Protein AF-A0A0K8WD74-F1 (afdb_monomer)

Mean predicted aligned error: 24.76 Å

Sequence (696 aa):
MMSDAPIGNVNLNWEYGGILGETKRASVENMETAPEQRHNSDDVSATSVLSVSKNSGLAYDSGNYTISSNNSEISCPFELELNNHCQHIHILLKERDQALFTAMQDVRKLRSELERLNKSEEWYKKELRAQKNTRLEALERLYSQERKYMQENQRLQRECVRLYEKCGDLEKQMQAKRDKAMQKLVEDEQLTNVYDETDEVLNKFELEQQRALVNDQEKLISVLRKQKHVLLEDLSRLNAEKDAKVLELQETLAGVEVENTHMTAQCKRLIKERQMLEDTLKTKDQALNAEIAERLKMTTLIEQLKEQSKSQQELLAHKEHEIQVMQQNFNDNMQNEWNMDEVHRLSMSYHDDINAKTAEISSLKKSLYALQLELNTLTDLQTQHEAQTRQIDQLNFSLETQNCELKNLKQTDEEKAQQITELQQNLIKIRTQHDITLEQMCTEQSNLKSVKRELIALHEQYASMCALCEKTRFQLEILEIENGKLRFQSNGDKREIDALREKLKGYLKHTSDLGKRINELEAKLQSATERNTQLQAKLGQYEKGTGTGAEQEHFSNENKQIIQENRKKERLDEHNNSFEDCRVDQKDTGSEGDDSGFLEATNVGLSECEDRRKSPDLQHTSDADCATITAVNGTLLEQLNHQSEILKERQILIAALEELICNDSSITSRVEANQPVGGLTAQQQQLMAYLNSQSL

Organism: Bactrocera latifrons (NCBI:txid174628)

Secondary structure (DSSP, 8-state):
----------------------------------------------------------PPP---------------HHHHHHHHHHHHHHHHHHHHHHHHHHHHHHHHHHHHHHHHHHHHHHHHHHHHHHHHHHHHHHHHHHHHHHHHHHHHHHHHHHHHHHHHHHHHHHHHHHHHHHHHHHHHHHHHTTS--------TTTSHHHHHHHHHHHHHHHHHHHHHHHHHHHHHHHHHHHHHHHHHHHHHHHHHHHHHHHHHHHHHHHHHHHHHHHHHHHHHHHHHHHHHHHHHHHHHHHHHHHHHHHHHHHHHHHHHHHHHHHHHHHHHHHHHHHHH---HHHHHHHHHHHHHHHHHHHHHHHHHHHHHHHHHHHHHHHHHHHHHHHHHHHHHHHHHHHHHHHHHHHHHHHHHHHHHHHHHHHHHHHHHHHHHHHHHHHHHHHHHHHHHHHHHHHHHHHHHHHHHHHHHHHHHHHHHHHHHHHHHHHHHHHHHHHHHHHHHHHHHHHHHHHHHHHHHHHHHHHHHHHHHHHHHHHHHHHSSSS-------------------------------------------------------------------------------SHHHHHHHHHHHHHHHHHHHHHHHHHHHHHHHHHHHHHHHHHGGGTTS-TTS----HHHHHHHHHHHHHHHHT--

Radius of gyration: 75.69 Å; Cα contacts (8 Å, |Δi|>4): 35; chains: 1; bounding box: 196×86×235 Å

Structure (mmCIF, N/CA/C/O backbone):
data_AF-A0A0K8WD74-F1
#
_entry.id   AF-A0A0K8WD74-F1
#
loop_
_atom_site.group_PDB
_atom_site.id
_atom_site.type_symbol
_atom_site.label_atom_id
_atom_site.label_alt_id
_atom_site.label_comp_id
_atom_site.label_asym_id
_atom_site.label_entity_id
_atom_site.label_seq_id
_atom_site.pdbx_PDB_ins_code
_atom_site.Cartn_x
_atom_site.Cartn_y
_atom_site.Cartn_z
_atom_site.occupancy
_atom_site.B_iso_or_equiv
_atom_site.auth_seq_id
_atom_site.auth_comp_id
_atom_site.auth_asym_id
_atom_site.auth_atom_id
_atom_site.pdbx_PDB_model_num
ATOM 1 N N . MET A 1 1 ? -47.577 4.048 41.350 1.00 36.16 1 MET A N 1
ATOM 2 C CA . MET A 1 1 ? -48.454 4.695 40.353 1.00 36.16 1 MET A CA 1
ATOM 3 C C . MET A 1 1 ? -47.963 4.272 38.988 1.00 36.16 1 MET A C 1
ATOM 5 O O . MET A 1 1 ? -46.789 4.451 38.701 1.00 36.16 1 MET A O 1
ATOM 9 N N . MET A 1 2 ? -48.833 3.585 38.255 1.00 33.53 2 MET A N 1
ATOM 10 C CA . MET A 1 2 ? -48.555 2.937 36.979 1.00 33.53 2 MET A CA 1
ATOM 11 C C . MET A 1 2 ? -48.557 3.942 35.832 1.00 33.53 2 MET A C 1
ATOM 13 O O . MET A 1 2 ? -49.406 4.830 35.804 1.00 33.53 2 MET A O 1
ATOM 17 N N . SER A 1 3 ? -47.686 3.713 34.855 1.00 35.69 3 SER A N 1
ATOM 18 C CA . SER A 1 3 ? -47.940 4.088 33.464 1.00 35.69 3 SER A CA 1
ATOM 19 C C . SER A 1 3 ? -47.078 3.210 32.562 1.00 35.69 3 SER A C 1
ATOM 21 O O . SER A 1 3 ? -45.927 3.527 32.275 1.00 35.69 3 SER A O 1
ATOM 23 N N . ASP A 1 4 ? -47.673 2.081 32.179 1.00 31.94 4 ASP A N 1
ATOM 24 C CA . ASP A 1 4 ? -47.291 1.258 31.038 1.00 31.94 4 ASP A CA 1
ATOM 25 C C . ASP A 1 4 ? -47.562 2.031 29.739 1.00 31.94 4 ASP A C 1
ATOM 27 O O . ASP A 1 4 ? -48.635 2.613 29.564 1.00 31.94 4 ASP A O 1
ATOM 31 N N . ALA A 1 5 ? -46.611 2.001 28.806 1.00 33.75 5 ALA A N 1
ATOM 32 C CA . ALA A 1 5 ? -46.817 2.393 27.416 1.00 33.75 5 ALA A CA 1
ATOM 33 C C . ALA A 1 5 ? -46.463 1.193 26.517 1.00 33.75 5 ALA A C 1
ATOM 35 O O . ALA A 1 5 ? -45.375 0.631 26.672 1.00 33.75 5 ALA A O 1
ATOM 36 N N . PRO A 1 6 ? -47.350 0.761 25.602 1.00 44.84 6 PRO A N 1
ATOM 37 C CA . PRO A 1 6 ? -47.138 -0.456 24.837 1.00 44.84 6 PRO A CA 1
ATOM 38 C C . PRO A 1 6 ? -46.291 -0.209 23.585 1.00 44.84 6 PRO A C 1
ATOM 40 O O . PRO A 1 6 ? -46.483 0.754 22.842 1.00 44.84 6 PRO A O 1
ATOM 43 N N . ILE A 1 7 ? -45.379 -1.148 23.343 1.00 34.19 7 ILE A N 1
ATOM 44 C CA . ILE A 1 7 ? -44.557 -1.277 22.139 1.00 34.19 7 ILE A CA 1
ATOM 45 C C . ILE A 1 7 ? -45.451 -1.777 20.996 1.00 34.19 7 ILE A C 1
ATOM 47 O O . ILE A 1 7 ? -45.952 -2.902 21.022 1.00 34.19 7 ILE A O 1
ATOM 51 N N . GLY A 1 8 ? -45.656 -0.927 19.991 1.00 30.69 8 GLY A N 1
ATOM 52 C CA . GLY A 1 8 ? -46.329 -1.274 18.744 1.00 30.69 8 GLY A CA 1
ATOM 53 C C . GLY A 1 8 ? -45.395 -2.047 17.817 1.00 30.69 8 GLY A C 1
ATOM 54 O O . GLY A 1 8 ? -44.454 -1.490 17.261 1.00 30.69 8 GLY A O 1
ATOM 55 N N . ASN A 1 9 ? -45.685 -3.333 17.651 1.00 31.50 9 ASN A N 1
ATOM 56 C CA . ASN A 1 9 ? -45.075 -4.229 16.678 1.00 31.50 9 ASN A CA 1
ATOM 57 C C . ASN A 1 9 ? -45.746 -3.978 15.312 1.00 31.50 9 ASN A C 1
ATOM 59 O O . ASN A 1 9 ? -46.926 -4.292 15.151 1.00 31.50 9 ASN A O 1
ATOM 63 N N . VAL A 1 10 ? -45.037 -3.399 14.336 1.00 32.94 10 VAL A N 1
ATOM 64 C CA . VAL A 1 10 ? -45.525 -3.288 12.948 1.00 32.94 10 VAL A CA 1
ATOM 65 C C . VAL A 1 10 ? -44.613 -4.102 12.045 1.00 32.94 10 VAL A C 1
ATOM 67 O O . VAL A 1 10 ? -43.522 -3.687 11.666 1.00 32.94 10 VAL A O 1
ATOM 70 N N . ASN A 1 11 ? -45.109 -5.290 11.721 1.00 28.72 11 ASN A N 1
ATOM 71 C CA . ASN A 1 11 ? -44.628 -6.160 10.667 1.00 28.72 11 ASN A CA 1
ATOM 72 C C . ASN A 1 11 ? -45.309 -5.729 9.357 1.00 28.72 11 ASN A C 1
ATOM 74 O O . ASN A 1 11 ? -46.530 -5.841 9.246 1.00 28.72 11 ASN A O 1
ATOM 78 N N . LEU A 1 12 ? -44.551 -5.226 8.381 1.00 33.50 12 LEU A N 1
ATOM 79 C CA . LEU A 1 12 ? -45.028 -5.041 7.009 1.00 33.50 12 LEU A CA 1
ATOM 80 C C . LEU A 1 12 ? -43.989 -5.598 6.040 1.00 33.50 12 LEU A C 1
ATOM 82 O O . LEU A 1 12 ? -43.042 -4.936 5.628 1.00 33.50 12 LEU A O 1
ATOM 86 N N . ASN A 1 13 ? -44.225 -6.861 5.716 1.00 27.59 13 ASN A N 1
ATOM 87 C CA . ASN A 1 13 ? -43.631 -7.609 4.631 1.00 27.59 13 ASN A CA 1
ATOM 88 C C . ASN A 1 13 ? -44.335 -7.198 3.322 1.00 27.59 13 ASN A C 1
ATOM 90 O O . ASN A 1 13 ? -45.550 -7.360 3.229 1.00 27.59 13 ASN A O 1
ATOM 94 N N . TRP A 1 14 ? -43.602 -6.691 2.328 1.00 30.20 14 TRP A N 1
ATOM 95 C CA . TRP A 1 14 ? -44.063 -6.626 0.935 1.00 30.20 14 TRP A CA 1
ATOM 96 C C . TRP A 1 14 ? -42.889 -6.893 -0.010 1.00 30.20 14 TRP A C 1
ATOM 98 O O . TRP A 1 14 ? -42.043 -6.032 -0.243 1.00 30.20 14 TRP A O 1
ATOM 108 N N . GLU A 1 15 ? -42.866 -8.107 -0.556 1.00 31.52 15 GLU A N 1
ATOM 109 C CA . GLU A 1 15 ? -42.174 -8.462 -1.793 1.00 31.52 15 GLU A CA 1
ATOM 110 C C . GLU A 1 15 ? -43.113 -8.259 -2.993 1.00 31.52 15 GLU A C 1
ATOM 112 O O . GLU A 1 15 ? -44.277 -8.649 -2.924 1.00 31.52 15 GLU A O 1
ATOM 117 N N . TYR A 1 16 ? -42.580 -7.675 -4.072 1.00 29.98 16 TYR A N 1
ATOM 118 C CA . TYR A 1 16 ? -42.799 -7.907 -5.521 1.00 29.98 16 TYR A CA 1
ATOM 119 C C . TYR A 1 16 ? -42.224 -6.661 -6.227 1.00 29.98 16 TYR A C 1
ATOM 121 O O . TYR A 1 16 ? -42.529 -5.543 -5.834 1.00 29.98 16 TYR A O 1
ATOM 129 N N . GLY A 1 17 ? -41.303 -6.716 -7.188 1.00 29.67 17 GLY A N 1
ATOM 130 C CA . GLY A 1 17 ? -41.312 -7.477 -8.437 1.00 29.67 17 GLY A CA 1
ATOM 131 C C . GLY A 1 17 ? -41.203 -6.440 -9.572 1.00 29.67 17 GLY A C 1
ATOM 132 O O . GLY A 1 17 ? -41.981 -5.494 -9.605 1.00 29.67 17 GLY A O 1
ATOM 133 N N . GLY A 1 18 ? -40.170 -6.530 -10.416 1.00 28.30 18 GLY A N 1
ATOM 134 C CA . GLY A 1 18 ? -39.771 -5.454 -11.336 1.00 28.30 18 GLY A CA 1
ATOM 135 C C . GLY A 1 18 ? -40.547 -5.343 -12.657 1.00 28.30 18 GLY A C 1
ATOM 136 O O . GLY A 1 18 ? -41.418 -6.156 -12.942 1.00 28.30 18 GLY A O 1
ATOM 137 N N . ILE A 1 19 ? -40.117 -4.353 -13.463 1.00 32.66 19 ILE A N 1
ATOM 138 C CA . ILE A 1 19 ? -39.975 -4.296 -14.942 1.00 32.66 19 ILE A CA 1
ATOM 139 C C . ILE A 1 19 ? -40.394 -2.925 -15.532 1.00 32.66 19 ILE A C 1
ATOM 141 O O . ILE A 1 19 ? -41.489 -2.438 -15.292 1.00 32.66 19 ILE A O 1
ATOM 145 N N . LEU A 1 20 ? -39.452 -2.364 -16.312 1.00 32.53 20 LEU A N 1
ATOM 146 C CA . LEU A 1 20 ? -39.493 -1.374 -17.411 1.00 32.53 20 LEU A CA 1
ATOM 147 C C . LEU A 1 20 ? -40.630 -0.332 -17.527 1.00 32.53 20 LEU A C 1
ATOM 149 O O . LEU A 1 20 ? -41.798 -0.678 -17.652 1.00 32.53 20 LEU A O 1
ATOM 153 N N . GLY A 1 21 ? -40.236 0.926 -17.794 1.00 29.00 21 GLY A N 1
ATOM 154 C CA . GLY A 1 21 ? -41.046 1.833 -18.621 1.00 29.00 21 GLY A CA 1
ATOM 155 C C . GLY A 1 21 ? -40.752 3.335 -18.505 1.00 29.00 21 GLY A C 1
ATOM 156 O O . GLY A 1 21 ? -41.245 3.989 -17.602 1.00 29.00 21 GLY A O 1
ATOM 157 N N . GLU A 1 22 ? -40.022 3.865 -19.491 1.00 30.08 22 GLU A N 1
ATOM 158 C CA . GLU A 1 22 ? -40.195 5.202 -20.099 1.00 30.08 22 GLU A CA 1
ATOM 159 C C . GLU A 1 22 ? -40.063 6.483 -19.244 1.00 30.08 22 GLU A C 1
ATOM 161 O O . GLU A 1 22 ? -41.013 7.020 -18.677 1.00 30.08 22 GLU A O 1
ATOM 166 N N . THR A 1 23 ? -38.883 7.107 -19.325 1.00 31.92 23 THR A N 1
ATOM 167 C CA . THR A 1 23 ? -38.651 8.494 -18.900 1.00 31.92 23 THR A CA 1
ATOM 168 C C . THR A 1 23 ? -39.161 9.475 -19.966 1.00 31.92 23 THR A C 1
ATOM 170 O O . THR A 1 23 ? -38.520 9.687 -20.999 1.00 31.92 23 THR A O 1
ATOM 173 N N . LYS A 1 24 ? -40.310 10.116 -19.716 1.00 30.66 24 LYS A N 1
ATOM 174 C CA . LYS A 1 24 ? -40.792 11.275 -20.486 1.00 30.66 24 LYS A CA 1
ATOM 175 C C . LYS A 1 24 ? -40.273 12.584 -19.886 1.00 30.66 24 LYS A C 1
ATOM 177 O O . LYS A 1 24 ? -40.343 12.808 -18.683 1.00 30.66 24 LYS A O 1
ATOM 182 N N . ARG A 1 25 ? -39.778 13.453 -20.773 1.00 29.89 25 ARG A N 1
ATOM 183 C CA . ARG A 1 25 ? -39.409 14.855 -20.524 1.00 29.89 25 ARG A CA 1
ATOM 184 C C . ARG A 1 25 ? -40.566 15.648 -19.908 1.00 29.89 25 ARG A C 1
ATOM 186 O O . ARG A 1 25 ? -41.685 15.560 -20.409 1.00 29.89 25 ARG A O 1
ATOM 193 N N . ALA A 1 26 ? -40.239 16.544 -18.981 1.00 27.67 26 ALA A N 1
ATOM 194 C CA . ALA A 1 26 ? -40.982 17.780 -18.757 1.00 27.67 26 ALA A CA 1
ATOM 195 C C . ALA A 1 26 ? -39.998 18.938 -18.513 1.00 27.67 26 ALA A C 1
ATOM 197 O O . ALA A 1 26 ? -39.007 18.795 -17.798 1.00 27.67 26 ALA A O 1
ATOM 198 N N . SER A 1 27 ? -40.268 20.039 -19.209 1.00 29.16 27 SER A N 1
ATOM 199 C CA . SER A 1 27 ? -39.535 21.305 -19.271 1.00 29.16 27 SER A CA 1
ATOM 200 C C . SER A 1 27 ? -39.586 22.071 -17.941 1.00 29.16 27 SER A C 1
ATOM 202 O O . SER A 1 27 ? -40.589 22.016 -17.245 1.00 29.16 27 SER A O 1
ATOM 204 N N . VAL A 1 28 ? -38.462 22.650 -17.510 1.00 30.50 28 VAL A N 1
ATOM 205 C CA . VAL A 1 28 ? -38.173 24.104 -17.462 1.00 30.50 28 VAL A CA 1
ATOM 206 C C . VAL A 1 28 ? -39.274 24.954 -16.821 1.00 30.50 28 VAL A C 1
ATOM 208 O O . VAL A 1 28 ? -40.246 25.297 -17.484 1.00 30.50 28 VAL A O 1
ATOM 211 N N . GLU A 1 29 ? -39.013 25.411 -15.595 1.00 31.27 29 GLU A N 1
ATOM 212 C CA . GLU A 1 29 ? -39.468 26.709 -15.095 1.00 31.27 29 GLU A CA 1
ATOM 213 C C . GLU A 1 29 ? -38.353 27.369 -14.270 1.00 31.27 29 GLU A C 1
ATOM 215 O O . GLU A 1 29 ? -37.496 26.705 -13.685 1.00 31.27 29 GLU A O 1
ATOM 220 N N . ASN A 1 30 ? -38.328 28.694 -14.359 1.00 30.34 30 ASN A N 1
ATOM 221 C CA . ASN A 1 30 ? -37.213 29.588 -14.082 1.00 30.34 30 ASN A CA 1
ATOM 222 C C . ASN A 1 30 ? -36.980 29.826 -12.587 1.00 30.34 30 ASN A C 1
ATOM 224 O O . ASN A 1 30 ? -37.934 29.925 -11.822 1.00 30.34 30 ASN A O 1
ATOM 228 N N . MET A 1 31 ? -35.731 30.108 -12.210 1.00 30.91 31 MET A N 1
ATOM 229 C CA . MET A 1 31 ? -35.476 31.027 -11.103 1.00 30.91 31 MET A CA 1
ATOM 230 C C . MET A 1 31 ? -34.214 31.849 -11.386 1.00 30.91 31 MET A C 1
ATOM 232 O O . MET A 1 31 ? -33.153 31.315 -11.703 1.00 30.91 31 MET A O 1
ATOM 236 N N . GLU A 1 32 ? -34.409 33.164 -11.368 1.00 27.75 32 GLU A N 1
ATOM 237 C CA . GLU A 1 32 ? -33.468 34.224 -11.712 1.00 27.75 32 GLU A CA 1
ATOM 238 C C . GLU A 1 32 ? -32.218 34.235 -10.824 1.00 27.75 32 GLU A C 1
ATOM 240 O O . GLU A 1 32 ? -32.305 34.174 -9.599 1.00 27.75 32 GLU A O 1
ATOM 245 N N . THR A 1 33 ? -31.056 34.451 -11.441 1.00 29.88 33 THR A N 1
ATOM 246 C CA . THR A 1 33 ? -29.875 35.011 -10.770 1.00 29.88 33 THR A CA 1
ATOM 247 C C . THR A 1 33 ? -29.346 36.172 -11.602 1.00 29.88 33 THR A C 1
ATOM 249 O O . THR A 1 33 ? -28.906 35.977 -12.737 1.00 29.88 33 THR A O 1
ATOM 252 N N . ALA A 1 34 ? -29.414 37.376 -11.034 1.00 29.56 34 ALA A N 1
ATOM 253 C CA . ALA A 1 34 ? -28.791 38.584 -11.561 1.00 29.56 34 ALA A CA 1
ATOM 254 C C . ALA A 1 34 ? -27.278 38.627 -11.225 1.00 29.56 34 ALA A C 1
ATOM 256 O O . ALA A 1 34 ? -26.849 37.948 -10.290 1.00 29.56 34 ALA A O 1
ATOM 257 N N . PRO A 1 35 ? -26.463 39.392 -11.981 1.00 37.66 35 PRO A N 1
ATOM 258 C CA . PRO A 1 35 ? -25.006 39.278 -11.983 1.00 37.66 35 PRO A CA 1
ATOM 259 C C . PRO A 1 35 ? -24.314 40.415 -11.215 1.00 37.66 35 PRO A C 1
ATOM 261 O O . PRO A 1 35 ? -24.735 41.563 -11.318 1.00 37.66 35 PRO A O 1
ATOM 264 N N . GLU A 1 36 ? -23.175 40.143 -10.570 1.00 30.00 36 GLU A N 1
ATOM 265 C CA . GLU A 1 36 ? -22.243 41.200 -10.146 1.00 30.00 36 GLU A CA 1
ATOM 266 C C . GLU A 1 36 ? -20.799 40.931 -10.600 1.00 30.00 36 GLU A C 1
ATOM 268 O O . GLU A 1 36 ? -20.099 40.025 -10.155 1.00 30.00 36 GLU A O 1
ATOM 273 N N . GLN A 1 37 ? -20.447 41.726 -11.613 1.00 29.66 37 GLN A N 1
ATOM 274 C CA . GLN A 1 37 ? -19.200 42.442 -11.884 1.00 29.66 37 GLN A CA 1
ATOM 275 C C . GLN A 1 37 ? -17.868 41.911 -11.332 1.00 29.66 37 GLN A C 1
ATOM 277 O O . GLN A 1 37 ? -17.543 41.981 -10.151 1.00 29.66 37 GLN A O 1
ATOM 282 N N . ARG A 1 38 ? -17.012 41.551 -12.296 1.00 30.12 38 ARG A N 1
ATOM 283 C CA . ARG A 1 38 ? -15.554 41.509 -12.177 1.00 30.12 38 ARG A CA 1
ATOM 284 C C . ARG A 1 38 ? -14.982 42.929 -12.174 1.00 30.12 38 ARG A C 1
ATOM 286 O O . ARG A 1 38 ? -15.298 43.704 -13.073 1.00 30.12 38 ARG A O 1
ATOM 293 N N . HIS A 1 39 ? -14.040 43.194 -11.276 1.00 29.67 39 HIS A N 1
ATOM 294 C CA . HIS A 1 39 ? -13.022 44.224 -11.463 1.00 29.67 39 HIS A CA 1
ATOM 295 C C . HIS A 1 39 ? -11.631 43.603 -11.306 1.00 29.67 39 HIS A C 1
ATOM 297 O O . HIS A 1 39 ? -11.335 42.952 -10.307 1.00 29.67 39 HIS A O 1
ATOM 303 N N . ASN A 1 40 ? -10.813 43.796 -12.341 1.00 33.47 40 ASN A N 1
ATOM 304 C CA . ASN A 1 40 ? -9.369 43.594 -12.338 1.00 33.47 40 ASN A CA 1
ATOM 305 C C . ASN A 1 40 ? -8.688 44.777 -11.640 1.00 33.47 40 ASN A C 1
ATOM 307 O O . ASN A 1 40 ? -9.094 45.917 -11.874 1.00 33.47 40 ASN A O 1
ATOM 311 N N . SER A 1 41 ? -7.589 44.513 -10.935 1.00 30.36 41 SER A N 1
ATOM 312 C CA . SER A 1 41 ? -6.459 45.444 -10.822 1.00 30.36 41 SER A CA 1
ATOM 313 C C . SER A 1 41 ? -5.227 44.728 -10.261 1.00 30.36 41 SER A C 1
ATOM 315 O O . SER A 1 41 ? -5.277 44.179 -9.160 1.00 30.36 41 SER A O 1
ATOM 317 N N . ASP A 1 42 ? -4.151 44.757 -11.044 1.00 33.62 42 ASP A N 1
ATOM 318 C CA . ASP A 1 42 ? -2.761 44.523 -10.643 1.00 33.62 42 ASP A CA 1
ATOM 319 C C . ASP A 1 42 ? -2.265 45.651 -9.707 1.00 33.62 42 ASP A C 1
ATOM 321 O O . ASP A 1 42 ? -2.718 46.783 -9.862 1.00 33.62 42 ASP A O 1
ATOM 325 N N . ASP A 1 43 ? -1.376 45.359 -8.739 1.00 28.97 43 ASP A N 1
ATOM 326 C CA . ASP A 1 43 ? 0.011 45.888 -8.656 1.00 28.97 43 ASP A CA 1
ATOM 327 C C . ASP A 1 43 ? 0.718 45.595 -7.299 1.00 28.97 43 ASP A C 1
ATOM 329 O O . ASP A 1 43 ? 0.268 45.970 -6.219 1.00 28.97 43 ASP A O 1
ATOM 333 N N . VAL A 1 44 ? 1.848 44.886 -7.394 1.00 32.09 44 VAL A N 1
ATOM 334 C CA . VAL A 1 44 ? 3.207 45.166 -6.866 1.00 32.09 44 VAL A CA 1
ATOM 335 C C . VAL A 1 44 ? 3.391 46.061 -5.610 1.00 32.09 44 VAL A C 1
ATOM 337 O O . VAL A 1 44 ? 3.282 47.278 -5.690 1.00 32.09 44 VAL A O 1
ATOM 340 N N . SER A 1 45 ? 3.900 45.490 -4.499 1.00 32.81 45 SER A N 1
ATOM 341 C CA . SER A 1 45 ? 5.188 45.865 -3.839 1.00 32.81 45 SER A CA 1
ATOM 342 C C . SER A 1 45 ? 5.298 45.534 -2.342 1.00 32.81 45 SER A C 1
ATOM 344 O O . SER A 1 45 ? 4.344 45.574 -1.576 1.00 32.81 45 SER A O 1
ATOM 346 N N . ALA A 1 46 ? 6.542 45.245 -1.955 1.00 35.75 46 ALA A N 1
ATOM 347 C CA . ALA A 1 46 ? 7.052 44.814 -0.659 1.00 35.75 46 ALA A CA 1
ATOM 348 C C . ALA A 1 46 ? 6.870 45.798 0.513 1.00 35.75 46 ALA A C 1
ATOM 350 O O . ALA A 1 46 ? 6.894 47.011 0.329 1.00 35.75 46 ALA A O 1
ATOM 351 N N . THR A 1 47 ? 6.878 45.274 1.746 1.00 30.52 47 THR A N 1
ATOM 352 C CA . THR A 1 47 ? 7.677 45.846 2.850 1.00 30.52 47 THR A CA 1
ATOM 353 C C . THR A 1 47 ? 7.822 44.873 4.025 1.00 30.52 47 THR A C 1
ATOM 355 O O . THR A 1 47 ? 6.858 44.349 4.573 1.00 30.52 47 THR A O 1
ATOM 358 N N . SER A 1 48 ? 9.081 44.650 4.393 1.00 34.47 48 SER A N 1
ATOM 359 C CA . SER A 1 48 ? 9.566 44.026 5.624 1.00 34.47 48 SER A CA 1
ATOM 360 C C . SER A 1 48 ? 9.348 44.962 6.816 1.00 34.47 48 SER A C 1
ATOM 362 O O . SER A 1 48 ? 9.736 46.122 6.711 1.00 34.47 48 SER A O 1
ATOM 364 N N . VAL A 1 49 ? 8.812 44.473 7.946 1.00 32.03 49 VAL A N 1
ATOM 365 C CA . VAL A 1 49 ? 8.999 45.103 9.269 1.00 32.03 49 VAL A CA 1
ATOM 366 C C . VAL A 1 49 ? 9.039 44.048 10.382 1.00 32.03 49 VAL A C 1
ATOM 368 O O . VAL A 1 49 ? 8.156 43.203 10.512 1.00 32.03 49 VAL A O 1
ATOM 371 N N . LEU A 1 50 ? 10.089 44.161 11.199 1.00 34.16 50 LEU A N 1
ATOM 372 C CA . LEU A 1 50 ? 10.372 43.447 12.441 1.00 34.16 50 LEU A CA 1
ATOM 373 C C . LEU A 1 50 ? 9.248 43.560 13.486 1.00 34.16 50 LEU A C 1
ATOM 375 O O . LEU A 1 50 ? 8.847 44.663 13.858 1.00 34.16 50 LEU A O 1
ATOM 379 N N . SER A 1 51 ? 8.845 42.436 14.082 1.00 33.44 51 SER A N 1
ATOM 380 C CA . SER A 1 51 ? 8.044 42.429 15.311 1.00 33.44 51 SER A CA 1
ATOM 381 C C . SER A 1 51 ? 8.948 42.384 16.548 1.00 33.44 51 SER A C 1
ATOM 383 O O . SER A 1 51 ? 9.445 41.332 16.949 1.00 33.44 51 SER A O 1
ATOM 385 N N . VAL A 1 52 ? 9.141 43.555 17.156 1.00 30.28 52 VAL A N 1
ATOM 386 C CA . VAL A 1 52 ? 9.694 43.755 18.502 1.00 30.28 52 VAL A CA 1
ATOM 387 C C . VAL A 1 52 ? 8.680 43.252 19.534 1.00 30.28 52 VAL A C 1
ATOM 389 O O . VAL A 1 52 ? 7.569 43.776 19.625 1.00 30.28 52 VAL A O 1
ATOM 392 N N . SER A 1 53 ? 9.061 42.249 20.325 1.00 32.31 53 SER A N 1
ATOM 393 C CA . SER A 1 53 ? 8.260 41.757 21.450 1.00 32.31 53 SER A CA 1
ATOM 394 C C . SER A 1 53 ? 8.414 42.702 22.647 1.00 32.31 53 SER A C 1
ATOM 396 O O . SER A 1 53 ? 9.495 42.825 23.223 1.00 32.31 53 SER A O 1
ATOM 398 N N . LYS A 1 54 ? 7.339 43.417 22.999 1.00 36.31 54 LYS A N 1
ATOM 399 C CA . LYS A 1 54 ? 7.251 44.257 24.201 1.00 36.31 54 LYS A CA 1
ATOM 400 C C . LYS A 1 54 ? 6.857 43.390 25.400 1.00 36.31 54 LYS A C 1
ATOM 402 O O . LYS A 1 54 ? 5.711 42.960 25.498 1.00 36.31 54 LYS A O 1
ATOM 407 N N . ASN A 1 55 ? 7.787 43.196 26.333 1.00 32.00 55 ASN A N 1
ATOM 408 C CA . ASN A 1 55 ? 7.487 42.724 27.684 1.00 32.00 55 ASN A CA 1
ATOM 409 C C . ASN A 1 55 ? 6.848 43.866 28.487 1.00 32.00 55 ASN A C 1
ATOM 411 O O . ASN A 1 55 ? 7.473 44.903 28.705 1.00 32.00 55 ASN A O 1
ATOM 415 N N . SER A 1 56 ? 5.606 43.671 28.929 1.00 35.16 56 SER A N 1
ATOM 416 C CA . SER A 1 56 ? 4.905 44.584 29.833 1.00 35.16 56 SER A CA 1
ATOM 417 C C . SER A 1 56 ? 5.158 44.138 31.275 1.00 35.16 56 SER A C 1
ATOM 419 O O . SER A 1 56 ? 4.569 43.165 31.740 1.00 35.16 56 SER A O 1
ATOM 421 N N . GLY A 1 57 ? 6.075 44.822 31.963 1.00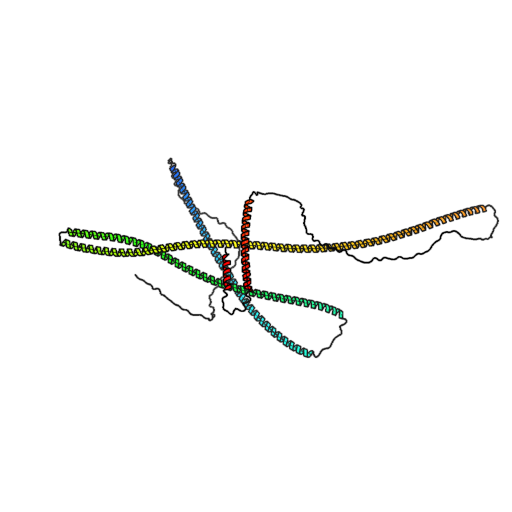 33.25 57 GLY A N 1
ATOM 422 C CA . GLY A 1 57 ? 6.308 44.668 33.398 1.00 33.25 57 GLY A CA 1
ATOM 423 C C . GLY A 1 57 ? 5.241 45.417 34.193 1.00 33.25 57 GLY A C 1
ATOM 424 O O . GLY A 1 57 ? 5.142 46.638 34.097 1.00 33.25 57 GLY A O 1
ATOM 425 N N . LEU A 1 58 ? 4.438 44.683 34.962 1.00 37.94 58 LEU A N 1
ATOM 426 C CA . LEU A 1 58 ? 3.544 45.243 35.972 1.00 37.94 58 LEU A CA 1
ATOM 427 C C . LEU A 1 58 ? 4.322 45.362 37.284 1.00 37.94 58 LEU A C 1
ATOM 429 O O . LEU A 1 58 ? 4.698 44.359 37.887 1.00 37.94 58 LEU A O 1
ATOM 433 N N . ALA A 1 59 ? 4.588 46.601 37.690 1.00 32.38 59 ALA A N 1
ATOM 434 C CA . ALA A 1 59 ? 5.129 46.936 38.996 1.00 32.38 59 ALA A CA 1
ATOM 435 C C . ALA A 1 59 ? 4.031 46.759 40.055 1.00 32.38 59 ALA A C 1
ATOM 437 O O . ALA A 1 59 ? 3.004 47.434 39.996 1.00 32.38 59 ALA A O 1
ATOM 438 N N . TYR A 1 60 ? 4.258 45.859 41.010 1.00 38.84 60 TYR A N 1
ATOM 439 C CA . TYR A 1 60 ? 3.537 45.848 42.277 1.00 38.84 60 TYR A CA 1
ATOM 440 C C . TYR A 1 60 ? 4.405 46.524 43.336 1.00 38.84 60 TYR A C 1
ATOM 442 O O . TYR A 1 60 ? 5.521 46.097 43.627 1.00 38.84 60 TYR A O 1
ATOM 450 N N . ASP A 1 61 ? 3.857 47.617 43.847 1.00 36.78 61 ASP A N 1
ATOM 451 C CA . ASP A 1 61 ? 4.265 48.364 45.024 1.00 36.78 61 ASP A CA 1
ATOM 452 C C . ASP A 1 61 ? 3.952 47.538 46.281 1.00 36.78 61 ASP A C 1
ATOM 454 O O . ASP A 1 61 ? 2.802 47.153 46.510 1.00 36.78 61 ASP A O 1
ATOM 458 N N . SER A 1 62 ? 4.970 47.234 47.086 1.00 42.72 62 SER A N 1
ATOM 459 C CA . SER A 1 62 ? 4.773 46.734 48.446 1.00 42.72 62 SER A CA 1
ATOM 460 C C . SER A 1 62 ? 5.896 47.221 49.361 1.00 42.72 62 SER A C 1
ATOM 462 O O . SER A 1 62 ? 7.031 46.748 49.290 1.00 42.72 62 SER A O 1
ATOM 464 N N . GLY A 1 63 ? 5.525 48.189 50.200 1.00 35.25 63 GLY A N 1
ATOM 465 C CA . GLY A 1 63 ? 6.287 48.871 51.243 1.00 35.25 63 GLY A CA 1
ATOM 466 C C . GLY A 1 63 ? 7.396 48.085 51.946 1.00 35.25 63 GLY A C 1
ATOM 467 O O . GLY A 1 63 ? 7.164 47.082 52.618 1.00 35.25 63 GLY A O 1
ATOM 468 N N . ASN A 1 64 ? 8.595 48.664 51.895 1.00 34.34 64 ASN A N 1
ATOM 469 C CA . ASN A 1 64 ? 9.689 48.387 52.816 1.00 34.34 64 ASN A CA 1
ATOM 470 C C . ASN A 1 64 ? 9.372 48.983 54.198 1.00 34.34 64 ASN A C 1
ATOM 472 O O . ASN A 1 64 ? 9.499 50.191 54.397 1.00 34.34 64 ASN A O 1
ATOM 476 N N . TYR A 1 65 ? 9.028 48.137 55.169 1.00 37.81 65 TYR A N 1
ATOM 477 C CA . TYR A 1 65 ? 9.187 48.459 56.588 1.00 37.81 65 TYR A CA 1
ATOM 478 C C . TYR A 1 65 ? 10.544 47.931 57.064 1.00 37.81 65 TYR A C 1
ATOM 480 O O . TYR A 1 65 ? 10.706 46.755 57.378 1.00 37.81 65 TYR A O 1
ATOM 488 N N . THR A 1 66 ? 11.537 48.814 57.127 1.00 35.44 66 THR A N 1
ATOM 489 C CA . THR A 1 66 ? 12.779 48.594 57.878 1.00 35.44 66 THR A CA 1
ATOM 490 C C . THR A 1 66 ? 12.478 48.628 59.375 1.00 35.44 66 THR A C 1
ATOM 492 O O . THR A 1 66 ? 12.345 49.703 59.957 1.00 35.44 66 THR A O 1
ATOM 495 N N . ILE A 1 67 ? 12.400 47.456 60.009 1.00 36.06 67 ILE A N 1
ATOM 496 C CA . ILE A 1 67 ? 12.527 47.330 61.463 1.00 36.06 67 ILE A CA 1
ATOM 497 C C . ILE A 1 67 ? 14.017 47.168 61.764 1.00 36.06 67 ILE A C 1
ATOM 499 O O . ILE A 1 67 ? 14.599 46.098 61.611 1.00 36.06 67 ILE A O 1
ATOM 503 N N . SER A 1 68 ? 14.635 48.275 62.164 1.00 34.84 68 SER A N 1
ATOM 504 C CA . SER A 1 68 ? 15.905 48.281 62.882 1.00 34.84 68 SER A CA 1
ATOM 505 C C . SER A 1 68 ? 15.654 47.724 64.283 1.00 34.84 68 SER A C 1
ATOM 507 O O . SER A 1 68 ? 14.992 48.366 65.098 1.00 34.84 68 SER A O 1
ATOM 509 N N . SER A 1 69 ? 16.160 46.524 64.560 1.00 37.88 69 SER A N 1
ATOM 510 C CA . SER A 1 69 ? 16.334 46.033 65.924 1.00 37.88 69 SER A CA 1
ATOM 511 C C . SER A 1 69 ? 17.740 45.461 66.048 1.00 37.88 69 SER A C 1
ATOM 513 O O . SER A 1 69 ? 18.043 44.367 65.578 1.00 37.88 69 SER A O 1
ATOM 515 N N . ASN A 1 70 ? 18.619 46.266 66.644 1.00 44.81 70 ASN A N 1
ATOM 516 C CA . ASN A 1 70 ? 19.890 45.814 67.182 1.00 44.81 70 ASN A CA 1
ATOM 517 C C . ASN A 1 70 ? 19.601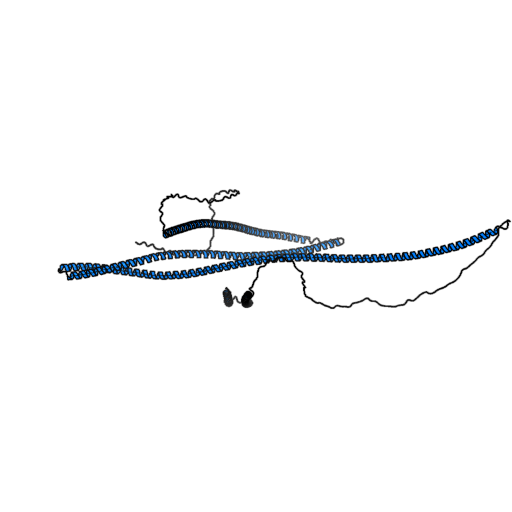 44.944 68.408 1.00 44.81 70 ASN A C 1
ATOM 519 O O . ASN A 1 70 ? 19.482 45.478 69.507 1.00 44.81 70 ASN A O 1
ATOM 523 N N . ASN A 1 71 ? 19.538 43.629 68.225 1.00 42.03 71 ASN A N 1
ATOM 524 C CA . ASN A 1 71 ? 19.791 42.679 69.300 1.00 42.03 71 ASN A CA 1
ATOM 525 C C . ASN A 1 71 ? 20.989 41.822 68.897 1.00 42.03 71 ASN A C 1
ATOM 527 O O . ASN A 1 71 ? 20.921 40.999 67.987 1.00 42.03 71 ASN A O 1
ATOM 531 N N . SER A 1 72 ? 22.114 42.061 69.572 1.00 50.22 72 SER A N 1
ATOM 532 C CA . SER A 1 72 ? 23.235 41.137 69.594 1.00 50.22 72 SER A CA 1
ATOM 533 C C . SER A 1 72 ? 22.822 39.921 70.417 1.00 50.22 72 SER A C 1
ATOM 535 O O . SER A 1 72 ? 22.950 39.919 71.641 1.00 50.22 72 SER A O 1
ATOM 537 N N . GLU A 1 73 ? 22.324 38.891 69.753 1.00 45.09 73 GLU A N 1
ATOM 538 C CA . GLU A 1 73 ? 22.239 37.561 70.337 1.00 45.09 73 GLU A CA 1
ATOM 539 C C . GLU A 1 73 ? 23.149 36.642 69.533 1.00 45.09 73 GLU A C 1
ATOM 541 O O . GLU A 1 73 ? 23.114 36.583 68.304 1.00 45.09 73 GLU A O 1
ATOM 546 N N . ILE A 1 74 ? 24.049 35.991 70.262 1.00 52.25 74 ILE A N 1
ATOM 547 C CA . ILE A 1 74 ? 24.904 34.915 69.787 1.00 52.25 74 ILE A CA 1
ATOM 548 C C . ILE A 1 74 ? 23.958 33.818 69.292 1.00 52.25 74 ILE A C 1
ATOM 550 O O . ILE A 1 74 ? 23.437 33.045 70.091 1.00 52.25 74 ILE A O 1
ATOM 554 N N . SER A 1 75 ? 23.680 33.793 67.988 1.00 47.50 75 SER A N 1
ATOM 555 C CA . SER A 1 75 ? 22.840 32.755 67.400 1.00 47.50 75 SER A CA 1
ATOM 556 C C . SER A 1 75 ? 23.603 31.438 67.492 1.00 47.50 75 SER A C 1
ATOM 558 O O . SER A 1 75 ? 24.743 31.321 67.027 1.00 47.50 75 SER A O 1
ATOM 560 N N . CYS A 1 76 ? 23.008 30.466 68.183 1.00 51.59 76 CYS A N 1
ATOM 561 C CA . CYS A 1 76 ? 23.565 29.126 68.292 1.00 51.59 76 CYS A CA 1
ATOM 562 C C . CYS A 1 76 ? 23.794 28.566 66.874 1.00 51.59 76 CYS A C 1
ATOM 564 O O . CYS A 1 76 ? 22.944 28.782 66.009 1.00 51.59 76 CYS A O 1
ATOM 566 N N . PRO A 1 77 ? 24.878 27.807 66.609 1.00 59.50 77 PRO A N 1
ATOM 567 C CA . PRO A 1 77 ? 25.178 27.271 65.271 1.00 59.50 77 PRO A CA 1
ATOM 568 C C . PRO A 1 77 ? 23.989 26.544 64.619 1.00 59.50 77 PRO A C 1
ATOM 570 O O . PRO A 1 77 ? 23.802 26.594 63.407 1.00 59.50 77 PRO A O 1
ATOM 573 N N . PHE A 1 78 ? 23.139 25.946 65.456 1.00 56.88 78 PHE A N 1
ATOM 574 C CA . PHE A 1 78 ? 21.926 25.241 65.068 1.00 56.88 78 PHE A CA 1
ATOM 575 C C . PHE A 1 78 ? 20.814 26.144 64.496 1.00 56.88 78 PHE A C 1
ATOM 577 O O . PHE A 1 78 ? 20.116 25.744 63.569 1.00 56.88 78 PHE A O 1
ATOM 584 N N . GLU A 1 79 ? 20.646 27.374 64.992 1.00 58.94 79 GLU A N 1
ATOM 585 C CA . GLU A 1 79 ? 19.644 28.315 64.460 1.00 58.94 79 GLU A CA 1
ATOM 586 C C . GLU A 1 79 ? 20.061 28.887 63.104 1.00 58.94 79 GLU A C 1
ATOM 588 O O . GLU A 1 79 ? 19.217 29.091 62.230 1.00 58.94 79 GLU A O 1
ATOM 593 N N . LEU A 1 80 ? 21.365 29.096 62.900 1.00 69.69 80 LEU A N 1
ATOM 594 C CA . LEU A 1 80 ? 21.906 29.546 61.621 1.00 69.69 80 LEU A CA 1
ATOM 595 C C . LEU A 1 80 ? 21.744 28.462 60.542 1.00 69.69 80 LEU A C 1
ATOM 597 O O . LEU A 1 80 ? 21.332 28.765 59.424 1.00 69.69 80 LEU A O 1
ATOM 601 N N . GLU A 1 81 ? 22.010 27.196 60.881 1.00 71.19 81 GLU A N 1
ATOM 602 C CA . GLU A 1 81 ? 21.767 26.055 59.988 1.00 71.19 81 GLU A CA 1
ATOM 603 C C . GLU A 1 81 ? 20.281 25.867 59.672 1.00 71.19 81 GLU A C 1
ATOM 605 O O . GLU A 1 81 ? 19.932 25.669 58.507 1.00 71.19 81 GLU A O 1
ATOM 610 N N . LEU A 1 82 ? 19.393 25.999 60.663 1.00 74.44 82 LEU A N 1
ATOM 611 C CA . LEU A 1 82 ? 17.949 25.901 60.442 1.00 74.44 82 LEU A CA 1
ATOM 612 C C . LEU A 1 82 ? 17.429 27.042 59.555 1.00 74.44 82 LEU A C 1
ATOM 614 O O . LEU A 1 82 ? 16.643 26.802 58.641 1.00 74.44 82 LEU A O 1
ATOM 618 N N . ASN A 1 83 ? 17.900 28.274 59.764 1.00 76.50 83 ASN A N 1
ATOM 619 C CA . ASN A 1 83 ? 17.531 29.417 58.928 1.00 76.50 83 ASN A CA 1
ATOM 620 C C . ASN A 1 83 ? 18.049 29.254 57.486 1.00 76.50 83 ASN A C 1
ATOM 622 O O . ASN A 1 83 ? 17.307 29.488 56.532 1.00 76.50 83 ASN A O 1
ATOM 626 N N . ASN A 1 84 ? 19.280 28.761 57.313 1.00 79.81 84 ASN A N 1
ATOM 627 C CA . ASN A 1 84 ? 19.828 28.431 55.995 1.00 79.81 84 ASN A CA 1
ATOM 628 C C . ASN A 1 84 ? 19.030 27.312 55.306 1.00 79.81 84 ASN A C 1
ATOM 630 O O . ASN A 1 84 ? 18.762 27.395 54.108 1.00 79.81 84 ASN A O 1
ATOM 634 N N . HIS A 1 85 ? 18.595 26.294 56.053 1.00 80.94 85 HIS A N 1
ATOM 635 C CA . HIS A 1 85 ? 17.757 25.217 55.529 1.00 80.94 85 HIS A CA 1
ATOM 636 C C . HIS A 1 85 ? 16.375 25.727 55.089 1.00 80.94 85 HIS A C 1
ATOM 638 O O . HIS A 1 85 ? 15.929 25.426 53.982 1.00 80.94 85 HIS A O 1
ATOM 644 N N . CYS A 1 86 ? 15.729 26.571 55.898 1.00 82.56 86 CYS A N 1
ATOM 645 C CA . CYS A 1 86 ? 14.458 27.209 55.547 1.00 82.56 86 CYS A CA 1
ATOM 646 C C . CYS A 1 86 ? 14.581 28.113 54.309 1.00 82.56 86 CYS A C 1
ATOM 648 O O . CYS A 1 86 ? 13.718 28.079 53.430 1.00 82.56 86 CYS A O 1
ATOM 650 N N . GLN A 1 87 ? 15.666 28.885 54.191 1.00 84.31 87 GLN A N 1
ATOM 651 C CA . GLN A 1 87 ? 15.940 29.700 53.003 1.00 84.31 87 GLN A CA 1
ATOM 652 C C . GLN A 1 87 ? 16.181 28.836 51.762 1.00 84.31 87 GLN A C 1
ATOM 654 O O . GLN A 1 87 ? 15.648 29.142 50.696 1.00 84.31 87 GLN A O 1
ATOM 659 N N . HIS A 1 88 ? 16.916 27.730 51.898 1.00 85.75 88 HIS A N 1
ATOM 660 C CA . HIS A 1 88 ? 17.141 26.791 50.804 1.00 85.75 88 HIS A CA 1
ATOM 661 C C . HIS A 1 88 ? 15.832 26.154 50.317 1.00 85.75 88 HIS A C 1
ATOM 663 O O . HIS A 1 88 ? 15.574 26.136 49.115 1.00 85.75 88 HIS A O 1
ATOM 669 N N . ILE A 1 89 ? 14.952 25.727 51.231 1.00 87.75 89 ILE A N 1
ATOM 670 C CA . ILE A 1 89 ? 13.618 25.217 50.878 1.00 87.75 89 ILE A CA 1
ATOM 671 C C . ILE A 1 89 ? 12.793 26.289 50.153 1.00 87.75 89 ILE A C 1
ATOM 673 O O . ILE A 1 89 ? 12.158 25.992 49.142 1.00 87.75 89 ILE A O 1
ATOM 677 N N . HIS A 1 90 ? 12.815 27.542 50.614 1.00 86.75 90 HIS A N 1
ATOM 678 C CA . HIS A 1 90 ? 12.107 28.631 49.936 1.00 86.75 90 HIS A CA 1
ATOM 679 C C . HIS A 1 90 ? 12.641 28.911 48.526 1.00 86.75 90 HIS A C 1
ATOM 681 O O . HIS A 1 90 ? 11.846 29.174 47.622 1.00 86.75 90 HIS A O 1
ATOM 687 N N . ILE A 1 91 ? 13.958 28.828 48.322 1.00 89.88 91 ILE A N 1
ATOM 688 C CA . ILE A 1 91 ? 14.576 28.952 46.995 1.00 89.88 91 ILE A CA 1
ATOM 689 C C . ILE A 1 91 ? 14.113 27.805 46.095 1.00 89.88 91 ILE A C 1
ATOM 691 O O . ILE A 1 91 ? 13.615 28.070 45.004 1.00 89.88 91 ILE A O 1
ATOM 695 N N . LEU A 1 92 ? 14.165 26.559 46.576 1.00 90.00 92 LEU A N 1
ATOM 696 C CA . LEU A 1 92 ? 13.714 25.389 45.817 1.00 90.00 92 LEU A CA 1
ATOM 697 C C . LEU A 1 92 ? 12.228 25.470 45.442 1.00 90.00 92 LEU A C 1
ATOM 699 O O . LEU A 1 92 ? 11.850 25.149 44.317 1.00 90.00 92 LEU A O 1
ATOM 703 N N . LEU A 1 93 ? 11.370 25.931 46.357 1.00 90.44 93 LEU A N 1
ATOM 704 C CA . LEU A 1 93 ? 9.948 26.136 46.071 1.00 90.44 93 LEU A CA 1
ATOM 705 C C . LEU A 1 93 ? 9.735 27.225 45.013 1.00 90.44 93 LEU A C 1
ATOM 707 O O . LEU A 1 93 ? 8.935 27.041 44.097 1.00 90.44 93 LEU A O 1
ATOM 711 N N . LYS A 1 94 ? 10.490 28.324 45.086 1.00 91.44 94 LYS A N 1
ATOM 712 C CA . LYS A 1 94 ? 10.435 29.405 44.095 1.00 91.44 94 LYS A CA 1
ATOM 713 C C . LYS A 1 94 ? 10.928 28.949 42.719 1.00 91.44 94 LYS A C 1
ATOM 715 O O . LYS A 1 94 ? 10.322 29.300 41.710 1.00 91.44 94 LYS A O 1
ATOM 720 N N . GLU A 1 95 ? 11.996 28.158 42.668 1.00 91.50 95 GLU A N 1
ATOM 721 C CA . GLU A 1 95 ? 12.512 27.557 41.433 1.00 91.50 95 GLU A CA 1
ATOM 722 C C . GLU A 1 95 ? 11.502 26.586 40.821 1.00 91.50 95 GLU A C 1
ATOM 724 O O . GLU A 1 95 ? 11.243 26.644 39.618 1.00 91.50 95 GLU A O 1
ATOM 729 N N . ARG A 1 96 ? 10.863 25.751 41.650 1.00 92.38 96 ARG A N 1
ATOM 730 C CA . ARG A 1 96 ? 9.789 24.850 41.218 1.00 92.38 96 ARG A CA 1
ATOM 731 C C . ARG A 1 96 ? 8.614 25.624 40.624 1.00 92.38 96 ARG A C 1
ATOM 733 O O . ARG A 1 96 ? 8.126 25.262 39.556 1.00 92.38 96 ARG A O 1
ATOM 740 N N . ASP A 1 97 ? 8.163 26.683 41.289 1.00 92.31 97 ASP A N 1
ATOM 741 C CA . ASP A 1 97 ? 7.027 27.480 40.823 1.00 92.31 97 ASP A CA 1
ATOM 742 C C . ASP A 1 97 ? 7.372 28.251 39.533 1.00 92.31 97 ASP A C 1
ATOM 744 O O . ASP A 1 97 ? 6.548 28.338 38.620 1.00 92.31 97 ASP A O 1
ATOM 748 N N . GLN A 1 98 ? 8.616 28.722 39.392 1.00 93.81 98 GLN A N 1
ATOM 749 C CA . GLN A 1 98 ? 9.115 29.337 38.158 1.00 93.81 98 GLN A CA 1
ATOM 750 C C . GLN A 1 98 ? 9.213 28.328 37.000 1.00 93.81 98 GLN A C 1
ATOM 752 O O . GLN A 1 98 ? 8.853 28.648 35.860 1.00 93.81 98 GLN A O 1
ATOM 757 N N . ALA A 1 99 ? 9.669 27.104 37.275 1.00 89.69 99 ALA A N 1
ATOM 758 C CA . ALA A 1 99 ? 9.712 26.022 36.296 1.00 89.69 99 ALA A CA 1
ATOM 759 C C . ALA A 1 99 ? 8.297 25.630 35.846 1.00 89.69 99 ALA A C 1
ATOM 761 O O . ALA A 1 99 ? 8.040 25.519 34.647 1.00 89.69 99 ALA A O 1
ATOM 762 N N . LEU A 1 100 ? 7.355 25.513 36.789 1.00 92.44 100 LEU A N 1
ATOM 763 C CA . LEU A 1 100 ? 5.950 25.235 36.498 1.00 92.44 100 LEU A CA 1
ATOM 764 C C . LEU A 1 100 ? 5.319 26.342 35.643 1.00 92.44 100 LEU A C 1
ATOM 766 O O . LEU A 1 100 ? 4.632 26.048 34.665 1.00 92.44 100 LEU A O 1
ATOM 770 N N . PHE A 1 101 ? 5.578 27.611 35.968 1.00 93.62 101 PHE A N 1
ATOM 771 C CA . PHE A 1 101 ? 5.089 28.746 35.186 1.00 93.62 101 PHE A CA 1
ATOM 772 C C . PHE A 1 101 ? 5.613 28.717 33.743 1.00 93.62 101 PHE A C 1
ATOM 774 O O . PHE A 1 101 ? 4.841 28.897 32.798 1.00 93.62 101 PHE A O 1
ATOM 781 N N . THR A 1 102 ? 6.906 28.431 33.570 1.00 93.88 102 THR A N 1
ATOM 782 C CA . THR A 1 102 ? 7.545 28.325 32.249 1.00 93.88 102 THR A CA 1
ATOM 783 C C . THR A 1 102 ? 6.950 27.165 31.448 1.00 93.88 102 THR A C 1
ATOM 785 O O . THR A 1 102 ? 6.514 27.360 30.314 1.00 93.88 102 THR A O 1
ATOM 788 N N . ALA A 1 103 ? 6.796 25.991 32.070 1.00 91.75 103 ALA A N 1
ATOM 789 C CA . ALA A 1 103 ? 6.164 24.830 31.448 1.00 91.75 103 ALA A CA 1
ATOM 790 C C . ALA A 1 103 ? 4.713 25.118 31.025 1.00 91.75 103 ALA A C 1
ATOM 792 O O . ALA A 1 103 ? 4.304 24.792 29.911 1.00 91.75 103 ALA A O 1
ATOM 793 N N . MET A 1 104 ? 3.928 25.791 31.872 1.00 94.62 104 MET A N 1
ATOM 794 C CA . MET A 1 104 ? 2.565 26.202 31.524 1.00 94.62 104 MET A CA 1
ATOM 795 C C . MET A 1 104 ? 2.528 27.186 30.349 1.00 94.62 104 MET A C 1
ATOM 797 O O . MET A 1 104 ? 1.613 27.126 29.522 1.00 94.62 104 MET A O 1
ATOM 801 N N . GLN A 1 105 ? 3.495 28.100 30.263 1.00 94.56 105 GLN A N 1
ATOM 802 C CA . GLN A 1 105 ? 3.602 29.027 29.143 1.00 94.56 105 GLN A CA 1
ATOM 803 C C . GLN A 1 105 ? 3.936 28.290 27.841 1.00 94.56 105 GLN A C 1
ATOM 805 O O . GLN A 1 105 ? 3.322 28.575 26.811 1.00 94.56 105 GLN A O 1
ATOM 810 N N . ASP A 1 106 ? 4.838 27.314 27.886 1.00 93.94 106 ASP A N 1
ATOM 811 C CA . ASP A 1 106 ? 5.206 26.519 26.715 1.00 93.94 106 ASP A CA 1
ATOM 812 C C . ASP A 1 106 ? 4.059 25.617 26.251 1.00 93.94 106 ASP A C 1
ATOM 814 O O . ASP A 1 106 ? 3.773 25.560 25.056 1.00 93.94 106 ASP A O 1
ATOM 818 N N . VAL A 1 107 ? 3.278 25.041 27.173 1.00 94.94 107 VAL A N 1
ATOM 819 C CA . VAL A 1 107 ? 2.032 24.332 26.827 1.00 94.94 107 VAL A CA 1
ATOM 820 C C . VAL A 1 107 ? 1.051 25.251 26.087 1.00 94.94 107 VAL A C 1
ATOM 822 O O . VAL A 1 107 ? 0.418 24.830 25.118 1.00 94.94 107 VAL A O 1
ATOM 825 N N . ARG A 1 108 ? 0.915 26.522 26.494 1.00 94.56 108 ARG A N 1
ATOM 826 C CA . ARG A 1 108 ? 0.046 27.489 25.792 1.00 94.56 108 ARG A CA 1
ATOM 827 C C . ARG A 1 108 ? 0.567 27.829 24.392 1.00 94.56 108 ARG A C 1
ATOM 829 O O . ARG A 1 108 ? -0.243 27.955 23.470 1.00 94.56 108 ARG A O 1
ATOM 836 N N . LYS A 1 109 ? 1.888 27.950 24.219 1.00 94.88 109 LYS A N 1
ATOM 837 C CA . LYS A 1 109 ? 2.509 28.151 22.898 1.00 94.88 109 LYS A CA 1
ATOM 838 C C . LYS A 1 109 ? 2.258 26.950 21.991 1.00 94.88 109 LYS A C 1
ATOM 840 O O . LYS A 1 109 ? 1.720 27.137 20.907 1.00 94.88 109 LYS A O 1
ATOM 845 N N . LEU A 1 110 ? 2.517 25.734 22.475 1.00 94.94 110 LEU A N 1
ATOM 846 C CA . LEU A 1 110 ? 2.288 24.496 21.722 1.00 94.94 110 LEU A CA 1
ATOM 847 C C . LEU A 1 110 ? 0.823 24.336 21.306 1.00 94.94 110 LEU A C 1
ATOM 849 O O . LEU A 1 110 ? 0.547 23.982 20.167 1.00 94.94 110 LEU A O 1
ATOM 853 N N . ARG A 1 111 ? -0.136 24.669 22.182 1.00 94.81 111 ARG A N 1
ATOM 854 C CA . ARG A 1 111 ? -1.565 24.684 21.815 1.00 94.81 111 ARG A CA 1
ATOM 855 C C . ARG A 1 111 ? -1.873 25.686 20.702 1.00 94.81 111 ARG A C 1
ATOM 857 O O . ARG A 1 111 ? -2.643 25.376 19.801 1.00 94.81 111 ARG A O 1
ATOM 864 N N . SER A 1 112 ? -1.271 26.872 20.755 1.00 94.94 112 SER A N 1
ATOM 865 C CA . SER A 1 112 ? -1.463 27.908 19.732 1.00 94.94 112 SER A CA 1
ATOM 866 C C . SER A 1 112 ? -0.834 27.509 18.393 1.00 94.94 112 SER A C 1
ATOM 868 O O . SER A 1 112 ? -1.410 27.759 17.335 1.00 94.94 112 SER A O 1
ATOM 870 N N . GLU A 1 113 ? 0.330 26.859 18.425 1.00 96.19 113 GLU A N 1
ATOM 871 C CA . GLU A 1 113 ? 0.984 26.312 17.235 1.00 96.19 113 GLU A CA 1
ATOM 872 C C . GLU A 1 113 ? 0.199 25.150 16.636 1.00 96.19 113 GLU A C 1
ATOM 874 O O . GLU A 1 113 ? 0.026 25.111 15.420 1.00 96.19 113 GLU A O 1
ATOM 879 N N . LEU A 1 114 ? -0.337 24.260 17.471 1.00 96.38 114 LEU A N 1
ATOM 880 C CA . LEU A 1 114 ? -1.195 23.161 17.041 1.00 96.38 114 LEU A CA 1
ATOM 881 C C . LEU A 1 114 ? -2.476 23.682 16.378 1.00 96.38 114 LEU A C 1
ATOM 883 O O . LEU A 1 114 ? -2.841 23.211 15.306 1.00 96.38 114 LEU A O 1
ATOM 887 N N . GLU A 1 115 ? -3.103 24.717 16.940 1.00 95.31 115 GLU A N 1
ATOM 888 C CA . GLU A 1 115 ? -4.267 25.376 16.337 1.00 95.31 115 GLU A CA 1
ATOM 889 C C . GLU A 1 115 ? -3.924 26.033 14.987 1.00 95.31 115 GLU A C 1
ATOM 891 O O . GLU A 1 115 ? -4.674 25.924 14.014 1.00 95.31 115 GLU A O 1
ATOM 896 N N . ARG A 1 116 ? -2.764 26.696 14.889 1.00 97.81 116 ARG A N 1
ATOM 897 C CA . ARG A 1 116 ? -2.277 27.277 13.628 1.00 97.81 116 ARG A CA 1
ATOM 898 C C . ARG A 1 116 ? -2.017 26.195 12.577 1.00 97.81 116 ARG A C 1
ATOM 900 O O . ARG A 1 116 ? -2.373 26.387 11.414 1.00 97.81 116 ARG A O 1
ATOM 907 N N . LEU A 1 117 ? -1.400 25.082 12.974 1.00 95.06 117 LEU A N 1
ATOM 908 C CA . LEU A 1 117 ? -1.131 23.947 12.092 1.00 95.06 117 LEU A CA 1
ATOM 909 C C . LEU A 1 117 ? -2.434 23.300 11.621 1.00 95.06 117 LEU A C 1
ATOM 911 O O . LEU A 1 117 ? -2.593 23.115 10.417 1.00 95.06 117 LEU A O 1
ATOM 915 N N . ASN A 1 118 ? -3.394 23.081 12.520 1.00 95.75 118 ASN A N 1
ATOM 916 C CA . ASN A 1 118 ? -4.708 22.539 12.179 1.00 95.75 118 ASN A CA 1
ATOM 917 C C . ASN A 1 118 ? -5.434 23.421 11.144 1.00 95.75 118 ASN A C 1
ATOM 919 O O . ASN A 1 118 ? -5.892 22.928 10.115 1.00 95.75 118 ASN A O 1
ATOM 923 N N . LYS A 1 119 ? -5.429 24.750 11.328 1.00 96.94 119 LYS A N 1
ATOM 924 C CA . LYS A 1 119 ? -5.977 25.693 10.333 1.00 96.94 119 LYS A CA 1
ATOM 925 C C . LYS A 1 119 ? -5.268 25.612 8.982 1.00 96.94 119 LYS A C 1
ATOM 927 O O . LYS A 1 119 ? -5.918 25.691 7.940 1.00 96.94 119 LYS A O 1
ATOM 932 N N . SER A 1 120 ? -3.942 25.467 8.980 1.00 94.44 120 SER A N 1
ATOM 933 C CA . SER A 1 120 ? -3.184 25.325 7.731 1.00 94.44 120 SER A CA 1
ATOM 934 C C . SER A 1 120 ? -3.482 24.000 7.023 1.00 94.44 120 SER A C 1
ATOM 936 O O . SER A 1 120 ? -3.646 23.980 5.806 1.00 94.44 120 SER A O 1
ATOM 938 N N . GLU A 1 121 ? -3.647 22.911 7.774 1.00 94.69 121 GLU A N 1
ATOM 939 C CA . GLU A 1 121 ? -4.028 21.604 7.243 1.00 94.69 121 GLU A CA 1
ATOM 940 C C . GLU A 1 121 ? -5.436 21.637 6.632 1.00 94.69 121 GLU A C 1
ATOM 942 O O . GLU A 1 121 ? -5.645 21.158 5.515 1.00 94.69 121 GLU A O 1
ATOM 947 N N . GLU A 1 122 ? -6.403 22.245 7.322 1.00 95.06 122 GLU A N 1
ATOM 948 C CA . GLU A 1 122 ? -7.759 22.439 6.803 1.00 95.06 122 GLU A CA 1
ATOM 949 C C . GLU A 1 122 ? -7.768 23.266 5.515 1.00 95.06 122 GLU A C 1
ATOM 951 O O . GLU A 1 122 ? -8.494 22.928 4.571 1.00 95.06 122 GLU A O 1
ATOM 956 N N . TRP A 1 123 ? -6.936 24.309 5.448 1.00 97.69 123 TRP A N 1
ATOM 957 C CA . TRP A 1 123 ? -6.771 25.120 4.247 1.00 97.69 123 TRP A CA 1
ATOM 958 C C . TRP A 1 123 ? -6.226 24.290 3.080 1.00 97.69 123 TRP A C 1
ATOM 960 O O . TRP A 1 123 ? -6.847 24.273 2.017 1.00 97.69 123 TRP A O 1
ATOM 970 N N . TYR A 1 124 ? -5.155 23.513 3.283 1.00 96.62 124 TYR A N 1
ATOM 971 C CA . TYR A 1 124 ? -4.614 22.630 2.242 1.00 96.62 124 TYR A CA 1
ATOM 972 C C . TYR A 1 124 ? -5.623 21.569 1.798 1.00 96.62 124 TYR A C 1
ATOM 974 O O . TYR A 1 124 ? -5.773 21.317 0.603 1.00 96.62 124 TYR A O 1
ATOM 982 N N . LYS A 1 125 ? -6.380 20.979 2.730 1.00 97.25 125 LYS A N 1
ATOM 983 C CA . LYS A 1 125 ? -7.463 20.041 2.393 1.00 97.25 125 LYS A CA 1
ATOM 984 C C . LYS A 1 125 ? -8.545 20.716 1.552 1.00 97.25 125 LYS A C 1
ATOM 986 O O . LYS A 1 125 ? -9.079 20.095 0.634 1.00 97.25 125 LYS A O 1
ATOM 991 N N . LYS A 1 126 ? -8.912 21.962 1.860 1.00 95.62 126 LYS A N 1
ATOM 992 C CA . LYS A 1 126 ? -9.896 22.728 1.082 1.00 95.62 126 LYS A CA 1
ATOM 993 C C . LYS A 1 126 ? -9.374 23.041 -0.320 1.00 95.62 126 LYS A C 1
ATOM 995 O O . LYS A 1 126 ? -10.102 22.805 -1.281 1.00 95.62 126 LYS A O 1
ATOM 1000 N N . GLU A 1 127 ? -8.129 23.486 -0.429 1.00 96.50 127 GLU A N 1
ATOM 1001 C CA . GLU A 1 127 ? -7.478 23.793 -1.703 1.00 96.50 127 GLU A CA 1
ATOM 1002 C C . GLU A 1 127 ? -7.364 22.547 -2.590 1.00 96.50 127 GLU A C 1
ATOM 1004 O O . GLU A 1 127 ? -7.758 22.567 -3.753 1.00 96.50 127 GLU A O 1
ATOM 1009 N N . LEU A 1 128 ? -6.958 21.408 -2.025 1.00 95.62 128 LEU A N 1
ATOM 1010 C CA . LEU A 1 128 ? -6.861 20.153 -2.770 1.00 95.62 128 LEU A CA 1
ATOM 1011 C C . LEU A 1 128 ? -8.229 19.678 -3.287 1.00 95.62 128 LEU A C 1
ATOM 1013 O O . LEU A 1 128 ? -8.342 19.196 -4.417 1.00 95.62 128 LEU A O 1
ATOM 1017 N N . ARG A 1 129 ? -9.294 19.840 -2.487 1.00 95.44 129 ARG A N 1
ATOM 1018 C CA . ARG A 1 129 ? -10.669 19.559 -2.937 1.00 95.44 129 ARG A CA 1
ATOM 1019 C C . ARG A 1 129 ? -11.093 20.502 -4.063 1.00 95.44 129 ARG A C 1
ATOM 1021 O O . ARG A 1 129 ? -11.694 20.035 -5.026 1.00 95.44 129 ARG A O 1
ATOM 1028 N N . ALA A 1 130 ? -10.767 21.791 -3.967 1.00 94.25 130 ALA A N 1
ATOM 1029 C CA . ALA A 1 130 ? -11.067 22.763 -5.014 1.00 94.25 130 ALA A CA 1
ATOM 1030 C C . ALA A 1 130 ? -10.342 22.413 -6.324 1.00 94.25 130 ALA A C 1
ATOM 1032 O O . ALA A 1 130 ? -10.983 22.321 -7.367 1.00 94.25 130 ALA A O 1
ATOM 1033 N N . GLN A 1 131 ? -9.044 22.100 -6.269 1.00 95.75 131 GLN A N 1
ATOM 1034 C CA . GLN A 1 131 ? -8.266 21.677 -7.439 1.00 95.75 131 GLN A CA 1
ATOM 1035 C C . GLN A 1 131 ? -8.801 20.388 -8.066 1.00 95.75 131 GLN A C 1
ATOM 1037 O O . GLN A 1 131 ? -8.926 20.299 -9.290 1.00 95.75 131 GLN A O 1
ATOM 1042 N N . LYS A 1 132 ? -9.167 19.398 -7.239 1.00 96.88 132 LYS A N 1
ATOM 1043 C CA . LYS A 1 132 ? -9.812 18.167 -7.711 1.00 96.88 132 LYS A CA 1
ATOM 1044 C C . LYS A 1 132 ? -11.104 18.481 -8.465 1.00 96.88 132 LYS A C 1
ATOM 1046 O O . LYS A 1 132 ? -11.293 17.953 -9.557 1.00 96.88 132 LYS A O 1
ATOM 1051 N N . ASN A 1 133 ? -11.959 19.344 -7.919 1.00 94.25 133 ASN A N 1
ATOM 1052 C CA . ASN A 1 133 ? -13.217 19.724 -8.560 1.00 94.25 133 ASN A CA 1
ATOM 1053 C C . ASN A 1 133 ? -12.977 20.461 -9.884 1.00 94.25 133 ASN A C 1
ATOM 1055 O O . ASN A 1 133 ? -13.540 20.063 -10.898 1.00 94.25 133 ASN A O 1
ATOM 1059 N N . THR A 1 134 ? -12.066 21.437 -9.923 1.00 95.00 134 THR A N 1
ATOM 1060 C CA . THR A 1 134 ? -11.701 22.144 -11.164 1.00 95.00 134 THR A CA 1
ATOM 1061 C C . THR A 1 134 ? -11.197 21.181 -12.242 1.00 95.00 134 THR A C 1
ATOM 1063 O O . THR A 1 134 ? -11.555 21.307 -13.415 1.00 95.00 134 THR A O 1
ATOM 1066 N N . ARG A 1 135 ? -10.390 20.182 -11.859 1.00 95.56 135 ARG A N 1
ATOM 1067 C CA . ARG A 1 135 ? -9.894 19.157 -12.787 1.00 95.56 135 ARG A CA 1
ATOM 1068 C C . ARG A 1 135 ? -11.007 18.225 -13.268 1.00 95.56 135 ARG A C 1
ATOM 1070 O O . ARG A 1 135 ? -11.017 17.878 -14.446 1.00 95.56 135 ARG A O 1
ATOM 1077 N N . LEU A 1 136 ? -11.940 17.845 -12.394 1.00 94.38 136 LEU A N 1
ATOM 1078 C CA . LEU A 1 136 ? -13.113 17.051 -12.772 1.00 94.38 136 LEU A CA 1
ATOM 1079 C C . LEU A 1 136 ? -14.007 17.812 -13.755 1.00 94.38 136 LEU A C 1
ATOM 1081 O O . LEU A 1 136 ? -14.341 17.269 -14.802 1.00 94.38 136 LEU A O 1
ATOM 1085 N N . GLU A 1 137 ? -14.297 19.087 -13.501 1.00 94.56 137 GLU A N 1
ATOM 1086 C CA . GLU A 1 137 ? -15.053 19.917 -14.443 1.00 94.56 137 GLU A CA 1
ATOM 1087 C C . GLU A 1 137 ? -14.331 20.068 -15.792 1.00 94.56 137 GLU A C 1
ATOM 1089 O O . GLU A 1 137 ? -14.959 20.090 -16.850 1.00 94.56 137 GLU A O 1
ATOM 1094 N N . ALA A 1 138 ? -12.999 20.197 -15.791 1.00 93.88 138 ALA A N 1
ATOM 1095 C CA . ALA A 1 138 ? -12.219 20.241 -17.027 1.00 93.88 138 ALA A CA 1
ATOM 1096 C C . ALA A 1 138 ? -12.335 18.927 -17.816 1.00 93.88 138 ALA A C 1
ATOM 1098 O O . ALA A 1 138 ? -12.538 18.967 -19.030 1.00 93.88 138 ALA A O 1
ATOM 1099 N N . LEU A 1 139 ? -12.281 17.781 -17.132 1.00 95.06 139 LEU A N 1
ATOM 1100 C CA . LEU A 1 139 ? -12.499 16.470 -17.746 1.00 95.06 139 LEU A CA 1
ATOM 1101 C C . LEU A 1 139 ? -13.920 16.331 -18.302 1.00 95.06 139 LEU A C 1
ATOM 1103 O O . LEU A 1 139 ? -14.081 15.888 -19.433 1.00 95.06 139 LEU A O 1
ATOM 1107 N N . GLU A 1 140 ? -14.949 16.766 -17.575 1.00 94.19 140 GLU A N 1
ATOM 1108 C CA . GLU A 1 140 ? -16.335 16.748 -18.064 1.00 94.19 140 GLU A CA 1
ATOM 1109 C C . GLU A 1 140 ? -16.522 17.597 -19.330 1.00 94.19 140 GLU A C 1
ATOM 1111 O O . GLU A 1 140 ? -17.216 17.182 -20.269 1.00 94.19 140 GLU A O 1
ATOM 1116 N N . ARG A 1 141 ? -15.867 18.767 -19.404 1.00 95.44 141 ARG A N 1
ATOM 1117 C CA . ARG A 1 141 ? -15.848 19.599 -20.619 1.00 95.44 141 ARG A CA 1
ATOM 1118 C C . ARG A 1 141 ? -15.165 18.875 -21.781 1.00 95.44 141 ARG A C 1
ATOM 1120 O O . ARG A 1 141 ? -15.711 18.887 -22.885 1.00 95.44 141 ARG A O 1
ATOM 1127 N N . LEU A 1 142 ? -14.026 18.222 -21.536 1.00 93.56 142 LEU A N 1
ATOM 1128 C CA . LEU A 1 142 ? -13.304 17.452 -22.555 1.00 93.56 142 LEU A CA 1
ATOM 1129 C C . LEU A 1 142 ? -14.126 16.263 -23.059 1.00 93.56 142 LEU A C 1
ATOM 1131 O O . LEU A 1 142 ? -14.312 16.146 -24.265 1.00 93.56 142 LEU A O 1
ATOM 1135 N N . TYR A 1 143 ? -14.716 15.457 -22.175 1.00 94.31 143 TYR A N 1
ATOM 1136 C CA . TYR A 1 143 ? -15.585 14.343 -22.574 1.00 94.31 143 TYR A CA 1
ATOM 1137 C C . TYR A 1 143 ? -16.816 14.814 -23.357 1.00 94.31 143 TYR A C 1
ATOM 1139 O O . TYR A 1 143 ? -17.239 14.184 -24.329 1.00 94.31 143 TYR A O 1
ATOM 1147 N N . SER A 1 144 ? -17.393 15.957 -22.978 1.00 92.50 144 SER A N 1
ATOM 1148 C CA . SER A 1 144 ? -18.496 16.563 -23.730 1.00 92.50 144 SER A CA 1
ATOM 1149 C C . SER A 1 144 ? -18.060 17.013 -25.127 1.00 92.50 144 SER A C 1
ATOM 1151 O O . SER A 1 144 ? -18.831 16.899 -26.083 1.00 92.50 144 SER A O 1
ATOM 1153 N N . GLN A 1 145 ? -16.834 17.520 -25.263 1.00 94.88 145 GLN A N 1
ATOM 1154 C CA . GLN A 1 145 ? -16.256 17.923 -26.541 1.00 94.88 145 GLN A CA 1
ATOM 1155 C C . GLN A 1 145 ? -15.895 16.713 -27.413 1.00 94.88 145 GLN A C 1
ATOM 1157 O O . GLN A 1 145 ? -16.236 16.693 -28.593 1.00 94.88 145 GLN A O 1
ATOM 1162 N N . GLU A 1 146 ? -15.292 15.679 -26.836 1.00 92.12 146 GLU A N 1
ATOM 1163 C CA . GLU A 1 146 ? -14.982 14.418 -27.510 1.00 92.12 146 GLU A CA 1
ATOM 1164 C C . GLU A 1 146 ? -16.248 13.754 -28.054 1.00 92.12 146 GLU A C 1
ATOM 1166 O O . GLU A 1 146 ? -16.299 13.367 -29.221 1.00 92.12 146 GLU A O 1
ATOM 1171 N N . ARG A 1 147 ? -17.331 13.736 -27.268 1.00 92.31 147 ARG A N 1
ATOM 1172 C CA . ARG A 1 147 ? -18.636 13.254 -27.736 1.00 92.31 147 ARG A CA 1
ATOM 1173 C C . ARG A 1 147 ? -19.133 14.024 -28.963 1.00 92.31 147 ARG A C 1
ATOM 1175 O O . ARG A 1 147 ? -19.662 13.404 -29.886 1.00 92.31 147 ARG A O 1
ATOM 1182 N N . LYS A 1 148 ? -18.958 15.351 -29.004 1.00 95.62 148 LYS A N 1
ATOM 1183 C CA . LYS A 1 148 ? -19.312 16.166 -30.182 1.00 95.62 148 LYS A CA 1
ATOM 1184 C C . LYS A 1 148 ? -18.444 15.810 -31.388 1.00 95.62 148 LYS A C 1
ATOM 1186 O O . LYS A 1 148 ? -18.979 15.661 -32.482 1.00 95.62 148 LYS A O 1
ATOM 1191 N N . TYR A 1 149 ? -17.138 15.623 -31.199 1.00 95.44 149 TYR A N 1
ATOM 1192 C CA . TYR A 1 149 ? -16.247 15.211 -32.284 1.00 95.44 149 TYR A CA 1
ATOM 1193 C C . TYR A 1 149 ? -16.561 13.812 -32.806 1.00 95.44 149 TYR A C 1
ATOM 1195 O O . TYR A 1 149 ? -16.542 13.611 -34.015 1.00 95.44 149 TYR A O 1
ATOM 1203 N N . MET A 1 150 ? -16.930 12.864 -31.943 1.00 91.62 150 MET A N 1
ATOM 1204 C CA . MET A 1 150 ? -17.387 11.545 -32.387 1.00 91.62 150 MET A CA 1
ATOM 1205 C C . MET A 1 150 ? -18.667 11.635 -33.222 1.00 91.62 150 MET A C 1
ATOM 1207 O O . MET A 1 150 ? -18.758 11.001 -34.271 1.00 91.62 150 MET A O 1
ATOM 1211 N N . GLN A 1 151 ? -19.642 12.444 -32.799 1.00 93.50 151 GLN A N 1
ATOM 1212 C CA . GLN A 1 151 ? -20.870 12.666 -33.571 1.00 93.50 151 GLN A CA 1
ATOM 1213 C C . GLN A 1 151 ? -20.580 13.303 -34.936 1.00 93.50 151 GLN A C 1
ATOM 1215 O O . GLN A 1 151 ? -21.154 12.889 -35.944 1.00 93.50 151 GLN A O 1
ATOM 1220 N N . GLU A 1 152 ? -19.669 14.274 -34.979 1.00 94.75 152 GLU A N 1
ATOM 1221 C CA . GLU A 1 152 ? -19.248 14.924 -36.219 1.00 94.75 152 GLU A CA 1
ATOM 1222 C C . GLU A 1 152 ? -18.472 13.968 -37.131 1.00 94.75 152 GLU A C 1
ATOM 1224 O O . GLU A 1 152 ? -18.727 13.919 -38.330 1.00 94.75 152 GLU A O 1
ATOM 1229 N N . ASN A 1 153 ? -17.592 13.135 -36.577 1.00 93.81 153 ASN A N 1
ATOM 1230 C CA . ASN A 1 153 ? -16.875 12.115 -37.337 1.00 93.81 153 ASN A CA 1
ATOM 1231 C C . ASN A 1 153 ? -17.853 11.094 -37.941 1.00 93.81 153 ASN A C 1
ATOM 1233 O O . ASN A 1 153 ? -17.803 10.827 -39.137 1.00 93.81 153 ASN A O 1
ATOM 1237 N N . GLN A 1 154 ? -18.841 10.622 -37.173 1.00 92.56 154 GLN A N 1
ATOM 1238 C CA . GLN A 1 154 ? -19.908 9.767 -37.708 1.00 92.56 154 GLN A CA 1
ATOM 1239 C C . GLN A 1 154 ? -20.720 10.460 -38.814 1.00 92.56 154 GLN A C 1
ATOM 1241 O O . GLN A 1 154 ? -21.126 9.812 -39.781 1.00 92.56 154 GLN A O 1
ATOM 1246 N N . ARG A 1 155 ? -20.978 11.770 -38.694 1.00 96.75 155 ARG A N 1
ATOM 1247 C CA . ARG A 1 155 ? -21.638 12.562 -39.745 1.00 96.75 155 ARG A CA 1
ATOM 1248 C C . ARG A 1 155 ? -20.783 12.611 -41.012 1.00 96.75 155 ARG A C 1
ATOM 1250 O O . ARG A 1 155 ? -21.309 12.375 -42.097 1.00 96.75 155 ARG A O 1
ATOM 1257 N N . LEU A 1 156 ? -19.484 12.873 -40.875 1.00 95.06 156 LEU A N 1
ATOM 1258 C CA . LEU A 1 156 ? -18.532 12.916 -41.986 1.00 95.06 156 LEU A CA 1
ATOM 1259 C C . LEU A 1 156 ? -18.364 11.546 -42.649 1.00 95.06 156 LEU A C 1
ATOM 1261 O O . LEU A 1 156 ? -18.354 11.473 -43.869 1.00 95.06 156 LEU A O 1
ATOM 1265 N N . GLN A 1 157 ? -18.316 10.457 -41.883 1.00 93.19 157 GLN A N 1
ATOM 1266 C CA . GLN A 1 157 ? -18.277 9.096 -42.426 1.00 93.19 157 GLN A CA 1
ATOM 1267 C C . GLN A 1 157 ? -19.509 8.791 -43.282 1.00 93.19 157 GLN A C 1
ATOM 1269 O O . GLN A 1 157 ? -19.369 8.296 -44.400 1.00 93.19 157 GLN A O 1
ATOM 1274 N N . ARG A 1 158 ? -20.713 9.141 -42.803 1.00 93.69 158 ARG A N 1
ATOM 1275 C CA . ARG A 1 158 ? -21.949 9.005 -43.594 1.00 93.69 158 ARG A CA 1
ATOM 1276 C C . ARG A 1 158 ? -21.894 9.830 -44.878 1.00 93.69 158 ARG A C 1
ATOM 1278 O O . ARG A 1 158 ? -22.311 9.355 -45.930 1.00 93.69 158 ARG A O 1
ATOM 1285 N N . GLU A 1 159 ? -21.353 11.042 -44.804 1.00 94.88 159 GLU A N 1
ATOM 1286 C CA . GLU A 1 159 ? -21.188 11.905 -45.973 1.00 94.88 159 GLU A CA 1
ATOM 1287 C C . GLU A 1 159 ? -20.162 11.345 -46.971 1.00 94.88 159 GLU A C 1
ATOM 1289 O O . GLU A 1 159 ? -20.407 11.371 -48.175 1.00 94.88 159 GLU A O 1
ATOM 1294 N N . CYS A 1 160 ? -19.059 10.763 -46.494 1.00 92.00 160 CYS A N 1
ATOM 1295 C CA . CYS A 1 160 ? -18.087 10.066 -47.335 1.00 92.00 160 CYS A CA 1
ATOM 1296 C C . CYS A 1 160 ? -18.727 8.884 -48.070 1.00 92.00 160 CYS A C 1
ATOM 1298 O O . CYS A 1 160 ? -18.551 8.767 -49.279 1.00 92.00 160 CYS A O 1
ATOM 1300 N N . VAL A 1 161 ? -19.506 8.044 -47.376 1.00 94.06 161 VAL A N 1
ATOM 1301 C CA . VAL A 1 161 ? -20.238 6.927 -48.005 1.00 94.06 161 VAL A CA 1
ATOM 1302 C C . VAL A 1 161 ? -21.172 7.445 -49.099 1.00 94.06 161 VAL A C 1
ATOM 1304 O O . VAL A 1 161 ? -21.109 6.977 -50.234 1.00 94.06 161 VAL A O 1
ATOM 1307 N N . ARG A 1 162 ? -21.955 8.488 -48.804 1.00 96.25 162 ARG A N 1
ATOM 1308 C CA . ARG A 1 162 ? -22.856 9.125 -49.775 1.00 96.25 162 ARG A CA 1
ATOM 1309 C C . ARG A 1 162 ? -22.113 9.672 -51.001 1.00 96.25 162 ARG A C 1
ATOM 1311 O O . ARG A 1 162 ? -22.616 9.604 -52.123 1.00 96.25 162 ARG A O 1
ATOM 1318 N N . LEU A 1 163 ? -20.926 10.249 -50.806 1.00 93.88 163 LEU A N 1
ATOM 1319 C CA . LEU A 1 163 ? -20.087 10.734 -51.903 1.00 93.88 163 LEU A CA 1
ATOM 1320 C C . LEU A 1 163 ? -19.506 9.584 -52.730 1.00 93.88 163 LEU A C 1
ATOM 1322 O O . LEU A 1 163 ? -19.502 9.690 -53.954 1.00 93.88 163 LEU A O 1
ATOM 1326 N N . TYR A 1 164 ? -19.078 8.486 -52.102 1.00 94.19 164 TYR A N 1
ATOM 1327 C CA . TYR A 1 164 ? -18.626 7.291 -52.818 1.00 94.19 164 TYR A CA 1
ATOM 1328 C C . TYR A 1 164 ? -19.737 6.684 -53.678 1.00 94.19 164 TYR A C 1
ATOM 1330 O O . TYR A 1 164 ? -19.493 6.390 -54.846 1.00 94.19 164 TYR A O 1
ATOM 1338 N N . GLU A 1 165 ? -20.960 6.572 -53.154 1.00 93.94 165 GLU A N 1
ATOM 1339 C CA . GLU A 1 165 ? -22.129 6.123 -53.924 1.00 93.94 165 GLU A CA 1
ATOM 1340 C C . GLU A 1 165 ? -22.370 7.027 -55.141 1.00 93.94 165 GLU A C 1
ATOM 1342 O O . GLU A 1 165 ? -22.475 6.546 -56.270 1.00 93.94 165 GLU A O 1
ATOM 1347 N N . LYS A 1 166 ? -22.343 8.351 -54.940 1.00 95.25 166 LYS A N 1
ATOM 1348 C CA . LYS A 1 166 ? -22.506 9.326 -56.027 1.00 95.25 166 LYS A CA 1
ATOM 1349 C C . LYS A 1 166 ? -21.389 9.239 -57.074 1.00 95.25 166 LYS A C 1
ATOM 1351 O O . LYS A 1 166 ? -21.660 9.379 -58.267 1.00 95.25 166 LYS A O 1
ATOM 1356 N N . CYS A 1 167 ? -20.141 9.030 -56.654 1.00 90.81 167 CYS A N 1
ATOM 1357 C CA . CYS A 1 167 ? -19.018 8.805 -57.563 1.00 90.81 167 CYS A CA 1
ATOM 1358 C C . CYS A 1 167 ? -19.201 7.508 -58.358 1.00 90.81 167 CYS A C 1
ATOM 1360 O O . CYS A 1 167 ? -19.012 7.527 -59.571 1.00 90.81 167 CYS A O 1
ATOM 1362 N N . GLY A 1 168 ? -19.644 6.425 -57.715 1.00 93.25 168 GLY A N 1
ATOM 1363 C CA . GLY A 1 168 ? -19.959 5.164 -58.386 1.00 93.25 168 GLY A CA 1
ATOM 1364 C C . GLY A 1 168 ? -21.078 5.307 -59.422 1.00 93.25 168 GLY A C 1
ATOM 1365 O O . GLY A 1 168 ? -20.983 4.759 -60.519 1.00 93.25 168 GLY A O 1
ATOM 1366 N N . ASP A 1 169 ? -22.113 6.097 -59.131 1.00 91.69 169 ASP A N 1
ATOM 1367 C CA . ASP A 1 169 ? -23.177 6.395 -60.095 1.00 91.69 169 ASP A CA 1
ATOM 1368 C C . ASP A 1 169 ? -22.668 7.207 -61.293 1.00 91.69 169 ASP A C 1
ATOM 1370 O O . ASP A 1 169 ? -23.027 6.923 -62.439 1.00 91.69 169 ASP A O 1
ATOM 1374 N N . LEU A 1 170 ? -21.803 8.197 -61.056 1.00 90.38 170 LEU A N 1
ATOM 1375 C CA . LEU A 1 170 ? -21.160 8.964 -62.126 1.00 90.38 170 LEU A CA 1
ATOM 1376 C C . LEU A 1 170 ? -20.224 8.094 -62.968 1.00 90.38 170 LEU A C 1
ATOM 1378 O O . LEU A 1 170 ? -20.202 8.232 -64.190 1.00 90.38 170 LEU A O 1
ATOM 1382 N N . GLU A 1 171 ? -19.486 7.179 -62.347 1.00 90.50 171 GLU A N 1
ATOM 1383 C CA . GLU A 1 171 ? -18.608 6.241 -63.039 1.00 90.50 171 GLU A CA 1
ATOM 1384 C C . GLU A 1 171 ? -19.411 5.282 -63.922 1.00 90.50 171 GLU A C 1
ATOM 1386 O O . GLU A 1 171 ? -19.085 5.133 -65.098 1.00 90.50 171 GLU A O 1
ATOM 1391 N N . LYS A 1 172 ? -20.540 4.748 -63.434 1.00 90.25 172 LYS A N 1
ATOM 1392 C CA . LYS A 1 172 ? -21.487 3.966 -64.250 1.00 90.25 172 LYS A CA 1
ATOM 1393 C C . LYS A 1 172 ? -22.054 4.774 -65.416 1.00 90.25 172 LYS A C 1
ATOM 1395 O O . LYS A 1 172 ? -22.151 4.259 -66.527 1.00 90.25 172 LYS A O 1
ATOM 1400 N N . GLN A 1 173 ? -22.405 6.044 -65.203 1.00 88.12 173 GLN A N 1
ATOM 1401 C CA . GLN A 1 173 ? -22.873 6.922 -66.283 1.00 88.12 173 GLN A CA 1
ATOM 1402 C C . GLN A 1 173 ? -21.780 7.193 -67.324 1.00 88.12 173 GLN A C 1
ATOM 1404 O O . GLN A 1 173 ? -22.061 7.214 -68.524 1.00 88.12 173 GLN A O 1
ATOM 1409 N N . MET A 1 174 ? -20.537 7.402 -66.887 1.00 84.00 174 MET A N 1
ATOM 1410 C CA . MET A 1 174 ? -19.389 7.595 -67.773 1.00 84.00 174 MET A CA 1
ATOM 1411 C C . MET A 1 174 ? -19.031 6.315 -68.521 1.00 84.00 174 MET A C 1
ATOM 1413 O O . MET A 1 174 ? -18.725 6.386 -69.709 1.00 84.00 174 MET A O 1
ATOM 1417 N N . GLN A 1 175 ? -19.128 5.157 -67.873 1.00 84.19 175 GLN A N 1
ATOM 1418 C CA . GLN A 1 175 ? -18.921 3.865 -68.510 1.00 84.19 175 GLN A CA 1
ATOM 1419 C C . GLN A 1 175 ? -20.005 3.594 -69.552 1.00 84.19 175 GLN A C 1
ATOM 1421 O O . GLN A 1 175 ? -19.675 3.344 -70.700 1.00 84.19 175 GLN A O 1
ATOM 1426 N N . ALA A 1 176 ? -21.280 3.826 -69.233 1.00 82.69 176 ALA A N 1
ATOM 1427 C CA . ALA A 1 176 ? -22.366 3.720 -70.208 1.00 82.69 176 ALA A CA 1
ATOM 1428 C C . ALA A 1 176 ? -22.201 4.684 -71.401 1.00 82.69 176 ALA A C 1
ATOM 1430 O O . ALA A 1 176 ? -22.618 4.377 -72.517 1.00 82.69 176 ALA A O 1
ATOM 1431 N N . LYS A 1 177 ? -21.594 5.864 -71.194 1.00 82.56 177 LYS A N 1
ATOM 1432 C CA . LYS A 1 177 ? -21.216 6.778 -72.286 1.00 82.56 177 LYS A CA 1
ATOM 1433 C C . LYS A 1 177 ? -20.040 6.245 -73.105 1.00 82.56 177 LYS A C 1
ATOM 1435 O O . LYS A 1 177 ? -20.079 6.373 -74.325 1.00 82.56 177 LYS A O 1
ATOM 1440 N N . ARG A 1 178 ? -19.017 5.666 -72.465 1.00 81.94 178 ARG A N 1
ATOM 1441 C CA . ARG A 1 178 ? -17.882 5.028 -73.150 1.00 81.94 178 ARG A CA 1
ATOM 1442 C C . ARG A 1 178 ? -18.324 3.815 -73.947 1.00 81.94 178 ARG A C 1
ATOM 1444 O O . ARG A 1 178 ? -17.955 3.739 -75.103 1.00 81.94 178 ARG A O 1
ATOM 1451 N N . ASP A 1 179 ? -19.156 2.946 -73.391 1.00 77.81 179 ASP A N 1
ATOM 1452 C CA . ASP A 1 179 ? -19.678 1.769 -74.086 1.00 77.81 179 ASP A CA 1
ATOM 1453 C C . ASP A 1 179 ? -20.484 2.194 -75.325 1.00 77.81 179 ASP A C 1
ATOM 1455 O O . ASP A 1 179 ? -20.285 1.656 -76.409 1.00 77.81 179 ASP A O 1
ATOM 1459 N N . LYS A 1 180 ? -21.288 3.265 -75.220 1.00 77.69 180 LYS A N 1
ATOM 1460 C CA . LYS A 1 180 ? -21.962 3.884 -76.378 1.00 77.69 180 LYS A CA 1
ATOM 1461 C C . LYS A 1 180 ? -20.996 4.489 -77.403 1.00 77.69 180 LYS A C 1
ATOM 1463 O O . LYS A 1 180 ? -21.267 4.425 -78.596 1.00 77.69 180 LYS A O 1
ATOM 1468 N N . ALA A 1 181 ? -19.903 5.113 -76.964 1.00 75.81 181 ALA A N 1
ATOM 1469 C CA . ALA A 1 181 ? -18.895 5.693 -77.854 1.00 75.81 181 ALA A CA 1
ATOM 1470 C C . ALA A 1 181 ? -18.025 4.619 -78.527 1.00 75.81 181 ALA A C 1
ATOM 1472 O O . ALA A 1 181 ? -17.671 4.765 -79.689 1.00 75.81 181 ALA A O 1
ATOM 1473 N N . MET A 1 182 ? -17.726 3.533 -77.818 1.00 71.25 182 MET A N 1
ATOM 1474 C CA . MET A 1 182 ? -16.974 2.380 -78.305 1.00 71.25 182 MET A CA 1
ATOM 1475 C C . MET A 1 182 ? -17.805 1.589 -79.313 1.00 71.25 182 MET A C 1
ATOM 1477 O O . MET A 1 182 ? -17.287 1.195 -80.346 1.00 71.25 182 MET A O 1
ATOM 1481 N N . GLN A 1 183 ? -19.114 1.462 -79.085 1.00 65.12 183 GLN A N 1
ATOM 1482 C CA . GLN A 1 183 ? -20.046 0.925 -80.076 1.00 65.12 183 GLN A CA 1
ATOM 1483 C C . GLN A 1 183 ? -20.087 1.783 -81.355 1.00 65.12 183 GLN A C 1
ATOM 1485 O O . GLN A 1 183 ? -20.174 1.236 -82.446 1.00 65.12 183 GLN A O 1
ATOM 1490 N N . LYS A 1 184 ? -19.920 3.108 -81.228 1.00 61.69 184 LYS A N 1
ATOM 1491 C CA . LYS A 1 184 ? -19.769 4.045 -82.356 1.00 61.69 184 LYS A CA 1
ATOM 1492 C C . LYS A 1 184 ? -18.417 3.926 -83.072 1.00 61.69 184 LYS A C 1
ATOM 1494 O O . LYS A 1 184 ? -18.362 3.997 -84.289 1.00 61.69 184 LYS A O 1
ATOM 1499 N N . LEU A 1 185 ? -17.332 3.729 -82.324 1.00 63.66 185 LEU A N 1
ATOM 1500 C CA . LEU A 1 185 ? -15.992 3.517 -82.878 1.00 63.66 185 LEU A CA 1
ATOM 1501 C C . LEU A 1 185 ? -15.881 2.175 -83.600 1.00 63.66 185 LEU A C 1
ATOM 1503 O O . LEU A 1 185 ? -15.290 2.133 -84.660 1.00 63.66 185 LEU A O 1
ATOM 1507 N N . VAL A 1 186 ? -16.504 1.108 -83.098 1.00 58.84 186 VAL A N 1
ATOM 1508 C CA . VAL A 1 186 ? -16.563 -0.189 -83.797 1.00 58.84 186 VAL A CA 1
ATOM 1509 C C . VAL A 1 186 ? -17.372 -0.094 -85.104 1.00 58.84 186 VAL A C 1
ATOM 1511 O O . VAL A 1 186 ? -17.102 -0.842 -86.043 1.00 58.84 186 VAL A O 1
ATOM 1514 N N . GLU A 1 187 ? -18.322 0.844 -85.202 1.00 52.91 187 GLU A N 1
ATOM 1515 C CA . GLU A 1 187 ? -19.005 1.188 -86.460 1.00 52.91 187 GLU A CA 1
ATOM 1516 C C . GLU A 1 187 ? -18.118 2.032 -87.407 1.00 52.91 187 GLU A C 1
ATOM 1518 O O . GLU A 1 187 ? -18.169 1.825 -88.618 1.00 52.91 187 GLU A O 1
ATOM 1523 N N . ASP A 1 188 ? -17.255 2.914 -86.882 1.00 48.00 188 ASP A N 1
ATOM 1524 C CA . ASP A 1 188 ? -16.348 3.777 -87.669 1.00 48.00 188 ASP A CA 1
ATOM 1525 C C . ASP A 1 188 ? -15.002 3.097 -88.055 1.00 48.00 188 ASP A C 1
ATOM 1527 O O . ASP A 1 188 ? -14.391 3.430 -89.073 1.00 48.00 188 ASP A O 1
ATOM 1531 N N . GLU A 1 189 ? -14.536 2.099 -87.298 1.00 48.19 189 GLU A N 1
ATOM 1532 C CA . GLU A 1 189 ? -13.258 1.381 -87.487 1.00 48.19 189 GLU A CA 1
ATOM 1533 C C . GLU A 1 189 ? -13.342 0.287 -88.577 1.00 48.19 189 GLU A C 1
ATOM 1535 O O . GLU A 1 189 ? -12.339 -0.321 -88.947 1.00 48.19 189 GLU A O 1
ATOM 1540 N N . GLN A 1 190 ? -14.522 0.092 -89.181 1.00 44.88 190 GLN A N 1
ATOM 1541 C CA . GLN A 1 190 ? -14.687 -0.681 -90.421 1.00 44.88 190 GLN A CA 1
ATOM 1542 C C . GLN A 1 190 ? -14.293 0.098 -91.694 1.00 44.88 190 GLN A C 1
ATOM 1544 O O . GLN A 1 190 ? -14.321 -0.482 -92.780 1.00 44.88 190 GLN A O 1
ATOM 1549 N N . LEU A 1 191 ? -13.918 1.383 -91.601 1.00 43.00 191 LEU A N 1
ATOM 1550 C CA . LEU A 1 191 ? -13.782 2.260 -92.776 1.00 43.00 191 LEU A CA 1
ATOM 1551 C C . LEU A 1 191 ? -12.402 2.874 -93.037 1.00 43.00 191 LEU A C 1
ATOM 1553 O O . LEU A 1 191 ? -12.250 3.564 -94.044 1.00 43.00 191 LEU A O 1
ATOM 1557 N N . THR A 1 192 ? -11.372 2.619 -92.227 1.00 37.16 192 THR A N 1
ATOM 1558 C CA . THR A 1 192 ? -10.082 3.288 -92.479 1.00 37.16 192 THR A CA 1
ATOM 1559 C C . THR A 1 192 ? -8.896 2.482 -91.979 1.00 37.16 192 THR A C 1
ATOM 1561 O O . THR A 1 192 ? -8.550 2.525 -90.806 1.00 37.16 192 THR A O 1
ATOM 1564 N N . ASN A 1 193 ? -8.250 1.753 -92.888 1.00 37.53 193 ASN A N 1
ATOM 1565 C CA . ASN A 1 193 ? -6.966 1.118 -92.625 1.00 37.53 193 ASN A CA 1
ATOM 1566 C C . ASN A 1 193 ? -6.077 1.281 -93.862 1.00 37.53 193 ASN A C 1
ATOM 1568 O O . ASN A 1 193 ? -6.155 0.471 -94.782 1.00 37.53 193 ASN A O 1
ATOM 1572 N N . VAL A 1 194 ? -5.287 2.359 -93.922 1.00 36.66 194 VAL A N 1
ATOM 1573 C CA . VAL A 1 194 ? -4.214 2.528 -94.916 1.00 36.66 194 VAL A CA 1
ATOM 1574 C C . VAL A 1 194 ? -3.059 3.330 -94.301 1.00 36.66 194 VAL A C 1
ATOM 1576 O O . VAL A 1 194 ? -3.212 4.511 -94.016 1.00 36.66 194 VAL A O 1
ATOM 1579 N N . TYR A 1 195 ? -1.953 2.608 -94.086 1.00 39.72 195 TYR A N 1
ATOM 1580 C CA . TYR A 1 195 ? -0.535 2.923 -94.325 1.00 39.72 195 TYR A CA 1
ATOM 1581 C C . TYR A 1 195 ? -0.019 4.368 -94.253 1.00 39.72 195 TYR A C 1
ATOM 1583 O O . TYR A 1 195 ? -0.510 5.239 -94.963 1.00 39.72 195 TYR A O 1
ATOM 1591 N N . ASP A 1 196 ? 1.145 4.527 -93.606 1.00 36.44 196 ASP A N 1
ATOM 1592 C CA . ASP A 1 196 ? 2.270 5.195 -94.277 1.00 36.44 196 ASP A CA 1
ATOM 1593 C C . ASP A 1 196 ? 3.640 4.680 -93.776 1.00 36.44 196 ASP A C 1
ATOM 1595 O O . ASP A 1 196 ? 4.000 4.833 -92.608 1.00 36.44 196 ASP A O 1
ATOM 1599 N N . GLU A 1 197 ? 4.384 4.030 -94.678 1.00 45.44 197 GLU A N 1
ATOM 1600 C CA . GLU A 1 197 ? 5.726 3.444 -94.511 1.00 45.44 197 GLU A CA 1
ATOM 1601 C C . GLU A 1 197 ? 6.742 4.260 -95.333 1.00 45.44 197 GLU A C 1
ATOM 1603 O O . GLU A 1 197 ? 7.272 3.783 -96.331 1.00 45.44 197 GLU A O 1
ATOM 1608 N N . THR A 1 198 ? 7.027 5.512 -94.967 1.00 45.66 198 THR A N 1
ATOM 1609 C CA . THR A 1 198 ? 8.094 6.285 -95.641 1.00 45.66 198 THR A CA 1
ATOM 1610 C C . THR A 1 198 ? 8.783 7.282 -94.710 1.00 45.66 198 THR A C 1
ATOM 1612 O O . THR A 1 198 ? 8.848 8.468 -95.012 1.00 45.66 198 THR A O 1
ATOM 1615 N N . ASP A 1 199 ? 9.320 6.816 -93.579 1.00 47.91 199 ASP A N 1
ATOM 1616 C CA . ASP A 1 199 ? 10.241 7.637 -92.764 1.00 47.91 199 ASP A CA 1
ATOM 1617 C C . ASP A 1 199 ? 11.313 6.813 -92.007 1.00 47.91 199 ASP A C 1
ATOM 1619 O O . ASP A 1 199 ? 11.925 7.263 -91.039 1.00 47.91 199 ASP A O 1
ATOM 1623 N N . GLU A 1 200 ? 11.552 5.563 -92.429 1.00 54.38 200 GLU A N 1
ATOM 1624 C CA . GLU A 1 200 ? 12.306 4.575 -91.635 1.00 54.38 200 GLU A CA 1
ATOM 1625 C C . GLU A 1 200 ? 13.838 4.651 -91.745 1.00 54.38 200 GLU A C 1
ATOM 1627 O O . GLU A 1 200 ? 14.538 4.102 -90.892 1.00 54.38 200 GLU A O 1
ATOM 1632 N N . VAL A 1 201 ? 14.402 5.301 -92.770 1.00 54.69 201 VAL A N 1
ATOM 1633 C CA . VAL A 1 201 ? 15.843 5.148 -93.064 1.00 54.69 201 VAL A CA 1
ATOM 1634 C C . VAL A 1 201 ? 16.692 6.359 -92.654 1.00 54.69 201 VAL A C 1
ATOM 1636 O O . VAL A 1 201 ? 17.834 6.160 -92.242 1.00 54.69 201 VAL A O 1
ATOM 1639 N N . LEU A 1 202 ? 16.160 7.591 -92.667 1.00 51.78 202 LEU A N 1
ATOM 1640 C CA . LEU A 1 202 ? 16.905 8.783 -92.213 1.00 51.78 202 LEU A CA 1
ATOM 1641 C C . LEU A 1 202 ? 16.824 9.012 -90.695 1.00 51.78 202 LEU A C 1
ATOM 1643 O O . LEU A 1 202 ? 17.773 9.516 -90.103 1.00 51.78 202 LEU A O 1
ATOM 1647 N N . ASN A 1 203 ? 15.742 8.564 -90.057 1.00 58.31 203 ASN A N 1
ATOM 1648 C CA . ASN A 1 203 ? 15.532 8.688 -88.616 1.00 58.31 203 ASN A CA 1
ATOM 1649 C C . ASN A 1 203 ? 16.155 7.543 -87.808 1.00 58.31 203 ASN A C 1
ATOM 1651 O O . ASN A 1 203 ? 16.022 7.529 -86.594 1.00 58.31 203 ASN A O 1
ATOM 1655 N N . LYS A 1 204 ? 16.821 6.556 -88.425 1.00 66.50 204 LYS A N 1
ATOM 1656 C CA . LYS A 1 204 ? 17.155 5.292 -87.745 1.00 66.50 204 LYS A CA 1
ATOM 1657 C C . LYS A 1 204 ? 18.067 5.460 -86.523 1.00 66.50 204 LYS A C 1
ATOM 1659 O O . LYS A 1 204 ? 17.787 4.853 -85.501 1.00 66.50 204 LYS A O 1
ATOM 1664 N N . PHE A 1 205 ? 19.113 6.290 -86.592 1.00 68.31 205 PHE A N 1
ATOM 1665 C CA . PHE A 1 205 ? 20.018 6.514 -85.452 1.00 68.31 205 PHE A CA 1
ATOM 1666 C C . PHE A 1 205 ? 19.376 7.364 -84.344 1.00 68.31 205 PHE A C 1
ATOM 1668 O O . PHE A 1 205 ? 19.478 7.011 -83.172 1.00 68.31 205 PHE A O 1
ATOM 1675 N N . GLU A 1 206 ? 18.675 8.445 -84.703 1.00 75.88 206 GLU A N 1
ATOM 1676 C CA . GLU A 1 206 ? 17.916 9.254 -83.736 1.00 75.88 206 GLU A CA 1
ATOM 1677 C C . GLU A 1 206 ? 16.773 8.449 -83.100 1.00 75.88 206 GLU A C 1
ATOM 1679 O O . GLU A 1 206 ? 16.570 8.537 -81.892 1.00 75.88 206 GLU A O 1
ATOM 1684 N N . LEU A 1 207 ? 16.094 7.585 -83.860 1.00 77.25 207 LEU A N 1
ATOM 1685 C CA . LEU A 1 207 ? 15.109 6.627 -83.355 1.00 77.25 207 LEU A CA 1
ATOM 1686 C C . LEU A 1 207 ? 15.754 5.586 -82.445 1.00 77.25 207 LEU A C 1
ATOM 1688 O O . LEU A 1 207 ? 15.168 5.257 -81.423 1.00 77.25 207 LEU A O 1
ATOM 1692 N N . GLU A 1 208 ? 16.937 5.065 -82.770 1.00 79.19 208 GLU A N 1
ATOM 1693 C CA . GLU A 1 208 ? 17.663 4.123 -81.907 1.00 79.19 208 GLU A CA 1
ATOM 1694 C C . GLU A 1 208 ? 18.054 4.792 -80.576 1.00 79.19 208 GLU A C 1
ATOM 1696 O O . GLU A 1 208 ? 17.879 4.204 -79.509 1.00 79.19 208 GLU A O 1
ATOM 1701 N N . GLN A 1 209 ? 18.509 6.050 -80.615 1.00 80.00 209 GLN A N 1
ATOM 1702 C CA . GLN A 1 209 ? 18.852 6.832 -79.424 1.00 80.00 209 GLN A CA 1
ATOM 1703 C C . GLN A 1 209 ? 17.614 7.178 -78.586 1.00 80.00 209 GLN A C 1
ATOM 1705 O O . GLN A 1 209 ? 17.634 7.030 -77.362 1.00 80.00 209 GLN A O 1
ATOM 1710 N N . GLN A 1 210 ? 16.518 7.594 -79.224 1.00 82.31 210 GLN A N 1
ATOM 1711 C CA . GLN A 1 210 ? 15.240 7.826 -78.552 1.00 82.31 210 GLN A CA 1
ATOM 1712 C C . GLN A 1 210 ? 14.674 6.525 -77.974 1.00 82.31 210 GLN A C 1
ATOM 1714 O O . GLN A 1 210 ? 14.207 6.528 -76.841 1.00 82.31 210 GLN A O 1
ATOM 1719 N N . ARG A 1 211 ? 14.788 5.391 -78.677 1.00 85.56 211 ARG A N 1
ATOM 1720 C CA . ARG A 1 211 ? 14.410 4.063 -78.165 1.00 85.56 211 ARG A CA 1
ATOM 1721 C C . ARG A 1 211 ? 15.259 3.653 -76.968 1.00 85.56 211 ARG A C 1
ATOM 1723 O O . ARG A 1 211 ? 14.717 3.096 -76.021 1.00 85.56 211 ARG A O 1
ATOM 1730 N N . ALA A 1 212 ? 16.562 3.935 -76.968 1.00 83.25 212 ALA A N 1
ATOM 1731 C CA . ALA A 1 212 ? 17.425 3.676 -75.816 1.00 83.25 212 ALA A CA 1
ATOM 1732 C C . ALA A 1 212 ? 17.020 4.530 -74.602 1.00 83.25 212 ALA A C 1
ATOM 1734 O O . ALA A 1 212 ? 16.852 3.995 -73.508 1.00 83.25 212 ALA A O 1
ATOM 1735 N N . LEU A 1 213 ? 16.769 5.829 -74.806 1.00 89.19 213 LEU A N 1
ATOM 1736 C CA . LEU A 1 213 ? 16.288 6.727 -73.755 1.00 89.19 213 LEU A CA 1
ATOM 1737 C C . LEU A 1 213 ? 14.918 6.294 -73.213 1.00 89.19 213 LEU A C 1
ATOM 1739 O O . LEU A 1 213 ? 14.722 6.281 -72.001 1.00 89.19 213 LEU A O 1
ATOM 1743 N N . VAL A 1 214 ? 13.987 5.918 -74.092 1.00 89.38 214 VAL A N 1
ATOM 1744 C CA . VAL A 1 214 ? 12.663 5.402 -73.714 1.00 89.38 214 VAL A CA 1
ATOM 1745 C C . VAL A 1 214 ? 12.804 4.099 -72.933 1.00 89.38 214 VAL A C 1
ATOM 1747 O O . VAL A 1 214 ? 12.220 3.985 -71.863 1.00 89.38 214 VAL A O 1
ATOM 1750 N N . ASN A 1 215 ? 13.645 3.163 -73.379 1.00 91.50 215 ASN A N 1
ATOM 1751 C CA . ASN A 1 215 ? 13.921 1.926 -72.645 1.00 91.50 215 ASN A CA 1
ATOM 1752 C C . ASN A 1 215 ? 14.486 2.201 -71.244 1.00 91.50 215 ASN A C 1
ATOM 1754 O O . ASN A 1 215 ? 14.122 1.529 -70.278 1.00 91.50 215 ASN A O 1
ATOM 1758 N N . ASP A 1 216 ? 15.373 3.183 -71.104 1.00 90.12 216 ASP A N 1
ATOM 1759 C CA . ASP A 1 216 ? 15.935 3.542 -69.803 1.00 90.12 216 ASP A CA 1
ATOM 1760 C C . ASP A 1 216 ? 14.910 4.264 -68.914 1.00 90.12 216 ASP A C 1
ATOM 1762 O O . ASP A 1 216 ? 14.824 3.978 -67.715 1.00 90.12 216 ASP A O 1
ATOM 1766 N N . GLN A 1 217 ? 14.055 5.115 -69.490 1.00 93.00 217 GLN A N 1
ATOM 1767 C CA . GLN A 1 217 ? 12.907 5.705 -68.796 1.00 93.00 217 GLN A CA 1
ATOM 1768 C C . GLN A 1 217 ? 11.894 4.638 -68.357 1.00 93.00 217 GLN A C 1
ATOM 1770 O O . GLN A 1 217 ? 11.399 4.697 -67.234 1.00 93.00 217 GLN A O 1
ATOM 1775 N N . GLU A 1 218 ? 11.617 3.627 -69.177 1.00 93.06 218 GLU A N 1
ATOM 1776 C CA . GLU A 1 218 ? 10.727 2.511 -68.847 1.00 93.06 218 GLU A CA 1
ATOM 1777 C C . GLU A 1 218 ? 11.294 1.633 -67.730 1.00 93.06 218 GLU A C 1
ATOM 1779 O O . GLU A 1 218 ? 10.567 1.278 -66.795 1.00 93.06 218 GLU A O 1
ATOM 1784 N N . LYS A 1 219 ? 12.600 1.337 -67.759 1.00 93.12 219 LYS A N 1
ATOM 1785 C CA . LYS A 1 219 ? 13.288 0.649 -66.655 1.00 93.12 219 LYS A CA 1
ATOM 1786 C C . LYS A 1 219 ? 13.196 1.461 -65.365 1.00 93.12 219 LYS A C 1
ATOM 1788 O O . LYS A 1 219 ? 12.853 0.898 -64.324 1.00 93.12 219 LYS A O 1
ATOM 1793 N N . LEU A 1 220 ? 13.437 2.774 -65.420 1.00 95.56 220 LEU A N 1
ATOM 1794 C CA . LEU A 1 220 ? 13.308 3.658 -64.260 1.00 95.56 220 LEU A CA 1
ATOM 1795 C C . LEU A 1 220 ? 11.868 3.682 -63.731 1.00 95.56 220 LEU A C 1
ATOM 1797 O O . LEU A 1 220 ? 11.650 3.501 -62.534 1.00 95.56 220 LEU A O 1
ATOM 1801 N N . ILE A 1 221 ? 10.875 3.832 -64.609 1.00 93.75 221 ILE A N 1
ATOM 1802 C CA . ILE A 1 221 ? 9.453 3.773 -64.250 1.00 93.75 221 ILE A CA 1
ATOM 1803 C C . ILE A 1 221 ? 9.119 2.419 -63.615 1.00 93.75 221 ILE A C 1
ATOM 1805 O O . ILE A 1 221 ? 8.390 2.376 -62.624 1.00 93.75 221 ILE A O 1
ATOM 1809 N N . SER A 1 222 ? 9.662 1.312 -64.129 1.00 95.38 222 SER A N 1
ATOM 1810 C CA . SER A 1 222 ? 9.464 -0.013 -63.540 1.00 95.38 222 SER A CA 1
ATOM 1811 C C . SER A 1 222 ? 10.050 -0.108 -62.131 1.00 95.38 222 SER A C 1
ATOM 1813 O O . SER A 1 222 ? 9.377 -0.645 -61.247 1.00 95.38 222 SER A O 1
ATOM 1815 N N . VAL A 1 223 ? 11.259 0.411 -61.900 1.00 96.38 223 VAL A N 1
ATOM 1816 C CA . VAL A 1 223 ? 11.882 0.438 -60.567 1.00 96.38 223 VAL A CA 1
ATOM 1817 C C . VAL A 1 223 ? 11.065 1.308 -59.611 1.00 96.38 223 VAL A C 1
ATOM 1819 O O . VAL A 1 223 ? 10.726 0.850 -58.522 1.00 96.38 223 VAL A O 1
ATOM 1822 N N . LEU A 1 224 ? 10.659 2.508 -60.034 1.00 94.81 224 LEU A N 1
ATOM 1823 C CA . LEU A 1 224 ? 9.846 3.418 -59.222 1.00 94.81 224 LEU A CA 1
ATOM 1824 C C . LEU A 1 224 ? 8.472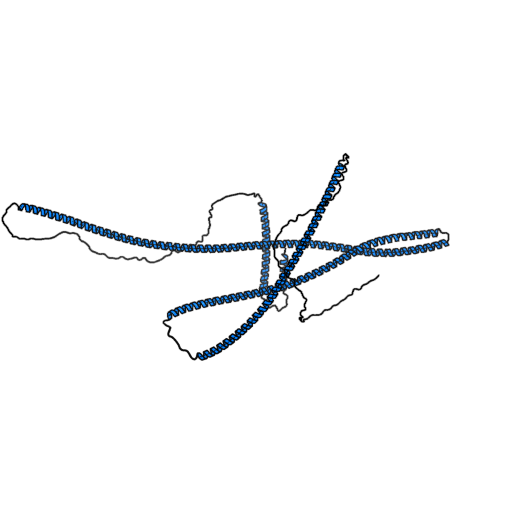 2.823 -58.883 1.00 94.81 224 LEU A C 1
ATOM 1826 O O . LEU A 1 224 ? 8.002 2.954 -57.754 1.00 94.81 224 LEU A O 1
ATOM 1830 N N . ARG A 1 225 ? 7.828 2.121 -59.823 1.00 95.94 225 ARG A N 1
ATOM 1831 C CA . ARG A 1 225 ? 6.567 1.405 -59.566 1.00 95.94 225 ARG A CA 1
ATOM 1832 C C . ARG A 1 225 ? 6.752 0.281 -58.546 1.00 95.94 225 ARG A C 1
ATOM 1834 O O . ARG A 1 225 ? 5.911 0.153 -57.659 1.00 95.94 225 ARG A O 1
ATOM 1841 N N . LYS A 1 226 ? 7.846 -0.486 -58.631 1.00 95.94 226 LYS A N 1
ATOM 1842 C CA . LYS A 1 226 ? 8.178 -1.531 -57.645 1.00 95.94 226 LYS A CA 1
ATOM 1843 C C . LYS A 1 226 ? 8.438 -0.935 -56.261 1.00 95.94 226 LYS A C 1
ATOM 1845 O O . LYS A 1 226 ? 7.839 -1.390 -55.297 1.00 95.94 226 LYS A O 1
ATOM 1850 N N . GLN A 1 227 ? 9.252 0.118 -56.169 1.00 95.56 227 GLN A N 1
ATOM 1851 C CA . GLN A 1 227 ? 9.523 0.813 -54.904 1.00 95.56 227 GLN A CA 1
ATOM 1852 C C . GLN A 1 227 ? 8.243 1.385 -54.283 1.00 95.56 227 GLN A C 1
ATOM 1854 O O . GLN A 1 227 ? 7.997 1.192 -53.097 1.00 95.56 227 GLN A O 1
ATOM 1859 N N . LYS A 1 228 ? 7.384 2.025 -55.087 1.00 96.38 228 LYS A N 1
ATOM 1860 C CA . LYS A 1 228 ? 6.073 2.506 -54.633 1.00 96.38 228 LYS A CA 1
ATOM 1861 C C . LYS A 1 228 ? 5.199 1.367 -54.107 1.00 96.38 228 LYS A C 1
ATOM 1863 O O . LYS A 1 228 ? 4.533 1.547 -53.095 1.00 96.38 228 LYS A O 1
ATOM 1868 N N . HIS A 1 229 ? 5.167 0.230 -54.801 1.00 96.75 229 HIS A N 1
ATOM 1869 C CA . HIS A 1 229 ? 4.361 -0.915 -54.386 1.00 96.75 229 HIS A CA 1
ATOM 1870 C C . HIS A 1 229 ? 4.816 -1.459 -53.028 1.00 96.75 229 HIS A C 1
ATOM 1872 O O . HIS A 1 229 ? 3.985 -1.575 -52.134 1.00 96.75 229 HIS A O 1
ATOM 1878 N N . VAL A 1 230 ? 6.125 -1.666 -52.848 1.00 95.38 230 VAL A N 1
ATOM 1879 C CA . VAL A 1 230 ? 6.705 -2.122 -51.573 1.00 95.38 230 VAL A CA 1
ATOM 1880 C C . VAL A 1 230 ? 6.408 -1.133 -50.442 1.00 95.38 230 VAL A C 1
ATOM 1882 O O . VAL A 1 230 ? 5.947 -1.539 -49.383 1.00 95.38 230 VAL A O 1
ATOM 1885 N N . LEU A 1 231 ? 6.565 0.177 -50.673 1.00 96.75 231 LEU A N 1
ATOM 1886 C CA . LEU A 1 231 ? 6.240 1.192 -49.661 1.00 96.75 231 LEU A CA 1
ATOM 1887 C C . LEU A 1 231 ? 4.755 1.194 -49.271 1.00 96.75 231 LEU A C 1
ATOM 1889 O O . LEU A 1 231 ? 4.426 1.399 -48.105 1.00 96.75 231 LEU A O 1
ATOM 1893 N N . LEU A 1 232 ? 3.846 0.984 -50.227 1.00 97.25 232 LEU A N 1
ATOM 1894 C CA . LEU A 1 232 ? 2.411 0.891 -49.939 1.00 97.25 232 LEU A CA 1
ATOM 1895 C C . LEU A 1 232 ? 2.063 -0.382 -49.161 1.00 97.25 232 LEU A C 1
ATOM 1897 O O . LEU A 1 232 ? 1.187 -0.342 -48.297 1.00 97.25 232 LEU A O 1
ATOM 1901 N N . GLU A 1 233 ? 2.741 -1.490 -49.448 1.00 96.38 233 GLU A N 1
ATOM 1902 C CA . GLU A 1 233 ? 2.590 -2.744 -48.711 1.00 96.38 233 GLU A CA 1
ATOM 1903 C C . GLU A 1 233 ? 3.112 -2.610 -47.274 1.00 96.38 233 GLU A C 1
ATOM 1905 O O . GLU A 1 233 ? 2.403 -2.957 -46.330 1.00 96.38 233 GLU A O 1
ATOM 1910 N N . ASP A 1 234 ? 4.285 -2.000 -47.088 1.00 96.00 234 ASP A N 1
ATOM 1911 C CA . ASP A 1 234 ? 4.850 -1.712 -45.768 1.00 96.00 234 ASP A CA 1
ATOM 1912 C C . ASP A 1 234 ? 3.952 -0.772 -44.952 1.00 96.00 234 ASP A C 1
ATOM 1914 O O . ASP A 1 234 ? 3.704 -1.031 -43.774 1.00 96.00 234 ASP A O 1
ATOM 1918 N N . LEU A 1 235 ? 3.405 0.282 -45.571 1.00 94.19 235 LEU A N 1
ATOM 1919 C CA . LEU A 1 235 ? 2.435 1.169 -44.920 1.00 94.19 235 LEU A CA 1
ATOM 1920 C C . LEU A 1 235 ? 1.147 0.433 -44.544 1.00 94.19 235 LEU A C 1
ATOM 1922 O O . LEU A 1 235 ? 0.613 0.663 -43.462 1.00 94.19 235 LEU A O 1
ATOM 1926 N N . SER A 1 236 ? 0.654 -0.455 -45.408 1.00 94.38 236 SER A N 1
ATOM 1927 C CA . SER A 1 236 ? -0.548 -1.249 -45.127 1.00 94.38 236 SER A CA 1
ATOM 1928 C C . SER A 1 236 ? -0.314 -2.211 -43.962 1.00 94.38 236 SER A C 1
ATOM 1930 O O . SER A 1 236 ? -1.156 -2.301 -43.069 1.00 94.38 236 SER A O 1
ATOM 1932 N N . ARG A 1 237 ? 0.853 -2.870 -43.924 1.00 96.44 237 ARG A N 1
ATOM 1933 C CA . ARG A 1 237 ? 1.269 -3.745 -42.820 1.00 96.44 237 ARG A CA 1
ATOM 1934 C C . ARG A 1 237 ? 1.395 -2.970 -41.510 1.00 96.44 237 ARG A C 1
ATOM 1936 O O . ARG A 1 237 ? 0.818 -3.384 -40.511 1.00 96.44 237 ARG A O 1
ATOM 1943 N N . LEU A 1 238 ? 2.080 -1.825 -41.528 1.00 95.81 238 LEU A N 1
ATOM 1944 C CA . LEU A 1 238 ? 2.240 -0.970 -40.350 1.00 95.81 238 LEU A CA 1
ATOM 1945 C C . LEU A 1 238 ? 0.889 -0.458 -39.838 1.00 95.81 238 LEU A C 1
ATOM 1947 O O . LEU A 1 238 ? 0.662 -0.380 -38.633 1.00 95.81 238 LEU A O 1
ATOM 1951 N N . ASN A 1 239 ? -0.029 -0.118 -40.744 1.00 93.56 239 ASN A N 1
ATOM 1952 C CA . ASN A 1 239 ? -1.350 0.348 -40.354 1.00 93.56 239 ASN A CA 1
ATOM 1953 C C . ASN A 1 239 ? -2.187 -0.778 -39.725 1.00 93.56 239 ASN A C 1
ATOM 1955 O O . ASN A 1 239 ? -2.836 -0.542 -38.710 1.00 93.56 239 ASN A O 1
ATOM 1959 N N . ALA A 1 240 ? -2.109 -2.002 -40.257 1.00 94.31 240 ALA A N 1
ATOM 1960 C CA . ALA A 1 240 ? -2.748 -3.172 -39.658 1.00 94.31 240 ALA A CA 1
ATOM 1961 C C . ALA A 1 240 ? -2.176 -3.501 -38.266 1.00 94.31 240 ALA A C 1
ATOM 1963 O O . ALA A 1 240 ? -2.936 -3.782 -37.343 1.00 94.31 240 ALA A O 1
ATOM 1964 N N . GLU A 1 241 ? -0.854 -3.409 -38.089 1.00 95.88 241 GLU A N 1
ATOM 1965 C CA . GLU A 1 241 ? -0.195 -3.594 -36.789 1.00 95.88 241 GLU A CA 1
ATOM 1966 C C . GLU A 1 241 ? -0.626 -2.522 -35.777 1.00 95.88 241 GLU A C 1
ATOM 1968 O O . GLU A 1 241 ? -0.979 -2.837 -34.639 1.00 95.88 241 GLU A O 1
ATOM 1973 N N . LYS A 1 242 ? -0.687 -1.254 -36.204 1.00 96.00 242 LYS A N 1
ATOM 1974 C CA . LYS A 1 242 ? -1.211 -0.151 -35.389 1.00 96.00 242 LYS A CA 1
ATOM 1975 C C . LYS A 1 242 ? -2.660 -0.407 -34.973 1.00 96.00 242 LYS A C 1
ATOM 1977 O O . LYS A 1 242 ? -2.996 -0.202 -33.811 1.00 96.00 242 LYS A O 1
ATOM 1982 N N . ASP A 1 243 ? -3.520 -0.820 -35.899 1.00 95.94 243 ASP A N 1
ATOM 1983 C CA . ASP A 1 243 ? -4.937 -1.064 -35.614 1.00 95.94 243 ASP A CA 1
ATOM 1984 C C . ASP A 1 243 ? -5.124 -2.261 -34.665 1.00 95.94 243 ASP A C 1
ATOM 1986 O O . ASP A 1 243 ? -5.916 -2.173 -33.725 1.00 95.94 243 ASP A O 1
ATOM 1990 N N . ALA A 1 244 ? -4.329 -3.326 -34.820 1.00 95.19 244 ALA A N 1
ATOM 1991 C CA . ALA A 1 244 ? -4.284 -4.437 -33.869 1.00 95.19 244 ALA A CA 1
ATOM 1992 C C . ALA A 1 244 ? -3.841 -3.973 -32.471 1.00 95.19 244 ALA A C 1
ATOM 1994 O O . ALA A 1 244 ? -4.472 -4.325 -31.474 1.00 95.19 244 ALA A O 1
ATOM 1995 N N . LYS A 1 245 ? -2.814 -3.116 -32.390 1.00 96.62 245 LYS A N 1
ATOM 1996 C CA . LYS A 1 245 ? -2.349 -2.578 -31.106 1.00 96.62 245 LYS A CA 1
ATOM 1997 C C . LYS A 1 245 ? -3.385 -1.674 -30.442 1.00 96.62 245 LYS A C 1
ATOM 1999 O O . LYS A 1 245 ? -3.530 -1.704 -29.224 1.00 96.62 245 LYS A O 1
ATOM 2004 N N . VAL A 1 246 ? -4.120 -0.881 -31.220 1.00 95.44 246 VAL A N 1
ATOM 2005 C CA . VAL A 1 246 ? -5.218 -0.054 -30.697 1.00 95.44 246 VAL A CA 1
ATOM 2006 C C . VAL A 1 246 ? -6.323 -0.928 -30.105 1.00 95.44 246 VAL A C 1
ATOM 2008 O O . VAL A 1 246 ? -6.809 -0.608 -29.024 1.00 95.44 246 VAL A O 1
ATOM 2011 N N . LEU A 1 247 ? -6.687 -2.033 -30.762 1.00 95.62 247 LEU A N 1
ATOM 2012 C CA . LEU A 1 247 ? -7.684 -2.971 -30.236 1.00 95.62 247 LEU A CA 1
ATOM 2013 C C . LEU A 1 247 ? -7.231 -3.619 -28.921 1.00 95.62 247 LEU A C 1
ATOM 2015 O O . LEU A 1 247 ? -7.988 -3.614 -27.956 1.00 95.62 247 LEU A O 1
ATOM 2019 N N . GLU A 1 248 ? -5.984 -4.089 -28.846 1.00 95.38 248 GLU A N 1
ATOM 2020 C CA . GLU A 1 248 ? -5.407 -4.655 -27.616 1.00 95.38 248 GLU A CA 1
ATOM 2021 C C . GLU A 1 248 ? -5.408 -3.630 -26.462 1.00 95.38 248 GLU A C 1
ATOM 2023 O O . GLU A 1 248 ? -5.761 -3.937 -25.320 1.00 95.38 248 GLU A O 1
ATOM 2028 N N . LEU A 1 249 ? -5.062 -2.371 -26.752 1.00 94.88 249 LEU A N 1
ATOM 2029 C CA . LEU A 1 249 ? -5.098 -1.294 -25.759 1.00 94.88 249 LEU A CA 1
ATOM 2030 C C . LEU A 1 249 ? -6.526 -0.950 -25.311 1.00 94.88 249 LEU A C 1
ATOM 2032 O O . LEU A 1 249 ? -6.741 -0.620 -24.147 1.00 94.88 249 LEU A O 1
ATOM 2036 N N . GLN A 1 250 ? -7.512 -1.033 -26.204 1.00 94.62 250 GLN A N 1
ATOM 2037 C CA . GLN A 1 250 ? -8.918 -0.827 -25.852 1.00 94.62 250 GLN A CA 1
ATOM 2038 C C . GLN A 1 250 ? -9.467 -1.966 -24.987 1.00 94.62 250 GLN A C 1
ATOM 2040 O O . GLN A 1 250 ? -10.196 -1.703 -24.032 1.00 94.62 250 GLN A O 1
ATOM 2045 N N . GLU A 1 251 ? -9.098 -3.212 -25.281 1.00 94.31 251 GLU A N 1
ATOM 2046 C CA . GLU A 1 251 ? -9.490 -4.380 -24.487 1.00 94.31 251 GLU A CA 1
ATOM 2047 C C . GLU A 1 251 ? -8.892 -4.324 -23.076 1.00 94.31 251 GLU A C 1
ATOM 2049 O O . GLU A 1 251 ? -9.610 -4.470 -22.085 1.00 94.31 251 GLU A O 1
ATOM 2054 N N . THR A 1 252 ? -7.594 -4.026 -22.971 1.00 93.50 252 THR A N 1
ATOM 2055 C CA . THR A 1 252 ? -6.924 -3.869 -21.671 1.00 93.50 252 THR A CA 1
ATOM 2056 C C . THR A 1 252 ? -7.506 -2.708 -20.863 1.00 93.50 252 THR A C 1
ATOM 2058 O O . THR A 1 252 ? -7.740 -2.862 -19.664 1.00 93.50 252 THR A O 1
ATOM 2061 N N . LEU A 1 253 ? -7.820 -1.574 -21.501 1.00 93.56 253 LEU A N 1
ATOM 2062 C CA . LEU A 1 253 ? -8.485 -0.452 -20.834 1.00 93.56 253 LEU A CA 1
ATOM 2063 C C . LEU A 1 253 ? -9.874 -0.842 -20.308 1.00 93.56 253 LEU A C 1
ATOM 2065 O O . LEU A 1 253 ? -10.180 -0.553 -19.153 1.00 93.56 253 LEU A O 1
ATOM 2069 N N . ALA A 1 254 ? -10.686 -1.536 -21.110 1.00 93.94 254 ALA A N 1
ATOM 2070 C CA . ALA A 1 254 ? -12.002 -2.008 -20.682 1.00 93.94 254 ALA A CA 1
ATOM 2071 C C . ALA A 1 254 ? -11.906 -2.980 -19.489 1.00 93.94 254 ALA A C 1
ATOM 2073 O O . ALA A 1 254 ? -12.706 -2.888 -18.556 1.00 93.94 254 ALA A O 1
ATOM 2074 N N . GLY A 1 255 ? -10.902 -3.865 -19.475 1.00 92.44 255 GLY A N 1
ATOM 2075 C CA . GLY A 1 255 ? -10.613 -4.737 -18.332 1.00 92.44 255 GLY A CA 1
ATOM 2076 C C . GLY A 1 255 ? -10.324 -3.944 -17.054 1.00 92.44 255 GLY A C 1
ATOM 2077 O O . GLY A 1 255 ? -10.969 -4.161 -16.026 1.00 92.44 255 GLY A O 1
ATOM 2078 N N . VAL A 1 256 ? -9.436 -2.949 -17.140 1.00 92.50 256 VAL A N 1
ATOM 2079 C CA . VAL A 1 256 ? -9.087 -2.074 -16.007 1.00 92.50 256 VAL A CA 1
ATOM 2080 C C . VAL A 1 256 ? -10.289 -1.252 -15.525 1.00 92.50 256 VAL A C 1
ATOM 2082 O O . VAL A 1 256 ? -10.464 -1.056 -14.321 1.00 92.50 256 VAL A O 1
ATOM 2085 N N . GLU A 1 257 ? -11.148 -0.772 -16.425 1.00 94.06 257 GLU A N 1
ATOM 2086 C CA . GLU A 1 257 ? -12.369 -0.045 -16.055 1.00 94.06 257 GLU A CA 1
ATOM 2087 C C . GLU A 1 257 ? -13.349 -0.933 -15.277 1.00 94.06 257 GLU A C 1
ATOM 2089 O O . GLU A 1 257 ? -13.888 -0.510 -14.247 1.00 94.06 257 GLU A O 1
ATOM 2094 N N . VAL A 1 258 ? -13.541 -2.183 -15.712 1.00 94.62 258 VAL A N 1
ATOM 2095 C CA . VAL A 1 258 ? -14.377 -3.158 -14.999 1.00 94.62 258 VAL A CA 1
ATOM 2096 C C . VAL A 1 258 ? -13.791 -3.460 -13.620 1.00 94.62 258 VAL A C 1
ATOM 2098 O O . VAL A 1 258 ? -14.517 -3.380 -12.625 1.00 94.62 258 VAL A O 1
ATOM 2101 N N . GLU A 1 259 ? -12.488 -3.716 -13.518 1.00 91.94 259 GLU A N 1
ATOM 2102 C CA . GLU A 1 259 ? -11.812 -3.925 -12.232 1.00 91.94 259 GLU A CA 1
ATOM 2103 C C . GLU A 1 259 ? -11.966 -2.716 -11.300 1.00 91.94 259 GLU A C 1
ATOM 2105 O O . GLU A 1 259 ? -12.318 -2.870 -10.130 1.00 91.94 259 GLU A O 1
ATOM 2110 N N . ASN A 1 260 ? -11.807 -1.494 -11.813 1.00 91.50 260 ASN A N 1
ATOM 2111 C CA . ASN A 1 260 ? -11.990 -0.271 -11.034 1.00 91.50 260 ASN A CA 1
ATOM 2112 C C . ASN A 1 260 ? -13.431 -0.138 -10.508 1.00 91.50 260 ASN A C 1
ATOM 2114 O O . ASN A 1 260 ? -13.650 0.199 -9.337 1.00 91.50 260 ASN A O 1
ATOM 2118 N N . THR A 1 261 ? -14.432 -0.463 -11.333 1.00 93.81 261 THR A N 1
ATOM 2119 C CA . THR A 1 261 ? -15.838 -0.456 -10.895 1.00 93.81 261 THR A CA 1
ATOM 2120 C C . THR A 1 261 ? -16.096 -1.501 -9.808 1.00 93.81 261 THR A C 1
ATOM 2122 O O . THR A 1 261 ? -16.766 -1.195 -8.814 1.00 93.81 261 THR A O 1
ATOM 2125 N N . HIS A 1 262 ? -15.509 -2.696 -9.937 1.00 94.38 262 HIS A N 1
ATOM 2126 C CA . HIS A 1 262 ? -15.598 -3.760 -8.942 1.00 94.38 262 HIS A CA 1
ATOM 2127 C C . HIS A 1 262 ? -14.952 -3.342 -7.615 1.00 94.38 262 HIS A C 1
ATOM 2129 O O . HIS A 1 262 ? -15.601 -3.405 -6.566 1.00 94.38 262 HIS A O 1
ATOM 2135 N N . MET A 1 263 ? -13.723 -2.824 -7.664 1.00 92.06 263 MET A N 1
ATOM 2136 C CA . MET A 1 263 ? -12.996 -2.319 -6.498 1.00 92.06 263 MET A CA 1
ATOM 2137 C C . MET A 1 263 ? -13.752 -1.178 -5.818 1.00 92.06 263 MET A C 1
ATOM 2139 O O . MET A 1 263 ? -13.916 -1.171 -4.599 1.00 92.06 263 MET A O 1
ATOM 2143 N N . THR A 1 264 ? -14.312 -0.245 -6.589 1.00 93.25 264 THR A N 1
ATOM 2144 C CA . THR A 1 264 ? -15.135 0.846 -6.049 1.00 93.25 264 THR A CA 1
ATOM 2145 C C . THR A 1 264 ? -16.385 0.314 -5.339 1.00 93.25 264 THR A C 1
ATOM 2147 O O . THR A 1 264 ? -16.749 0.806 -4.266 1.00 93.25 264 THR A O 1
ATOM 2150 N N . ALA A 1 265 ? -17.052 -0.699 -5.899 1.00 93.12 265 ALA A N 1
ATOM 2151 C CA . ALA A 1 265 ? -18.202 -1.340 -5.266 1.00 93.12 265 ALA A CA 1
ATOM 2152 C C . ALA A 1 265 ? -17.811 -2.099 -3.986 1.00 93.12 265 ALA A C 1
ATOM 2154 O O . ALA A 1 265 ? -18.534 -2.033 -2.989 1.00 93.12 265 ALA A O 1
ATOM 2155 N N . GLN A 1 266 ? -16.662 -2.779 -3.982 1.00 94.75 266 GLN A N 1
ATOM 2156 C CA . GLN A 1 266 ? -16.116 -3.443 -2.799 1.00 94.75 266 GLN A CA 1
ATOM 2157 C C . GLN A 1 266 ? -15.775 -2.435 -1.696 1.00 94.75 266 GLN A C 1
ATOM 2159 O O . GLN A 1 266 ? -16.239 -2.599 -0.572 1.00 94.75 266 GLN A O 1
ATOM 2164 N N . CYS A 1 267 ? -15.078 -1.342 -2.016 1.00 91.62 267 CYS A N 1
ATOM 2165 C CA . CYS A 1 267 ? -14.786 -0.268 -1.067 1.00 91.62 267 CYS A CA 1
ATOM 2166 C C . CYS A 1 267 ? -16.067 0.319 -0.458 1.00 91.62 267 CYS A C 1
ATOM 2168 O O . CYS A 1 267 ? -16.148 0.509 0.753 1.00 91.62 267 CYS A O 1
ATOM 2170 N N . LYS A 1 268 ? -17.111 0.551 -1.268 1.00 94.25 268 LYS A N 1
ATOM 2171 C CA . LYS A 1 268 ? -18.416 1.012 -0.760 1.00 94.25 268 LYS A CA 1
ATOM 2172 C C . LYS A 1 268 ? -19.068 0.005 0.192 1.00 94.25 268 LYS A C 1
ATOM 2174 O O . LYS A 1 268 ? -19.685 0.434 1.165 1.00 94.25 268 LYS A O 1
ATOM 2179 N N . ARG A 1 269 ? -18.959 -1.302 -0.077 1.00 94.56 269 ARG A N 1
ATOM 2180 C CA . ARG A 1 269 ? -19.456 -2.353 0.831 1.00 94.56 269 ARG A CA 1
ATOM 2181 C C . ARG A 1 269 ? -18.691 -2.351 2.151 1.00 94.56 269 ARG A C 1
ATOM 2183 O O . ARG A 1 269 ? -19.324 -2.222 3.191 1.00 94.56 269 ARG A O 1
ATOM 2190 N N . LEU A 1 270 ? -17.360 -2.357 2.099 1.00 92.31 270 LEU A N 1
ATOM 2191 C CA . LEU A 1 270 ? -16.508 -2.340 3.291 1.00 92.31 270 LEU A CA 1
ATOM 2192 C C . LEU A 1 270 ? -16.738 -1.095 4.161 1.00 92.31 270 LEU A C 1
ATOM 2194 O O . LEU A 1 270 ? -16.768 -1.194 5.383 1.00 92.31 270 LEU A O 1
ATOM 2198 N N . ILE A 1 271 ? -16.964 0.076 3.556 1.00 94.44 271 ILE A N 1
ATOM 2199 C CA . ILE A 1 271 ? -17.305 1.299 4.303 1.00 94.44 271 ILE A CA 1
ATOM 2200 C C . ILE A 1 271 ? -18.646 1.148 5.034 1.00 94.44 271 ILE A C 1
ATOM 2202 O O . ILE A 1 271 ? -18.756 1.546 6.191 1.00 94.44 271 ILE A O 1
ATOM 2206 N N . LYS A 1 272 ? -19.663 0.567 4.384 1.00 95.38 272 LYS A N 1
ATOM 2207 C CA . LYS A 1 272 ? -20.965 0.319 5.023 1.00 95.38 272 LYS A CA 1
ATOM 2208 C C . LYS A 1 272 ? -20.857 -0.700 6.153 1.00 95.38 272 LYS A C 1
ATOM 2210 O O . LYS A 1 272 ? -21.421 -0.473 7.216 1.00 95.38 272 LYS A O 1
ATOM 2215 N N . GLU A 1 273 ? -20.129 -1.791 5.935 1.00 93.62 273 GLU A N 1
ATOM 2216 C CA . GLU A 1 273 ? -19.878 -2.810 6.960 1.00 93.62 273 GLU A CA 1
ATOM 2217 C C . GLU A 1 273 ? -19.149 -2.212 8.163 1.00 93.62 273 GLU A C 1
ATOM 2219 O O . GLU A 1 273 ? -19.587 -2.400 9.296 1.00 93.62 273 GLU A O 1
ATOM 2224 N N . ARG A 1 274 ? -18.109 -1.401 7.925 1.00 93.62 274 ARG A N 1
ATOM 2225 C CA . ARG A 1 274 ? -17.423 -0.653 8.981 1.00 93.62 274 ARG A CA 1
ATOM 2226 C C . ARG A 1 274 ? -18.387 0.244 9.757 1.00 93.62 274 ARG A C 1
ATOM 2228 O O . ARG A 1 274 ? -18.354 0.215 10.980 1.00 93.62 274 ARG A O 1
ATOM 2235 N N . GLN A 1 275 ? -19.236 1.014 9.073 1.00 94.50 275 GLN A N 1
ATOM 2236 C CA . GLN A 1 275 ? -20.201 1.892 9.741 1.00 94.50 275 GLN A CA 1
ATOM 2237 C C . GLN A 1 275 ? -21.172 1.091 10.619 1.00 94.50 275 GLN A C 1
ATOM 2239 O O . GLN A 1 275 ? -21.403 1.464 11.764 1.00 94.50 275 GLN A O 1
ATOM 2244 N N . MET A 1 276 ? -21.690 -0.039 10.124 1.00 94.12 276 MET A N 1
ATOM 2245 C CA . MET A 1 276 ? -22.576 -0.896 10.921 1.00 94.12 276 MET A CA 1
ATOM 2246 C C . MET A 1 276 ? -21.871 -1.489 12.144 1.00 94.12 276 MET A C 1
ATOM 2248 O O . MET A 1 276 ? -22.473 -1.576 13.215 1.00 94.12 276 MET A O 1
ATOM 2252 N N . LEU A 1 277 ? -20.604 -1.890 12.009 1.00 93.62 277 LEU A N 1
ATOM 2253 C CA . LEU A 1 277 ? -19.801 -2.373 13.134 1.00 93.62 277 LEU A CA 1
ATOM 2254 C C . LEU A 1 277 ? -19.538 -1.264 14.157 1.00 93.62 277 LEU A C 1
ATOM 2256 O O . LEU A 1 277 ? -19.638 -1.516 15.354 1.00 93.62 277 LEU A O 1
ATOM 2260 N N . GLU A 1 278 ? -19.256 -0.044 13.704 1.00 93.06 278 GLU A N 1
ATOM 2261 C CA . GLU A 1 278 ? -19.038 1.122 14.564 1.00 93.06 278 GLU A CA 1
ATOM 2262 C C . GLU A 1 278 ? -20.309 1.496 15.343 1.00 93.06 278 GLU A C 1
ATOM 2264 O O . GLU A 1 278 ? -20.263 1.665 16.563 1.00 93.06 278 GLU A O 1
ATOM 2269 N N . ASP A 1 279 ? -21.463 1.521 14.672 1.00 94.12 279 ASP A N 1
ATOM 2270 C CA . ASP A 1 279 ? -22.758 1.752 15.317 1.00 94.12 279 ASP A CA 1
ATOM 2271 C C . ASP A 1 279 ? -23.081 0.636 16.326 1.00 94.12 279 ASP A C 1
ATOM 2273 O O . ASP A 1 279 ? -23.507 0.906 17.452 1.00 94.12 279 ASP A O 1
ATOM 2277 N N . THR A 1 280 ? -22.808 -0.624 15.967 1.00 95.00 280 THR A N 1
ATOM 2278 C CA . THR A 1 280 ? -22.994 -1.773 16.866 1.00 95.00 280 THR A CA 1
ATOM 2279 C C . THR A 1 280 ? -22.105 -1.653 18.100 1.00 95.00 280 THR A C 1
ATOM 2281 O O . THR A 1 280 ? -22.594 -1.793 19.220 1.00 95.00 280 THR A O 1
ATOM 2284 N N . LEU A 1 281 ? -20.820 -1.342 17.928 1.00 92.50 281 LEU A N 1
ATOM 2285 C CA . LEU A 1 281 ? -19.877 -1.183 19.033 1.00 92.50 281 LEU A CA 1
ATOM 2286 C C . LEU A 1 281 ? -20.315 -0.050 19.966 1.00 92.50 281 LEU A C 1
ATOM 2288 O O . LEU A 1 281 ? -20.384 -0.244 21.175 1.00 92.50 281 LEU A O 1
ATOM 2292 N N . LYS A 1 282 ? -20.765 1.077 19.408 1.00 93.50 282 LYS A N 1
ATOM 2293 C CA . LYS A 1 282 ? -21.311 2.192 20.188 1.00 93.50 282 LYS A CA 1
ATOM 2294 C C . LYS A 1 282 ? -22.546 1.800 21.005 1.00 93.50 282 LYS A C 1
ATOM 2296 O O . LYS A 1 282 ? -22.663 2.201 22.162 1.00 93.50 282 LYS A O 1
ATOM 2301 N N . THR A 1 283 ? -23.467 1.011 20.442 1.00 93.94 283 THR A N 1
ATOM 2302 C CA . THR A 1 283 ? -24.629 0.508 21.205 1.00 93.94 283 THR A CA 1
ATOM 2303 C C . THR A 1 283 ? -24.215 -0.456 22.318 1.00 93.94 283 THR A C 1
ATOM 2305 O O . THR A 1 283 ? -24.784 -0.415 23.409 1.00 93.94 283 THR A O 1
ATOM 2308 N N . LYS A 1 284 ? -23.195 -1.292 22.080 1.00 92.69 284 LYS A N 1
ATOM 2309 C CA . LYS A 1 284 ? -22.644 -2.210 23.085 1.00 92.69 284 LYS A CA 1
ATOM 2310 C C . LYS A 1 284 ? -21.938 -1.461 24.214 1.00 92.69 284 LYS A C 1
ATOM 2312 O O . LYS A 1 284 ? -22.181 -1.790 25.370 1.00 92.69 284 LYS A O 1
ATOM 2317 N N . ASP A 1 285 ? -21.175 -0.416 23.908 1.00 90.19 285 ASP A N 1
ATOM 2318 C CA . ASP A 1 285 ? -20.549 0.451 24.913 1.00 90.19 285 ASP A CA 1
ATOM 2319 C C . ASP A 1 285 ? -21.592 1.160 25.783 1.00 90.19 285 ASP A C 1
ATOM 2321 O O . ASP A 1 285 ? -21.438 1.261 27.000 1.00 90.19 285 ASP A O 1
ATOM 2325 N N . GLN A 1 286 ? -22.688 1.640 25.189 1.00 92.31 286 GLN A N 1
ATOM 2326 C CA . GLN A 1 286 ? -23.790 2.236 25.949 1.00 92.31 286 GLN A CA 1
ATOM 2327 C C . GLN A 1 286 ? -24.457 1.218 26.883 1.00 92.31 286 GLN A C 1
ATOM 2329 O O . GLN A 1 286 ? -24.714 1.543 28.042 1.00 92.31 286 GLN A O 1
ATOM 2334 N N . ALA A 1 287 ? -24.691 -0.009 26.408 1.00 91.38 287 ALA A N 1
ATOM 2335 C CA . ALA A 1 287 ? -25.248 -1.086 27.224 1.00 91.38 287 ALA A CA 1
ATOM 2336 C C . ALA A 1 287 ? -24.310 -1.474 28.380 1.00 91.38 287 ALA A C 1
ATOM 2338 O O . ALA A 1 287 ? -24.761 -1.596 29.515 1.00 91.38 287 ALA A O 1
ATOM 2339 N N . LEU A 1 288 ? -23.004 -1.587 28.119 1.00 86.75 288 LEU A N 1
ATOM 2340 C CA . LEU A 1 288 ? -22.004 -1.875 29.148 1.00 86.75 288 LEU A CA 1
ATOM 2341 C C . LEU A 1 288 ? -21.958 -0.775 30.217 1.00 86.75 288 LEU A C 1
ATOM 2343 O O . LEU A 1 288 ? -21.930 -1.069 31.408 1.00 86.75 288 LEU A O 1
ATOM 2347 N N . ASN A 1 289 ? -21.995 0.496 29.810 1.00 88.56 289 ASN A N 1
ATOM 2348 C CA . ASN A 1 289 ? -22.022 1.616 30.751 1.00 88.56 289 ASN A CA 1
ATOM 2349 C C . ASN A 1 289 ? -23.293 1.626 31.616 1.00 88.56 289 ASN A C 1
ATOM 2351 O O . ASN A 1 289 ? -23.218 1.937 32.806 1.00 88.56 289 ASN A O 1
ATOM 2355 N N . ALA A 1 290 ? -24.449 1.272 31.045 1.00 91.44 290 ALA A N 1
ATOM 2356 C CA . ALA A 1 290 ? -25.689 1.122 31.802 1.00 91.44 290 ALA A CA 1
ATOM 2357 C C . ALA A 1 290 ? -25.590 -0.020 32.829 1.00 91.44 290 ALA A C 1
ATOM 2359 O O . ALA A 1 290 ? -25.963 0.170 33.986 1.00 91.44 290 ALA A O 1
ATOM 2360 N N . GLU A 1 291 ? -25.004 -1.155 32.443 1.00 85.81 291 GLU A N 1
ATOM 2361 C CA . GLU A 1 291 ? -24.773 -2.295 33.337 1.00 85.81 291 GLU A CA 1
ATOM 2362 C C . GLU A 1 291 ? -23.817 -1.935 34.488 1.00 85.81 291 GLU A C 1
ATOM 2364 O O . GLU A 1 291 ? -24.080 -2.250 35.646 1.00 85.81 291 GLU A O 1
ATOM 2369 N N . ILE A 1 292 ? -22.739 -1.188 34.212 1.00 85.12 292 ILE A N 1
ATOM 2370 C CA . ILE A 1 292 ? -21.822 -0.682 35.250 1.00 85.12 292 ILE A CA 1
ATOM 2371 C C . ILE A 1 292 ? -22.558 0.239 36.236 1.00 85.12 292 ILE A C 1
ATOM 2373 O O . ILE A 1 292 ? -22.285 0.204 37.440 1.00 85.12 292 ILE A O 1
ATOM 2377 N N . ALA A 1 293 ? -23.488 1.066 35.753 1.00 89.31 293 ALA A N 1
ATOM 2378 C CA . ALA A 1 293 ? -24.286 1.931 36.615 1.00 89.31 293 ALA A CA 1
ATOM 2379 C C . ALA A 1 293 ? -25.247 1.123 37.505 1.00 89.31 293 ALA A C 1
ATOM 2381 O O . ALA A 1 293 ? -25.329 1.395 38.705 1.00 89.31 293 ALA A O 1
ATOM 2382 N N . GLU A 1 294 ? -25.927 0.111 36.958 1.00 85.75 294 GLU A N 1
ATOM 2383 C CA . GLU A 1 294 ? -26.759 -0.815 37.740 1.00 85.75 294 GLU A CA 1
ATOM 2384 C C . GLU A 1 294 ? -25.928 -1.614 38.753 1.00 85.75 294 GLU A C 1
ATOM 2386 O O . GLU A 1 294 ? -26.335 -1.743 39.906 1.00 85.75 294 GLU A O 1
ATOM 2391 N N . ARG A 1 295 ? -24.703 -2.029 38.400 1.00 81.56 295 ARG A N 1
ATOM 2392 C CA . ARG A 1 295 ? -23.758 -2.669 39.331 1.00 81.56 295 ARG A CA 1
ATOM 2393 C C . ARG A 1 295 ? -23.502 -1.803 40.560 1.00 81.56 295 ARG A C 1
ATOM 2395 O O . ARG A 1 295 ? -23.598 -2.282 41.686 1.00 81.56 295 ARG A O 1
ATOM 2402 N N . LEU A 1 296 ? -23.185 -0.525 40.358 1.00 86.81 296 LEU A N 1
ATOM 2403 C CA . LEU A 1 296 ? -22.921 0.403 41.462 1.00 86.81 296 LEU A CA 1
ATOM 2404 C C . LEU A 1 296 ? -24.159 0.596 42.353 1.00 86.81 296 LEU A C 1
ATOM 2406 O O . LEU A 1 296 ? -24.032 0.660 43.580 1.00 86.81 296 LEU A O 1
ATOM 2410 N N . LYS A 1 297 ? -25.359 0.633 41.758 1.00 90.31 297 LYS A N 1
ATOM 2411 C CA . LYS A 1 297 ? -26.621 0.655 42.514 1.00 90.31 297 LYS A CA 1
ATOM 2412 C C . LYS A 1 297 ? -26.819 -0.631 43.316 1.00 90.31 297 LYS A C 1
ATOM 2414 O O . LYS A 1 297 ? -27.130 -0.543 44.499 1.00 90.31 297 LYS A O 1
ATOM 2419 N N . MET A 1 298 ? -26.580 -1.799 42.718 1.00 88.19 298 MET A N 1
ATOM 2420 C CA . MET A 1 298 ? -26.720 -3.098 43.382 1.00 88.19 298 MET A CA 1
ATOM 2421 C C . MET A 1 298 ? -25.755 -3.240 44.563 1.00 88.19 298 MET A C 1
ATOM 2423 O O . MET A 1 298 ? -26.171 -3.650 45.641 1.00 88.19 298 MET A O 1
ATOM 2427 N N . THR A 1 299 ? -24.492 -2.826 44.410 1.00 84.81 299 THR A N 1
ATOM 2428 C CA . THR A 1 299 ? -23.515 -2.811 45.515 1.00 84.81 299 THR A CA 1
ATOM 2429 C C . THR A 1 299 ? -23.985 -1.926 46.669 1.00 84.81 299 THR A C 1
ATOM 2431 O O . THR A 1 299 ? -23.882 -2.314 47.831 1.00 84.81 299 THR A O 1
ATOM 2434 N N . THR A 1 300 ? -24.550 -0.758 46.354 1.00 90.06 300 THR A N 1
ATOM 2435 C CA . THR A 1 300 ? -25.099 0.155 47.366 1.00 90.06 300 THR A CA 1
ATOM 2436 C C . THR A 1 300 ? -26.313 -0.462 48.071 1.00 90.06 300 THR A C 1
ATOM 2438 O O . THR A 1 300 ? -26.419 -0.376 49.292 1.00 90.06 300 THR A O 1
ATOM 2441 N N . LEU A 1 301 ? -27.204 -1.124 47.323 1.00 91.88 301 LEU A N 1
ATOM 2442 C CA . LEU A 1 301 ? -28.392 -1.790 47.861 1.00 91.88 301 LEU A CA 1
ATOM 2443 C C . LEU A 1 301 ? -28.032 -2.970 48.774 1.00 91.88 301 LEU A C 1
ATOM 2445 O O . LEU A 1 301 ? -28.624 -3.110 49.839 1.00 91.88 301 LEU A O 1
ATOM 2449 N N . ILE A 1 302 ? -27.039 -3.784 48.400 1.00 86.69 302 ILE A N 1
ATOM 2450 C CA . ILE A 1 302 ? -26.534 -4.881 49.241 1.00 86.69 302 ILE A CA 1
ATOM 2451 C C . ILE A 1 302 ? -26.058 -4.343 50.587 1.00 86.69 302 ILE A C 1
ATOM 2453 O O . ILE A 1 302 ? -26.398 -4.905 51.626 1.00 86.69 302 ILE A O 1
ATOM 2457 N N . GLU A 1 303 ? -25.294 -3.252 50.585 1.00 90.81 303 GLU A N 1
ATOM 2458 C CA . GLU A 1 303 ? -24.782 -2.669 51.824 1.00 90.81 303 GLU A CA 1
ATOM 2459 C C . GLU A 1 303 ? -25.913 -2.117 52.704 1.00 90.81 303 GLU A C 1
ATOM 2461 O O . GLU A 1 303 ? -25.939 -2.352 53.911 1.00 90.81 303 GLU A O 1
ATOM 2466 N N . GLN A 1 304 ? -26.912 -1.469 52.096 1.00 91.56 304 GLN A N 1
ATOM 2467 C CA . GLN A 1 304 ? -28.108 -1.002 52.805 1.00 91.56 304 GLN A CA 1
ATOM 2468 C C . GLN A 1 304 ? -28.919 -2.158 53.404 1.00 91.56 304 GLN A C 1
ATOM 2470 O O . GLN A 1 304 ? -29.326 -2.081 54.563 1.00 91.56 304 GLN A O 1
ATOM 2475 N N . LEU A 1 305 ? -29.126 -3.243 52.652 1.00 89.44 305 LEU A N 1
ATOM 2476 C CA . LEU A 1 305 ? -29.842 -4.428 53.130 1.00 89.44 305 LEU A CA 1
ATOM 2477 C C . LEU A 1 305 ? -29.075 -5.153 54.240 1.00 89.44 305 LEU A C 1
ATOM 2479 O O . LEU A 1 305 ? -29.703 -5.624 55.187 1.00 89.44 305 LEU A O 1
ATOM 2483 N N . LYS A 1 306 ? -27.736 -5.204 54.182 1.00 89.81 306 LYS A N 1
ATOM 2484 C CA . LYS A 1 306 ? -26.904 -5.731 55.279 1.00 89.81 306 LYS A CA 1
ATOM 2485 C C . LYS A 1 306 ? -27.108 -4.937 56.563 1.00 89.81 306 LYS A C 1
ATOM 2487 O O . LYS A 1 306 ? -27.365 -5.535 57.608 1.00 89.81 306 LYS A O 1
ATOM 2492 N N . GLU A 1 307 ? -27.035 -3.611 56.481 1.00 91.88 307 GLU A N 1
ATOM 2493 C CA . GLU A 1 307 ? -27.216 -2.743 57.646 1.00 91.88 307 GLU A CA 1
ATOM 2494 C C . GLU A 1 307 ? -28.649 -2.835 58.193 1.00 91.88 307 GLU A C 1
ATOM 2496 O O . GLU A 1 307 ? -28.852 -2.970 59.401 1.00 91.88 307 GLU A O 1
ATOM 2501 N N . GLN A 1 308 ? -29.658 -2.868 57.315 1.00 92.00 308 GLN A N 1
ATOM 2502 C CA . GLN A 1 308 ? -31.055 -3.038 57.717 1.00 92.00 308 GLN A CA 1
ATOM 2503 C C . GLN A 1 308 ? -31.306 -4.407 58.363 1.00 92.00 308 GLN A C 1
ATOM 2505 O O . GLN A 1 308 ? -31.977 -4.482 59.393 1.00 92.00 308 GLN A O 1
ATOM 2510 N N . SER A 1 309 ? -30.756 -5.485 57.798 1.00 90.31 309 SER A N 1
ATOM 2511 C CA . SER A 1 309 ? -30.848 -6.834 58.365 1.00 90.31 309 SER A CA 1
ATOM 2512 C C . SER A 1 309 ? -30.217 -6.887 59.754 1.00 90.31 309 SER A C 1
ATOM 2514 O O . SER A 1 309 ? -30.808 -7.441 60.680 1.00 90.31 309 SER A O 1
ATOM 2516 N N . LYS A 1 310 ? -29.047 -6.263 59.929 1.00 93.06 310 LYS A N 1
ATOM 2517 C CA . LYS A 1 310 ? -28.364 -6.165 61.222 1.00 93.06 310 LYS A CA 1
ATOM 2518 C C . LYS A 1 310 ? -29.199 -5.391 62.245 1.00 93.06 310 LYS A C 1
ATOM 2520 O O . LYS A 1 310 ? -29.427 -5.891 63.343 1.00 93.06 310 LYS A O 1
ATOM 2525 N N . SER A 1 311 ? -29.724 -4.226 61.868 1.00 92.62 311 SER A N 1
ATOM 2526 C CA . SER A 1 311 ? -30.589 -3.420 62.736 1.00 92.62 311 SER A CA 1
ATOM 2527 C C . SER A 1 311 ? -31.867 -4.170 63.142 1.00 92.62 311 SER A C 1
ATOM 2529 O O . SER A 1 311 ? -32.252 -4.156 64.313 1.00 92.62 311 SER A O 1
ATOM 2531 N N . GLN A 1 312 ? -32.503 -4.897 62.211 1.00 92.06 312 GLN A N 1
ATOM 2532 C CA . GLN A 1 312 ? -33.670 -5.729 62.526 1.00 92.06 312 GLN A CA 1
ATOM 2533 C C . GLN A 1 312 ? -33.320 -6.914 63.436 1.00 92.06 312 GLN A C 1
ATOM 2535 O O . GLN A 1 312 ? -34.121 -7.254 64.307 1.00 92.06 312 GLN A O 1
ATOM 2540 N N . GLN A 1 313 ? -32.138 -7.517 63.284 1.00 92.69 313 GLN A N 1
ATOM 2541 C CA . GLN A 1 313 ? -31.645 -8.582 64.164 1.00 92.69 313 GLN A CA 1
ATOM 2542 C C . GLN A 1 313 ? -31.443 -8.080 65.600 1.00 92.69 313 GLN A C 1
ATOM 2544 O O . GLN A 1 313 ? -31.848 -8.748 66.551 1.00 92.69 313 GLN A O 1
ATOM 2549 N N . GLU A 1 314 ? -30.857 -6.893 65.764 1.00 93.44 314 GLU A N 1
ATOM 2550 C CA . GLU A 1 314 ? -30.654 -6.257 67.071 1.00 93.44 314 GLU A CA 1
ATOM 2551 C C . GLU A 1 314 ? -31.992 -5.891 67.735 1.00 93.44 314 GLU A C 1
ATOM 2553 O O . GLU A 1 314 ? -32.201 -6.182 68.916 1.00 93.44 314 GLU A O 1
ATOM 2558 N N . LEU A 1 315 ? -32.936 -5.326 66.970 1.00 93.81 315 LEU A N 1
ATOM 2559 C CA . LEU A 1 315 ? -34.283 -5.018 67.458 1.00 93.81 315 LEU A CA 1
ATOM 2560 C C . LEU A 1 315 ? -35.033 -6.284 67.890 1.00 93.81 315 LEU A C 1
ATOM 2562 O O . LEU A 1 315 ? -35.667 -6.293 68.946 1.00 93.81 315 LEU A O 1
ATOM 2566 N N . LEU A 1 316 ? -34.943 -7.355 67.096 1.00 93.62 316 LEU A N 1
ATOM 2567 C CA . LEU A 1 316 ? -35.522 -8.651 67.434 1.00 93.62 316 LEU A CA 1
ATOM 2568 C C . LEU A 1 316 ? -34.973 -9.159 68.772 1.00 93.62 316 LEU A C 1
ATOM 2570 O O . LEU A 1 316 ? -35.760 -9.487 69.657 1.00 93.62 316 LEU A O 1
ATOM 2574 N N . ALA A 1 317 ? -33.646 -9.174 68.935 1.00 93.06 317 ALA A N 1
ATOM 2575 C CA . ALA A 1 317 ? -32.996 -9.632 70.161 1.00 93.06 317 ALA A CA 1
ATOM 2576 C C . ALA A 1 317 ? -33.447 -8.817 71.386 1.00 93.06 317 ALA A C 1
ATOM 2578 O O . ALA A 1 317 ? -33.701 -9.376 72.455 1.00 93.06 317 ALA A O 1
ATOM 2579 N N . HIS A 1 318 ? -33.619 -7.501 71.225 1.00 93.56 318 HIS A N 1
ATOM 2580 C CA . HIS A 1 318 ? -34.131 -6.642 72.289 1.00 93.56 318 HIS A CA 1
ATOM 2581 C C . HIS A 1 318 ? -35.592 -6.959 72.652 1.00 93.56 318 HIS A C 1
ATOM 2583 O O . HIS A 1 318 ? -35.917 -7.082 73.833 1.00 93.56 318 HIS A O 1
ATOM 2589 N N . LYS A 1 319 ? -36.470 -7.151 71.657 1.00 93.19 319 LYS A N 1
ATOM 2590 C CA . LYS A 1 319 ? -37.881 -7.513 71.888 1.00 93.19 319 LYS A CA 1
ATOM 2591 C C . LYS A 1 319 ? -38.049 -8.908 72.489 1.00 93.19 319 LYS A C 1
ATOM 2593 O O . LYS A 1 319 ? -38.907 -9.097 73.349 1.00 93.19 319 LYS A O 1
ATOM 2598 N N . GLU A 1 320 ? -37.217 -9.869 72.096 1.00 92.75 320 GLU A N 1
ATOM 2599 C CA . GLU A 1 320 ? -37.174 -11.198 72.720 1.00 92.75 320 GLU A CA 1
ATOM 2600 C C . GLU A 1 320 ? -36.786 -11.114 74.198 1.00 92.75 320 GLU A C 1
ATOM 2602 O O . GLU A 1 320 ? -37.399 -11.786 75.030 1.00 92.75 320 GLU A O 1
ATOM 2607 N N . HIS A 1 321 ? -35.844 -10.235 74.545 1.00 93.81 321 HIS A N 1
ATOM 2608 C CA . HIS A 1 321 ? -35.490 -9.978 75.935 1.00 93.81 321 HIS A CA 1
ATOM 2609 C C . HIS A 1 321 ? -36.619 -9.278 76.718 1.00 93.81 321 HIS A C 1
ATOM 2611 O O . HIS A 1 321 ? -36.920 -9.693 77.835 1.00 93.81 321 HIS A O 1
ATOM 2617 N N . GLU A 1 322 ? -37.302 -8.279 76.134 1.00 93.94 322 GLU A N 1
ATOM 2618 C CA . GLU A 1 322 ? -38.478 -7.629 76.752 1.00 93.94 322 GLU A CA 1
ATOM 2619 C C . GLU A 1 322 ? -39.555 -8.658 77.139 1.00 93.94 322 GLU A C 1
ATOM 2621 O O . GLU A 1 322 ? -40.078 -8.608 78.254 1.00 93.94 322 GLU A O 1
ATOM 2626 N N . ILE A 1 323 ? -39.871 -9.615 76.252 1.00 94.00 323 ILE A N 1
ATOM 2627 C CA . ILE A 1 323 ? -40.836 -10.685 76.557 1.00 94.00 323 ILE A CA 1
ATOM 2628 C C . ILE A 1 323 ? -40.366 -11.560 77.713 1.00 94.00 323 ILE A C 1
ATOM 2630 O O . ILE A 1 323 ? -41.174 -11.868 78.586 1.00 94.00 323 ILE A O 1
ATOM 2634 N N . GLN A 1 324 ? -39.091 -11.953 77.743 1.00 93.56 324 GLN A N 1
ATOM 2635 C CA . GLN A 1 324 ? -38.556 -12.775 78.834 1.00 93.56 324 GLN A CA 1
ATOM 2636 C C . GLN A 1 324 ? -38.703 -12.063 80.184 1.00 93.56 324 GLN A C 1
ATOM 2638 O O . GLN A 1 324 ? -39.159 -12.668 81.154 1.00 93.56 324 GLN A O 1
ATOM 2643 N N . VAL A 1 325 ? -38.397 -10.763 80.230 1.00 94.69 325 VAL A N 1
ATOM 2644 C CA . VAL A 1 325 ? -38.567 -9.937 81.433 1.00 94.69 325 VAL A CA 1
ATOM 2645 C C . VAL A 1 325 ? -40.043 -9.821 81.823 1.00 94.69 325 VAL A C 1
ATOM 2647 O O . VAL A 1 325 ? -40.376 -9.972 82.995 1.00 94.69 325 VAL A O 1
ATOM 2650 N N . MET A 1 326 ? -40.955 -9.604 80.868 1.00 93.06 326 MET A N 1
ATOM 2651 C CA . MET A 1 326 ? -42.396 -9.562 81.160 1.00 93.06 326 MET A CA 1
ATOM 2652 C C . MET A 1 326 ? -42.931 -10.897 81.680 1.00 93.06 326 MET A C 1
ATOM 2654 O O . MET A 1 326 ? -43.723 -10.903 82.618 1.00 93.06 326 MET A O 1
ATOM 2658 N N . GLN A 1 327 ? -42.489 -12.021 81.115 1.00 92.31 327 GLN A N 1
ATOM 2659 C CA . GLN A 1 327 ? -42.854 -13.360 81.586 1.00 92.31 327 GLN A CA 1
ATOM 2660 C C . GLN A 1 327 ? -42.342 -13.621 83.007 1.00 92.31 327 GLN A C 1
ATOM 2662 O O . GLN A 1 327 ? -43.054 -14.216 83.817 1.00 92.31 327 GLN A O 1
ATOM 2667 N N . GLN A 1 328 ? -41.136 -13.147 83.327 1.00 93.44 328 GLN A N 1
ATOM 2668 C CA . GLN A 1 328 ? -40.580 -13.227 84.674 1.00 93.44 328 GLN A CA 1
ATOM 2669 C C . GLN A 1 328 ? -41.382 -12.371 85.664 1.00 93.44 328 GLN A C 1
ATOM 2671 O O . GLN A 1 328 ? -41.854 -12.896 86.667 1.00 93.44 328 GLN A O 1
ATOM 2676 N N . ASN A 1 329 ? -41.643 -11.103 85.333 1.00 93.00 329 ASN A N 1
ATOM 2677 C CA . ASN A 1 329 ? -42.457 -10.201 86.155 1.00 93.00 329 ASN A CA 1
ATOM 2678 C C . ASN A 1 329 ? -43.884 -10.726 86.364 1.00 93.00 329 ASN A C 1
ATOM 2680 O O . ASN A 1 329 ? -44.441 -10.587 87.450 1.00 93.00 329 ASN A O 1
ATOM 2684 N N . PHE A 1 330 ? -44.483 -11.332 85.334 1.00 93.19 330 PHE A N 1
ATOM 2685 C CA . PHE A 1 330 ? -45.774 -12.002 85.448 1.00 93.19 330 PHE A CA 1
ATOM 2686 C C . PHE A 1 330 ? -45.712 -13.108 86.507 1.00 93.19 330 PHE A C 1
ATOM 2688 O O . PHE A 1 330 ? -46.508 -13.088 87.441 1.00 93.19 330 PHE A O 1
ATOM 2695 N N . ASN A 1 331 ? -44.743 -14.025 86.414 1.00 92.56 331 ASN A N 1
ATOM 2696 C CA . ASN A 1 331 ? -44.581 -15.100 87.395 1.00 92.56 331 ASN A CA 1
ATOM 2697 C C . ASN A 1 331 ? -44.342 -14.568 88.815 1.00 92.56 331 ASN A C 1
ATOM 2699 O O . ASN A 1 331 ? -44.975 -15.050 89.754 1.00 92.56 331 ASN A O 1
ATOM 2703 N N . ASP A 1 332 ? -43.476 -13.565 88.965 1.00 92.94 332 ASP A N 1
ATOM 2704 C CA . ASP A 1 332 ? -43.154 -12.966 90.260 1.00 92.94 332 ASP A CA 1
ATOM 2705 C C . ASP A 1 332 ? -44.390 -12.302 90.889 1.00 92.94 332 ASP A C 1
ATOM 2707 O O . ASP A 1 332 ? -44.662 -12.482 92.077 1.00 92.94 332 ASP A O 1
ATOM 2711 N N . ASN A 1 333 ? -45.197 -11.589 90.099 1.00 91.00 333 ASN A N 1
ATOM 2712 C CA . ASN A 1 333 ? -46.428 -10.963 90.583 1.00 91.00 333 ASN A CA 1
ATOM 2713 C C . ASN A 1 333 ? -47.514 -11.994 90.921 1.00 91.00 333 ASN A C 1
ATOM 2715 O O . ASN A 1 333 ? -48.208 -11.837 91.922 1.00 91.00 333 ASN A O 1
ATOM 2719 N N . MET A 1 334 ? -47.636 -13.077 90.145 1.00 90.44 334 MET A N 1
ATOM 2720 C CA . MET A 1 334 ? -48.580 -14.162 90.453 1.00 90.44 334 MET A CA 1
ATOM 2721 C C . MET A 1 334 ? -48.227 -14.901 91.754 1.00 90.44 334 MET A C 1
ATOM 2723 O O . MET A 1 334 ? -49.118 -15.439 92.404 1.00 90.44 334 MET A O 1
ATOM 2727 N N . GLN A 1 335 ? -46.946 -14.945 92.137 1.00 89.06 335 GLN A N 1
ATOM 2728 C CA . GLN A 1 335 ? -46.498 -15.588 93.379 1.00 89.06 335 GLN A CA 1
ATOM 2729 C C . GLN A 1 335 ? -46.623 -14.690 94.617 1.00 89.06 335 GLN A C 1
ATOM 2731 O O . GLN A 1 335 ? -46.772 -15.212 95.722 1.00 89.06 335 GLN A O 1
ATOM 2736 N N . ASN A 1 336 ? -46.545 -13.367 94.449 1.00 89.88 336 ASN A N 1
ATOM 2737 C CA . ASN A 1 336 ? -46.422 -12.419 95.561 1.00 89.88 336 ASN A CA 1
ATOM 2738 C C . ASN A 1 336 ? -47.704 -11.623 95.876 1.00 89.88 336 ASN A C 1
ATOM 2740 O O . ASN A 1 336 ? -47.781 -11.022 96.949 1.00 89.88 336 ASN A O 1
ATOM 2744 N N . GLU A 1 337 ? -48.693 -11.599 94.978 1.00 92.19 337 GLU A N 1
ATOM 2745 C CA . GLU A 1 337 ? -49.933 -10.834 95.154 1.00 92.19 337 GLU A CA 1
ATOM 2746 C C . GLU A 1 337 ? -51.009 -11.641 95.909 1.00 92.19 337 GLU A C 1
ATOM 2748 O O . GLU A 1 337 ? -51.326 -12.775 95.553 1.00 92.19 337 GLU A O 1
ATOM 2753 N N . TRP A 1 338 ? -51.593 -11.056 96.961 1.00 87.38 338 TRP A N 1
ATOM 2754 C CA . TRP A 1 338 ? -52.505 -11.765 97.881 1.00 87.38 338 TRP A CA 1
ATOM 2755 C C . TRP A 1 338 ? -53.991 -11.523 97.579 1.00 87.38 338 TRP A C 1
ATOM 2757 O O . TRP A 1 338 ? -54.854 -12.245 98.083 1.00 87.38 338 TRP A O 1
ATOM 2767 N N . ASN A 1 339 ? -54.310 -10.500 96.780 1.00 91.94 339 ASN A N 1
ATOM 2768 C CA . ASN A 1 339 ? -55.679 -10.177 96.388 1.00 91.94 339 ASN A CA 1
ATOM 2769 C C . ASN A 1 339 ? -56.061 -10.903 95.087 1.00 91.94 339 ASN A C 1
ATOM 2771 O O . ASN A 1 339 ? -55.526 -10.603 94.025 1.00 91.94 339 ASN A O 1
ATOM 2775 N N . MET A 1 340 ? -57.033 -11.817 95.154 1.00 88.25 340 MET A N 1
ATOM 2776 C CA . MET A 1 340 ? -57.443 -12.638 94.005 1.00 88.25 340 MET A CA 1
ATOM 2777 C C . MET A 1 340 ? -58.031 -11.835 92.836 1.00 88.25 340 MET A C 1
ATOM 2779 O O . MET A 1 340 ? -57.786 -12.186 91.682 1.00 88.25 340 MET A O 1
ATOM 2783 N N . ASP A 1 341 ? -58.766 -10.753 93.107 1.00 91.38 341 ASP A N 1
ATOM 2784 C CA . ASP A 1 341 ? -59.311 -9.897 92.043 1.00 91.38 341 ASP A CA 1
ATOM 2785 C C . ASP A 1 341 ? -58.184 -9.142 91.323 1.00 91.38 341 ASP A C 1
ATOM 2787 O O . ASP A 1 341 ? -58.210 -8.969 90.102 1.00 91.38 341 ASP A O 1
ATOM 2791 N N . GLU A 1 342 ? -57.153 -8.754 92.076 1.00 91.81 342 GLU A N 1
ATOM 2792 C CA . GLU A 1 342 ? -55.967 -8.085 91.548 1.00 91.81 342 GLU A CA 1
ATOM 2793 C C . GLU A 1 342 ? -55.073 -9.049 90.759 1.00 91.81 342 GLU A C 1
ATOM 2795 O O . GLU A 1 342 ? -54.616 -8.705 89.671 1.00 91.81 342 GLU A O 1
ATOM 2800 N N . VAL A 1 343 ? -54.908 -10.289 91.232 1.00 91.12 343 VAL A N 1
ATOM 2801 C CA . VAL A 1 343 ? -54.238 -11.376 90.497 1.00 91.12 343 VAL A CA 1
ATOM 2802 C C . VAL A 1 343 ? -54.915 -11.611 89.147 1.00 91.12 343 VAL A C 1
ATOM 2804 O O . VAL A 1 343 ? -54.233 -11.671 88.124 1.00 91.12 343 VAL A O 1
ATOM 2807 N N . HIS A 1 344 ? -56.249 -11.698 89.105 1.00 92.06 344 HIS A N 1
ATOM 2808 C CA . HIS A 1 344 ? -56.980 -11.885 87.850 1.00 92.06 344 HIS A CA 1
ATOM 2809 C C . HIS A 1 344 ? -56.813 -10.684 86.906 1.00 92.06 344 HIS A C 1
ATOM 2811 O O . HIS A 1 344 ? -56.529 -10.861 85.719 1.00 92.06 344 HIS A O 1
ATOM 2817 N N . ARG A 1 345 ? -56.912 -9.457 87.436 1.00 95.25 345 ARG A N 1
ATOM 2818 C CA . ARG A 1 345 ? -56.713 -8.218 86.669 1.00 95.25 345 ARG A CA 1
ATOM 2819 C C . ARG A 1 345 ? -55.307 -8.135 86.068 1.00 95.25 345 ARG A C 1
ATOM 2821 O O . ARG A 1 345 ? -55.166 -7.865 84.876 1.00 95.25 345 ARG A O 1
ATOM 2828 N N . LEU A 1 346 ? -54.276 -8.372 86.880 1.00 93.31 346 LEU A N 1
ATOM 2829 C CA . LEU A 1 346 ? -52.881 -8.391 86.440 1.00 93.31 346 LEU A CA 1
ATOM 2830 C C . LEU A 1 346 ? -52.643 -9.514 85.429 1.00 93.31 346 LEU A C 1
ATOM 2832 O O . LEU A 1 346 ? -51.977 -9.288 84.425 1.00 93.31 346 LEU A O 1
ATOM 2836 N N . SER A 1 347 ? -53.225 -10.695 85.641 1.00 93.12 347 SER A N 1
ATOM 2837 C CA . SER A 1 347 ? -53.070 -11.838 84.740 1.00 93.12 347 SER A CA 1
ATOM 2838 C C . SER A 1 347 ? -53.580 -11.553 83.331 1.00 93.12 347 SER A C 1
ATOM 2840 O O . SER A 1 347 ? -52.843 -11.768 82.365 1.00 93.12 347 SER A O 1
ATOM 2842 N N . MET A 1 348 ? -54.793 -11.000 83.216 1.00 94.12 348 MET A N 1
ATOM 2843 C CA . MET A 1 348 ? -55.351 -10.593 81.925 1.00 94.12 348 MET A CA 1
ATOM 2844 C C . MET A 1 348 ? -54.484 -9.524 81.250 1.00 94.12 348 MET A C 1
ATOM 2846 O O . MET A 1 348 ? -54.143 -9.675 80.081 1.00 94.12 348 MET A O 1
ATOM 2850 N N . SER A 1 349 ? -54.055 -8.502 82.002 1.00 95.25 349 SER A N 1
ATOM 2851 C CA . SER A 1 349 ? -53.185 -7.437 81.482 1.00 95.25 349 SER A CA 1
ATOM 2852 C C . SER A 1 349 ? -51.862 -7.986 80.940 1.00 95.25 349 SER A C 1
ATOM 2854 O O . SER A 1 349 ? -51.480 -7.676 79.817 1.00 95.25 349 SER A O 1
ATOM 2856 N N . TYR A 1 350 ? -51.176 -8.841 81.706 1.00 95.00 350 TYR A N 1
ATOM 2857 C CA . TYR A 1 350 ? -49.923 -9.456 81.268 1.00 95.00 350 TYR A CA 1
ATOM 2858 C C . TYR A 1 350 ? -50.121 -10.383 80.067 1.00 95.00 350 TYR A C 1
ATOM 2860 O O . TYR A 1 350 ? -49.250 -10.436 79.204 1.00 95.00 350 TYR A O 1
ATOM 2868 N N . HIS A 1 351 ? -51.240 -11.110 79.980 1.00 94.88 351 HIS A N 1
ATOM 2869 C CA . HIS A 1 351 ? -51.530 -11.951 78.816 1.00 94.88 351 HIS A CA 1
ATOM 2870 C C . HIS A 1 351 ? -51.726 -11.118 77.549 1.00 94.88 351 HIS A C 1
ATOM 2872 O O . HIS A 1 351 ? -51.170 -11.475 76.510 1.00 94.88 351 HIS A O 1
ATOM 2878 N N . ASP A 1 352 ? -52.460 -10.009 77.627 1.00 94.25 352 ASP A N 1
ATOM 2879 C CA . ASP A 1 352 ? -52.645 -9.103 76.491 1.00 94.25 352 ASP A CA 1
ATOM 2880 C C . ASP A 1 352 ? -51.303 -8.506 76.036 1.00 94.25 352 ASP A C 1
ATOM 2882 O O . ASP A 1 352 ? -50.980 -8.558 74.845 1.00 94.25 352 ASP A O 1
ATOM 2886 N N . ASP A 1 353 ? -50.473 -8.046 76.978 1.00 93.44 353 ASP A N 1
ATOM 2887 C CA . ASP A 1 353 ? -49.153 -7.475 76.686 1.00 93.44 353 ASP A CA 1
ATOM 2888 C C . ASP A 1 353 ? -48.180 -8.516 76.099 1.00 93.44 353 ASP A C 1
ATOM 2890 O O . ASP A 1 353 ? -47.523 -8.261 75.084 1.00 93.44 353 ASP A O 1
ATOM 2894 N N . ILE A 1 354 ? -48.116 -9.722 76.679 1.00 93.56 354 ILE A N 1
ATOM 2895 C CA . ILE A 1 354 ? -47.282 -10.826 76.177 1.00 93.56 354 ILE A CA 1
ATOM 2896 C C . ILE A 1 354 ? -47.743 -11.251 74.778 1.00 93.56 354 ILE A C 1
ATOM 2898 O O . ILE A 1 354 ? -46.903 -11.471 73.902 1.00 93.56 354 ILE A O 1
ATOM 2902 N N . ASN A 1 355 ? -49.052 -11.341 74.528 1.00 94.12 355 ASN A N 1
ATOM 2903 C CA . ASN A 1 355 ? -49.591 -11.717 73.220 1.00 94.12 355 ASN A CA 1
ATOM 2904 C C . ASN A 1 355 ? -49.309 -10.648 72.159 1.00 94.12 355 ASN A C 1
ATOM 2906 O O . ASN A 1 355 ? -48.849 -10.982 71.062 1.00 94.12 355 ASN A O 1
ATOM 2910 N N . ALA A 1 356 ? -49.518 -9.369 72.487 1.00 93.62 356 ALA A N 1
ATOM 2911 C CA . ALA A 1 356 ? -49.209 -8.252 71.597 1.00 93.62 356 ALA A CA 1
ATOM 2912 C C . ALA A 1 356 ? -47.723 -8.249 71.211 1.00 93.62 356 ALA A C 1
ATOM 2914 O O . ALA A 1 356 ? -47.373 -8.160 70.031 1.00 93.62 356 ALA A O 1
ATOM 2915 N N . LYS A 1 357 ? -46.840 -8.447 72.193 1.00 93.81 357 LYS A N 1
ATOM 2916 C CA . LYS A 1 357 ? -45.390 -8.519 71.982 1.00 93.81 357 LYS A CA 1
ATOM 2917 C C . LYS A 1 357 ? -44.973 -9.762 71.203 1.00 93.81 357 LYS A C 1
ATOM 2919 O O . LYS A 1 357 ? -44.109 -9.685 70.334 1.00 93.81 357 LYS A O 1
ATOM 2924 N N . THR A 1 358 ? -45.613 -10.902 71.444 1.00 93.62 358 THR A N 1
ATOM 2925 C CA . THR A 1 358 ? -45.355 -12.145 70.698 1.00 93.62 358 THR A CA 1
ATOM 2926 C C . THR A 1 358 ? -45.727 -11.990 69.220 1.00 93.62 358 THR A C 1
ATOM 2928 O O . THR A 1 358 ? -45.009 -12.476 68.338 1.00 93.62 358 THR A O 1
ATOM 2931 N N . ALA A 1 359 ? -46.816 -11.273 68.927 1.00 92.75 359 ALA A N 1
ATOM 2932 C CA . ALA A 1 359 ? -47.202 -10.929 67.563 1.00 92.75 359 ALA A CA 1
ATOM 2933 C C . ALA A 1 359 ? -46.199 -9.960 66.907 1.00 92.75 359 ALA A C 1
ATOM 2935 O O . ALA A 1 359 ? -45.819 -10.176 65.754 1.00 92.75 359 ALA A O 1
ATOM 2936 N N . GLU A 1 360 ? -45.716 -8.953 67.647 1.00 94.12 360 GLU A N 1
ATOM 2937 C CA . GLU A 1 360 ? -44.658 -8.029 67.203 1.00 94.12 360 GLU A CA 1
ATOM 2938 C C . GLU A 1 360 ? -43.377 -8.794 66.821 1.00 94.12 360 GLU A C 1
ATOM 2940 O O . GLU A 1 360 ? -42.891 -8.663 65.697 1.00 94.12 360 GLU A O 1
ATOM 2945 N N . ILE A 1 361 ? -42.887 -9.684 67.694 1.00 93.81 361 ILE A N 1
ATOM 2946 C CA . ILE A 1 361 ? -41.718 -10.541 67.423 1.00 93.81 361 ILE A CA 1
ATOM 2947 C C . ILE A 1 361 ? -41.959 -11.438 66.208 1.00 93.81 361 ILE A C 1
ATOM 2949 O O . ILE A 1 361 ? -41.083 -11.576 65.358 1.00 93.81 361 ILE A O 1
ATOM 2953 N N . SER A 1 362 ? -43.143 -12.040 66.088 1.00 93.50 362 SER A N 1
ATOM 2954 C CA . SER A 1 362 ? -43.475 -12.898 64.945 1.00 93.50 362 SER A CA 1
ATOM 2955 C C . SER A 1 362 ? -43.465 -12.127 63.621 1.00 93.50 362 SER A C 1
ATOM 2957 O O . SER A 1 362 ? -43.032 -12.663 62.599 1.00 93.50 362 SER A O 1
ATOM 2959 N N . SER A 1 363 ? -43.914 -10.869 63.631 1.00 93.88 363 SER A N 1
ATOM 2960 C CA . SER A 1 363 ? -43.840 -9.967 62.478 1.00 93.88 363 SER A CA 1
ATOM 2961 C C . SER A 1 363 ? -42.388 -9.616 62.133 1.00 93.88 363 SER A C 1
ATOM 2963 O O . SER A 1 363 ? -41.975 -9.767 60.981 1.00 93.88 363 SER A O 1
ATOM 2965 N N . LEU A 1 364 ? -41.580 -9.253 63.137 1.00 93.62 364 LEU A N 1
ATOM 2966 C CA . LEU A 1 364 ? -40.156 -8.947 62.965 1.00 93.62 364 LEU A CA 1
ATOM 2967 C C . LEU A 1 364 ? -39.372 -10.144 62.411 1.00 93.62 364 LEU A C 1
ATOM 2969 O O . LEU A 1 364 ? -38.608 -9.973 61.467 1.00 93.62 364 LEU A O 1
ATOM 2973 N N . LYS A 1 365 ? -39.614 -11.369 62.902 1.00 94.31 365 LYS A N 1
ATOM 2974 C CA . LYS A 1 365 ? -38.978 -12.591 62.365 1.00 94.31 365 LYS A CA 1
ATOM 2975 C C . LYS A 1 365 ? -39.299 -12.820 60.892 1.00 94.31 365 LYS A C 1
ATOM 2977 O O . LYS A 1 365 ? -38.413 -13.199 60.130 1.00 94.31 365 LYS A O 1
ATOM 2982 N N . LYS A 1 366 ? -40.550 -12.588 60.478 1.00 93.69 366 LYS A N 1
ATOM 2983 C CA . LYS A 1 366 ? -40.959 -12.715 59.069 1.00 93.69 366 LYS A CA 1
ATOM 2984 C C . LYS A 1 366 ? -40.287 -11.661 58.188 1.00 93.69 366 LYS A C 1
ATOM 2986 O O . LYS A 1 366 ? -39.799 -12.008 57.118 1.00 93.69 366 LYS A O 1
ATOM 2991 N N . SER A 1 367 ? -40.237 -10.408 58.648 1.00 93.00 367 SER A N 1
ATOM 2992 C CA . SER A 1 367 ? -39.532 -9.316 57.959 1.00 93.00 367 SER A CA 1
ATOM 2993 C C . SER A 1 367 ? -38.042 -9.623 57.798 1.00 93.00 367 SER A C 1
ATOM 2995 O O . SER A 1 367 ? -37.502 -9.513 56.702 1.00 93.00 367 SER A O 1
ATOM 2997 N N . LEU A 1 368 ? -37.395 -10.081 58.870 1.00 92.56 368 LEU A N 1
ATOM 2998 C CA . LEU A 1 368 ? -35.975 -10.412 58.870 1.00 92.56 368 LEU A CA 1
ATOM 2999 C C . LEU A 1 368 ? -35.672 -11.565 57.910 1.00 92.56 368 LEU A C 1
ATOM 3001 O O . LEU A 1 368 ? -34.737 -11.480 57.122 1.00 92.56 368 LEU A O 1
ATOM 3005 N N . TYR A 1 369 ? -36.504 -12.610 57.904 1.00 93.56 369 TYR A N 1
ATOM 3006 C CA . TYR A 1 369 ? -36.354 -13.719 56.962 1.00 93.56 369 TYR A CA 1
ATOM 3007 C C . TYR A 1 369 ? -36.464 -13.264 55.497 1.00 93.56 369 TYR A C 1
ATOM 3009 O O . TYR A 1 369 ? -35.688 -13.718 54.658 1.00 93.56 369 TYR A O 1
ATOM 3017 N N . ALA A 1 370 ? -37.388 -12.348 55.190 1.00 91.56 370 ALA A N 1
ATOM 3018 C CA . ALA A 1 370 ? -37.530 -11.789 53.847 1.00 91.56 370 ALA A CA 1
ATOM 3019 C C . ALA A 1 370 ? -36.293 -10.975 53.426 1.00 91.56 370 ALA A C 1
ATOM 3021 O O . ALA A 1 370 ? -35.772 -11.195 52.333 1.00 91.56 370 ALA A O 1
ATOM 3022 N N . LEU A 1 371 ? -35.775 -10.111 54.308 1.00 90.81 371 LEU A N 1
ATOM 3023 C CA . LEU A 1 371 ? -34.540 -9.356 54.054 1.00 90.81 371 LEU A CA 1
ATOM 3024 C C . LEU A 1 371 ? -33.326 -10.271 53.875 1.00 90.81 371 LEU A C 1
ATOM 3026 O O . LEU A 1 371 ? -32.507 -10.044 52.990 1.00 90.81 371 LEU A O 1
ATOM 3030 N N . GLN A 1 372 ? -33.215 -11.326 54.685 1.00 92.31 372 GLN A N 1
ATOM 3031 C CA . GLN A 1 372 ? -32.124 -12.293 54.586 1.00 92.31 372 GLN A CA 1
ATOM 3032 C C . GLN A 1 372 ? -32.161 -13.043 53.247 1.00 92.31 372 GLN A C 1
ATOM 3034 O O . GLN A 1 372 ? -31.114 -13.289 52.649 1.00 92.31 372 GLN A O 1
ATOM 3039 N N . LEU A 1 373 ? -33.358 -13.397 52.765 1.00 92.62 373 LEU A N 1
ATOM 3040 C CA . LEU A 1 373 ? -33.535 -14.035 51.463 1.00 92.62 373 LEU A CA 1
ATOM 3041 C C . LEU A 1 373 ? -33.095 -13.101 50.327 1.00 92.62 373 LEU A C 1
ATOM 3043 O O . LEU A 1 373 ? -32.320 -13.515 49.468 1.00 92.62 373 LEU A O 1
ATOM 3047 N N . GLU A 1 374 ? -33.540 -11.842 50.349 1.00 91.62 374 GLU A N 1
ATOM 3048 C CA . GLU A 1 374 ? -33.164 -10.834 49.351 1.00 91.62 374 GLU A CA 1
ATOM 3049 C C . GLU A 1 374 ? -31.649 -10.575 49.354 1.00 91.62 374 GLU A C 1
ATOM 3051 O O . GLU A 1 374 ? -31.002 -10.619 48.304 1.00 91.62 374 GLU A O 1
ATOM 3056 N N . LEU A 1 375 ? -31.051 -10.434 50.540 1.00 89.94 375 LEU A N 1
ATOM 3057 C CA . LEU A 1 375 ? -29.608 -10.278 50.702 1.00 89.94 375 LEU A CA 1
ATOM 3058 C C . LEU A 1 375 ? -28.825 -11.464 50.120 1.00 89.94 375 LEU A C 1
ATOM 3060 O O . LEU A 1 375 ? -27.820 -11.253 49.438 1.00 89.94 375 LEU A O 1
ATOM 3064 N N . ASN A 1 376 ? -29.281 -12.698 50.349 1.00 91.94 376 ASN A N 1
ATOM 3065 C CA . ASN A 1 376 ? -28.641 -13.888 49.786 1.00 91.94 376 ASN A CA 1
ATOM 3066 C C . ASN A 1 376 ? -28.703 -13.873 48.252 1.00 91.94 376 ASN A C 1
ATOM 3068 O O . ASN A 1 376 ? -27.674 -14.048 47.605 1.00 91.94 376 ASN A O 1
ATOM 3072 N N . THR A 1 377 ? -29.869 -13.571 47.664 1.00 92.50 377 THR A N 1
ATOM 3073 C CA . THR A 1 377 ? -30.011 -13.519 46.197 1.00 92.50 377 THR A CA 1
ATOM 3074 C C . THR A 1 377 ? -29.115 -12.464 45.547 1.00 92.50 377 THR A C 1
ATOM 3076 O O . THR A 1 377 ? -28.484 -12.731 44.526 1.00 92.50 377 THR A O 1
ATOM 3079 N N . LEU A 1 378 ? -29.000 -11.278 46.152 1.00 87.75 378 LEU A N 1
ATOM 3080 C CA . LEU A 1 378 ? -28.115 -10.228 45.648 1.00 87.75 378 LEU A CA 1
ATOM 3081 C C . LEU A 1 378 ? -26.635 -10.579 45.838 1.00 87.75 378 LEU A C 1
ATOM 3083 O O . LEU A 1 378 ? -25.812 -10.248 44.986 1.00 87.75 378 LEU A O 1
ATOM 3087 N N . THR A 1 379 ? -26.289 -11.281 46.918 1.00 88.38 379 THR A N 1
ATOM 3088 C CA . THR A 1 379 ? -24.920 -11.766 47.145 1.00 88.38 379 THR A CA 1
ATOM 3089 C C . THR A 1 379 ? -24.525 -12.800 46.088 1.00 88.38 379 THR A C 1
ATOM 3091 O O . THR A 1 379 ? -23.439 -12.700 45.518 1.00 88.38 379 THR A O 1
ATOM 3094 N N . ASP A 1 380 ? -25.414 -13.735 45.749 1.00 91.38 380 ASP A N 1
ATOM 3095 C CA . ASP A 1 380 ? -25.170 -14.714 44.684 1.00 91.38 380 ASP A CA 1
ATOM 3096 C C . ASP A 1 380 ? -24.942 -14.018 43.332 1.00 91.38 380 ASP A C 1
ATOM 3098 O O . ASP A 1 380 ? -23.949 -14.292 42.650 1.00 91.38 380 ASP A O 1
ATOM 3102 N N . LEU A 1 381 ? -25.785 -13.038 42.981 1.00 88.06 381 LEU A N 1
ATOM 3103 C CA . LEU A 1 381 ? -25.604 -12.224 41.771 1.00 88.06 381 LEU A CA 1
ATOM 3104 C C . LEU A 1 381 ? -24.268 -11.465 41.772 1.00 88.06 381 LEU A C 1
ATOM 3106 O O . LEU A 1 381 ? -23.595 -11.401 40.741 1.00 88.06 381 LEU A O 1
ATOM 3110 N N . GLN A 1 382 ? -23.841 -10.935 42.922 1.00 88.19 382 GLN A N 1
ATOM 3111 C CA . GLN A 1 382 ? -22.539 -10.283 43.056 1.00 88.19 382 GLN A CA 1
ATOM 3112 C C . GLN A 1 382 ? -21.391 -11.259 42.754 1.00 88.19 382 GLN A C 1
ATOM 3114 O O . GLN A 1 382 ? -20.485 -10.919 41.989 1.00 88.19 382 GLN A O 1
ATOM 3119 N N . THR A 1 383 ? -21.436 -12.487 43.282 1.00 90.25 383 THR A N 1
ATOM 3120 C CA . THR A 1 383 ? -20.388 -13.489 43.012 1.00 90.25 383 THR A CA 1
ATOM 3121 C C . THR A 1 383 ? -20.332 -13.903 41.538 1.00 90.25 383 THR A C 1
ATOM 3123 O O . THR A 1 383 ? -19.240 -14.043 40.976 1.00 90.25 383 THR A O 1
ATOM 3126 N N . GLN A 1 384 ? -21.487 -14.040 40.878 1.00 90.62 384 GLN A N 1
ATOM 3127 C CA . GLN A 1 384 ? -21.559 -14.340 39.447 1.00 90.62 384 GLN A CA 1
ATOM 3128 C C . GLN A 1 384 ? -20.948 -13.207 38.612 1.00 90.62 384 GLN A C 1
ATOM 3130 O O . GLN A 1 384 ? -20.169 -13.460 37.690 1.00 90.62 384 GLN A O 1
ATOM 3135 N N . HIS A 1 385 ? -21.249 -11.958 38.959 1.00 84.50 385 HIS A N 1
ATOM 3136 C CA . HIS A 1 385 ? -20.684 -10.797 38.282 1.00 84.50 385 HIS A CA 1
ATOM 3137 C C . HIS A 1 385 ? -19.160 -10.698 38.481 1.00 84.50 385 HIS A C 1
ATOM 3139 O O . HIS A 1 385 ? -18.422 -10.387 37.544 1.00 84.50 385 HIS A O 1
ATOM 3145 N N . GLU A 1 386 ? -18.643 -10.980 39.680 1.00 88.75 386 GLU A N 1
ATOM 3146 C CA . GLU A 1 386 ? -17.194 -11.037 39.917 1.00 88.75 386 GLU A CA 1
ATOM 3147 C C . GLU A 1 386 ? -16.510 -12.090 39.034 1.00 88.75 386 GLU A C 1
ATOM 3149 O O . GLU A 1 386 ? -15.430 -11.839 38.497 1.00 88.75 386 GLU A O 1
ATOM 3154 N N . ALA A 1 387 ? -17.140 -13.250 38.830 1.00 91.81 387 ALA A N 1
ATOM 3155 C CA . ALA A 1 387 ? -16.635 -14.263 37.907 1.00 91.81 387 ALA A CA 1
ATOM 3156 C C . ALA A 1 387 ? -16.618 -13.764 36.451 1.00 91.81 387 ALA A C 1
ATOM 3158 O O . ALA A 1 387 ? -15.611 -13.936 35.763 1.00 91.81 387 ALA A O 1
ATOM 3159 N N . GLN A 1 388 ? -17.680 -13.085 36.003 1.00 87.69 388 GLN A N 1
ATOM 3160 C CA . GLN A 1 388 ? -17.729 -12.461 34.674 1.00 87.69 388 GLN A CA 1
ATOM 3161 C C . GLN A 1 388 ? -16.673 -11.360 34.509 1.00 87.69 388 GLN A C 1
ATOM 3163 O O . GLN A 1 388 ? -16.040 -11.271 33.462 1.00 87.69 388 GLN A O 1
ATOM 3168 N N . THR A 1 389 ? -16.415 -10.568 35.553 1.00 86.56 389 THR A N 1
ATOM 3169 C CA . THR A 1 389 ? -15.371 -9.527 35.544 1.00 86.56 389 THR A CA 1
ATOM 3170 C C . THR A 1 389 ? -13.988 -10.146 35.340 1.00 86.56 389 THR A C 1
ATOM 3172 O O . THR A 1 389 ? -13.248 -9.714 34.463 1.00 86.56 389 THR A O 1
ATOM 3175 N N . ARG A 1 390 ? -13.674 -11.237 36.055 1.00 92.44 390 ARG A N 1
ATOM 3176 C CA . ARG A 1 390 ? -12.415 -11.978 35.847 1.00 92.44 390 ARG A CA 1
ATOM 3177 C C . ARG A 1 390 ? -12.287 -12.514 34.418 1.00 92.44 390 ARG A C 1
ATOM 3179 O O . ARG A 1 390 ? -11.188 -12.528 33.872 1.00 92.44 390 ARG A O 1
ATOM 3186 N N . GLN A 1 391 ? -13.389 -12.948 33.803 1.00 93.88 391 GLN A N 1
ATOM 3187 C CA . GLN A 1 391 ? -13.389 -13.398 32.408 1.00 93.88 391 GLN A CA 1
ATOM 3188 C C . GLN A 1 391 ? -13.128 -12.241 31.430 1.00 93.88 391 GLN A C 1
ATOM 3190 O O . GLN A 1 391 ? -12.371 -12.410 30.476 1.00 93.88 391 GLN A O 1
ATOM 3195 N N . ILE A 1 392 ? -13.707 -11.063 31.677 1.00 88.00 392 ILE A N 1
ATOM 3196 C CA . ILE A 1 392 ? -13.430 -9.847 30.898 1.00 88.00 392 ILE A CA 1
ATOM 3197 C C . ILE A 1 392 ? -11.948 -9.468 31.009 1.00 88.00 392 ILE A C 1
ATOM 3199 O O . ILE A 1 392 ? -11.315 -9.204 29.989 1.00 88.00 392 ILE A O 1
ATOM 3203 N N . ASP A 1 393 ? -11.365 -9.515 32.207 1.00 92.25 393 ASP A N 1
ATOM 3204 C CA . ASP A 1 393 ? -9.943 -9.211 32.412 1.00 92.25 393 ASP A CA 1
ATOM 3205 C C . ASP A 1 393 ? -9.024 -10.186 31.655 1.00 92.25 393 ASP A C 1
ATOM 3207 O O . ASP A 1 393 ? -8.036 -9.769 31.047 1.00 92.25 393 ASP A O 1
ATOM 3211 N N . GLN A 1 394 ? -9.371 -11.478 31.618 1.00 94.25 394 GLN A N 1
ATOM 3212 C CA . GLN A 1 394 ? -8.650 -12.479 30.820 1.00 94.25 394 GLN A CA 1
ATOM 3213 C C . GLN A 1 394 ? -8.724 -12.185 29.315 1.00 94.25 394 GLN A C 1
ATOM 3215 O O . GLN A 1 394 ? -7.711 -12.273 28.618 1.00 94.25 394 GLN A O 1
ATOM 3220 N N . LEU A 1 395 ? -9.904 -11.813 28.809 1.00 93.25 395 LEU A N 1
ATOM 3221 C CA . LEU A 1 395 ? -10.077 -11.437 27.404 1.00 93.25 395 LEU A CA 1
ATOM 3222 C C . LEU A 1 395 ? -9.292 -10.167 27.061 1.00 93.25 395 LEU A C 1
ATOM 3224 O O . LEU A 1 395 ? -8.640 -10.126 26.021 1.00 93.25 395 LEU A O 1
ATOM 3228 N N . ASN A 1 396 ? -9.287 -9.170 27.947 1.00 91.56 396 ASN A N 1
ATOM 3229 C CA . ASN A 1 396 ? -8.500 -7.949 27.775 1.00 91.56 396 ASN A CA 1
ATOM 3230 C C . ASN A 1 396 ? -6.997 -8.243 27.721 1.00 91.56 396 ASN A C 1
ATOM 323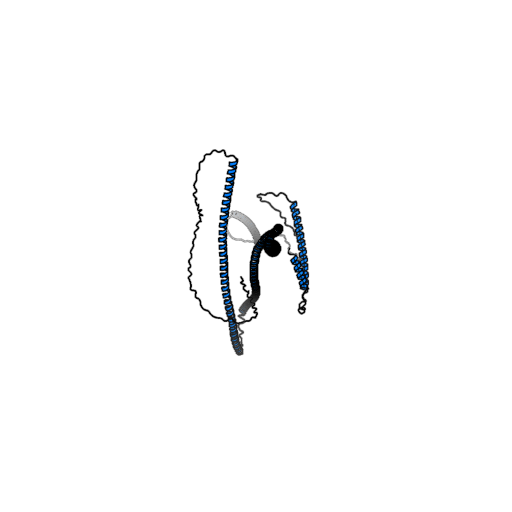2 O O . ASN A 1 396 ? -6.301 -7.701 26.867 1.00 91.56 396 ASN A O 1
ATOM 3236 N N . PHE A 1 397 ? -6.494 -9.144 28.570 1.00 94.38 397 PHE A N 1
ATOM 3237 C CA . PHE A 1 397 ? -5.095 -9.573 28.518 1.00 94.38 397 PHE A CA 1
ATOM 3238 C C . PHE A 1 397 ? -4.749 -10.275 27.193 1.00 94.38 397 PHE A C 1
ATOM 3240 O O . PHE A 1 397 ? -3.705 -10.010 26.590 1.00 94.38 397 PHE A O 1
ATOM 3247 N N . SER A 1 398 ? -5.643 -11.140 26.702 1.00 93.75 398 SER A N 1
ATOM 3248 C CA . SER A 1 398 ? -5.475 -11.786 25.395 1.00 93.75 398 SER A CA 1
ATOM 3249 C C . SER A 1 398 ? -5.491 -10.771 24.248 1.00 93.75 398 SER A C 1
ATOM 3251 O O . SER A 1 398 ? -4.712 -10.904 23.306 1.00 93.75 398 SER A O 1
ATOM 3253 N N . LEU A 1 399 ? -6.357 -9.758 24.323 1.00 91.19 399 LEU A N 1
ATOM 3254 C CA . LEU A 1 399 ? -6.456 -8.694 23.326 1.00 91.19 399 LEU A CA 1
ATOM 3255 C C . LEU A 1 399 ? -5.198 -7.817 23.316 1.00 91.19 399 LEU A C 1
ATOM 3257 O O . LEU A 1 399 ? -4.687 -7.497 22.246 1.00 91.19 399 LEU A O 1
ATOM 3261 N N . GLU A 1 400 ? -4.653 -7.483 24.486 1.00 94.69 400 GLU A N 1
ATOM 3262 C CA . GLU A 1 400 ? -3.397 -6.733 24.591 1.00 94.69 400 GLU A CA 1
ATOM 3263 C C . GLU A 1 400 ? -2.220 -7.521 24.001 1.00 94.69 400 GLU A C 1
ATOM 3265 O O . GLU A 1 400 ? -1.414 -6.972 23.252 1.00 94.69 400 GLU A O 1
ATOM 3270 N N . THR A 1 401 ? -2.173 -8.834 24.248 1.00 94.94 401 THR A N 1
ATOM 3271 C CA . THR A 1 401 ? -1.161 -9.723 23.654 1.00 94.94 401 THR A CA 1
ATOM 3272 C C . THR A 1 401 ? -1.231 -9.696 22.123 1.00 94.94 401 THR A C 1
ATOM 3274 O O . THR A 1 401 ? -0.216 -9.472 21.461 1.00 94.94 401 THR A O 1
ATOM 3277 N N . GLN A 1 402 ? -2.432 -9.825 21.549 1.00 94.12 402 GLN A N 1
ATOM 3278 C CA . GLN A 1 402 ? -2.626 -9.733 20.097 1.00 94.12 402 GLN A CA 1
ATOM 3279 C C . GLN A 1 402 ? -2.281 -8.345 19.539 1.00 94.12 402 GLN A C 1
ATOM 3281 O O . GLN A 1 402 ? -1.720 -8.240 18.450 1.00 94.12 402 GLN A O 1
ATOM 3286 N N . ASN A 1 403 ? -2.564 -7.268 20.275 1.00 92.38 403 ASN A N 1
ATOM 3287 C CA . ASN A 1 403 ? -2.164 -5.917 19.876 1.00 92.38 403 ASN A CA 1
ATOM 3288 C C . ASN A 1 403 ? -0.637 -5.762 19.824 1.00 92.38 403 ASN A C 1
ATOM 3290 O O . ASN A 1 403 ? -0.122 -5.132 18.895 1.00 92.38 403 ASN A O 1
ATOM 3294 N N . CYS A 1 404 ? 0.093 -6.345 20.780 1.00 93.56 404 CYS A N 1
ATOM 3295 C CA . CYS A 1 404 ? 1.554 -6.382 20.750 1.00 93.56 404 CYS A CA 1
ATOM 3296 C C . CYS A 1 404 ? 2.077 -7.154 19.529 1.00 93.56 404 CYS A C 1
ATOM 3298 O O . CYS A 1 404 ? 2.953 -6.652 18.824 1.00 93.56 404 CYS A O 1
ATOM 3300 N N . GLU A 1 405 ? 1.514 -8.328 19.234 1.00 94.81 405 GLU A N 1
ATOM 3301 C CA . GLU A 1 405 ? 1.869 -9.121 18.047 1.00 94.81 405 GLU A CA 1
ATOM 3302 C C . GLU A 1 405 ? 1.611 -8.348 16.746 1.00 94.81 405 GLU A C 1
ATOM 3304 O O . GLU A 1 405 ? 2.476 -8.278 15.872 1.00 94.81 405 GLU A O 1
ATOM 3309 N N . LEU A 1 406 ? 0.456 -7.686 16.640 1.00 92.75 406 LEU A N 1
ATOM 3310 C CA . LEU A 1 406 ? 0.087 -6.876 15.479 1.00 92.75 406 LEU A CA 1
ATOM 3311 C C . LEU A 1 406 ? 1.033 -5.680 15.304 1.00 92.75 406 LEU A C 1
ATOM 3313 O O . LEU A 1 406 ? 1.404 -5.338 14.181 1.00 92.75 406 LEU A O 1
ATOM 3317 N N . LYS A 1 407 ? 1.460 -5.051 16.403 1.00 93.94 407 LYS A N 1
ATOM 3318 C CA . LYS A 1 407 ? 2.450 -3.969 16.367 1.00 93.94 407 LYS A CA 1
ATOM 3319 C C . LYS A 1 407 ? 3.809 -4.458 15.857 1.00 93.94 407 LYS A C 1
ATOM 3321 O O . LYS A 1 407 ? 4.410 -3.767 15.040 1.00 93.94 407 LYS A O 1
ATOM 3326 N N . ASN A 1 408 ? 4.250 -5.643 16.279 1.00 93.81 408 ASN A N 1
ATOM 3327 C CA . ASN A 1 408 ? 5.489 -6.246 15.785 1.00 93.81 408 ASN A CA 1
ATOM 3328 C C . ASN A 1 408 ? 5.397 -6.560 14.286 1.00 93.81 408 ASN A C 1
ATOM 3330 O O . ASN A 1 408 ? 6.304 -6.211 13.539 1.00 93.81 408 ASN A O 1
ATOM 3334 N N . LEU A 1 409 ? 4.277 -7.131 13.826 1.00 93.75 409 LEU A N 1
ATOM 3335 C CA . LEU A 1 409 ? 4.051 -7.394 12.399 1.00 93.75 409 LEU A CA 1
ATOM 3336 C C . LEU A 1 409 ? 4.074 -6.109 11.564 1.00 93.75 409 LEU A C 1
ATOM 3338 O O . LEU A 1 409 ? 4.727 -6.071 10.527 1.00 93.75 409 LEU A O 1
ATOM 3342 N N . LYS A 1 410 ? 3.430 -5.035 12.039 1.00 93.50 410 LYS A N 1
ATOM 3343 C CA . LYS A 1 410 ? 3.487 -3.721 11.377 1.00 93.50 410 LYS A CA 1
ATOM 3344 C C . LYS A 1 410 ? 4.913 -3.193 11.258 1.00 93.50 410 LYS A C 1
ATOM 3346 O O . LYS A 1 410 ? 5.273 -2.685 10.203 1.00 93.50 410 LYS A O 1
ATOM 3351 N N . GLN A 1 411 ? 5.711 -3.329 12.316 1.00 94.75 411 GLN A N 1
ATOM 3352 C CA . GLN A 1 411 ? 7.114 -2.931 12.286 1.00 94.75 411 GLN A CA 1
ATOM 3353 C C . GLN A 1 411 ? 7.902 -3.761 11.261 1.00 94.75 411 GLN A C 1
ATOM 3355 O O . GLN A 1 411 ? 8.643 -3.197 10.460 1.00 94.75 411 GLN A O 1
ATOM 3360 N N . THR A 1 412 ? 7.702 -5.081 11.230 1.00 94.56 412 THR A N 1
ATOM 3361 C CA . THR A 1 412 ? 8.333 -5.960 10.234 1.00 94.56 412 THR A CA 1
ATOM 3362 C C . THR A 1 412 ? 7.929 -5.592 8.802 1.00 94.56 412 THR A C 1
ATOM 3364 O O . THR A 1 412 ? 8.769 -5.615 7.903 1.00 94.56 412 THR A O 1
ATOM 3367 N N . ASP A 1 413 ? 6.668 -5.225 8.567 1.00 91.81 413 ASP A N 1
ATOM 3368 C CA . ASP A 1 413 ? 6.207 -4.759 7.255 1.00 91.81 413 ASP A CA 1
ATOM 3369 C C . ASP A 1 413 ? 6.853 -3.421 6.859 1.00 91.81 413 ASP A C 1
ATOM 3371 O O . ASP A 1 413 ? 7.244 -3.247 5.704 1.00 91.81 413 ASP A O 1
ATOM 3375 N N . GLU A 1 414 ? 7.027 -2.493 7.804 1.00 95.38 414 GLU A N 1
ATOM 3376 C CA . GLU A 1 414 ? 7.748 -1.231 7.586 1.00 95.38 414 GLU A CA 1
ATOM 3377 C C . GLU A 1 414 ? 9.227 -1.459 7.243 1.00 95.38 414 GLU A C 1
ATOM 3379 O O . GLU A 1 414 ? 9.741 -0.847 6.305 1.00 95.38 414 GLU A O 1
ATOM 3384 N N . GLU A 1 415 ? 9.898 -2.381 7.933 1.00 96.19 415 GLU A N 1
ATOM 3385 C CA . GLU A 1 415 ? 11.283 -2.774 7.645 1.00 96.19 415 GLU A CA 1
ATOM 3386 C C . GLU A 1 415 ? 11.410 -3.414 6.250 1.00 96.19 415 GLU A C 1
ATOM 3388 O O . GLU A 1 415 ? 12.300 -3.057 5.473 1.00 96.19 415 GLU A O 1
ATOM 3393 N N . LYS A 1 416 ? 10.481 -4.303 5.871 1.00 95.44 416 LYS A N 1
ATOM 3394 C CA . LYS A 1 416 ? 10.437 -4.891 4.519 1.00 95.44 416 LYS A CA 1
ATOM 3395 C C . LYS A 1 416 ? 10.164 -3.841 3.443 1.00 95.44 416 LYS A C 1
ATOM 3397 O O . LYS A 1 416 ? 10.784 -3.877 2.380 1.00 95.44 416 LYS A O 1
ATOM 3402 N N . ALA A 1 417 ? 9.269 -2.888 3.702 1.00 94.88 417 ALA A N 1
ATOM 3403 C CA . ALA A 1 417 ? 9.007 -1.786 2.783 1.00 94.88 417 ALA A CA 1
ATOM 3404 C C . ALA A 1 417 ? 10.262 -0.923 2.573 1.00 94.88 417 ALA A C 1
ATOM 3406 O O . ALA A 1 417 ? 10.584 -0.585 1.432 1.00 94.88 417 ALA A O 1
ATOM 3407 N N . GLN A 1 418 ? 11.013 -0.634 3.641 1.00 95.81 418 GLN A N 1
ATOM 3408 C CA . GLN A 1 418 ? 12.299 0.062 3.547 1.00 95.81 418 GLN A CA 1
ATOM 3409 C C . GLN A 1 418 ? 13.299 -0.723 2.685 1.00 95.81 418 GLN A C 1
ATOM 3411 O O . GLN A 1 418 ? 13.835 -0.160 1.728 1.00 95.81 418 GLN A O 1
ATOM 3416 N N . GLN A 1 419 ? 13.460 -2.031 2.912 1.00 96.62 419 GLN A N 1
ATOM 3417 C CA . GLN A 1 419 ? 14.333 -2.880 2.086 1.00 96.62 419 GLN A CA 1
ATOM 3418 C C . GLN A 1 419 ? 13.943 -2.857 0.600 1.00 96.62 419 GLN A C 1
ATOM 3420 O O . GLN A 1 419 ? 14.806 -2.743 -0.271 1.00 96.62 419 GLN A O 1
ATOM 3425 N N . ILE A 1 420 ? 12.644 -2.901 0.283 1.00 94.75 420 ILE A N 1
ATOM 3426 C CA . ILE A 1 420 ? 12.164 -2.787 -1.102 1.00 94.75 420 ILE A CA 1
ATOM 3427 C C . ILE A 1 420 ? 12.566 -1.435 -1.704 1.00 94.75 420 ILE A C 1
ATOM 3429 O O . ILE A 1 420 ? 13.040 -1.393 -2.841 1.00 94.75 420 ILE A O 1
ATOM 3433 N N . THR A 1 421 ? 12.419 -0.333 -0.963 1.00 94.75 421 THR A N 1
ATOM 3434 C CA . THR A 1 421 ? 12.812 0.993 -1.466 1.00 94.75 421 THR A CA 1
ATOM 3435 C C . THR A 1 421 ? 14.319 1.115 -1.698 1.00 94.75 421 THR A C 1
ATOM 3437 O O . THR A 1 421 ? 14.733 1.683 -2.710 1.00 94.75 421 THR A O 1
ATOM 3440 N N . GLU A 1 422 ? 15.151 0.532 -0.833 1.00 97.19 422 GLU A N 1
ATOM 3441 C CA . GLU A 1 422 ? 16.607 0.494 -1.014 1.00 97.19 422 GLU A CA 1
ATOM 3442 C C . GLU A 1 422 ? 17.003 -0.323 -2.250 1.00 97.19 422 GLU A C 1
ATOM 3444 O O . GLU A 1 422 ? 17.810 0.126 -3.070 1.00 97.19 422 GLU A O 1
ATOM 3449 N N . LEU A 1 423 ? 16.386 -1.493 -2.444 1.00 96.56 423 LEU A N 1
ATOM 3450 C CA . LEU A 1 423 ? 16.598 -2.316 -3.636 1.00 96.56 423 LEU A CA 1
ATOM 3451 C C . LEU A 1 423 ? 16.165 -1.588 -4.913 1.00 96.56 423 LEU A C 1
ATOM 3453 O O . LEU A 1 423 ? 16.885 -1.622 -5.912 1.00 96.56 423 LEU A O 1
ATOM 3457 N N . GLN A 1 424 ? 15.038 -0.875 -4.887 1.00 94.81 424 GLN A N 1
ATOM 3458 C CA . GLN A 1 424 ? 14.598 -0.043 -6.009 1.00 94.81 424 GLN A CA 1
ATOM 3459 C C . GLN A 1 424 ? 15.604 1.072 -6.324 1.00 94.81 424 GLN A C 1
ATOM 3461 O O . GLN A 1 424 ? 15.931 1.288 -7.492 1.00 94.81 424 GLN A O 1
ATOM 3466 N N . GLN A 1 425 ? 16.150 1.747 -5.308 1.00 96.25 425 GLN A N 1
ATOM 3467 C CA . GLN A 1 425 ? 17.196 2.754 -5.505 1.00 96.25 425 GLN A CA 1
ATOM 3468 C C . GLN A 1 425 ? 18.473 2.147 -6.098 1.00 96.25 425 GLN A C 1
ATOM 3470 O O . GLN A 1 425 ? 19.069 2.734 -7.003 1.00 96.25 425 GLN A O 1
ATOM 3475 N N . ASN A 1 426 ? 18.886 0.966 -5.636 1.00 96.69 426 ASN A N 1
ATOM 3476 C CA . ASN A 1 426 ? 20.055 0.271 -6.174 1.00 96.69 426 ASN A CA 1
ATOM 3477 C C . ASN A 1 426 ? 19.844 -0.166 -7.630 1.00 96.69 426 ASN A C 1
ATOM 3479 O O . ASN A 1 426 ? 20.742 0.012 -8.452 1.00 96.69 426 ASN A O 1
ATOM 3483 N N . LEU A 1 427 ? 18.646 -0.641 -7.986 1.00 95.56 427 LEU A N 1
ATOM 3484 C CA . LEU A 1 427 ? 18.294 -0.935 -9.377 1.00 95.56 427 LEU A CA 1
ATOM 3485 C C . LEU A 1 427 ? 18.375 0.309 -10.266 1.00 95.56 427 LEU A C 1
ATOM 3487 O O . LEU A 1 427 ? 18.892 0.224 -11.379 1.00 95.56 427 LEU A O 1
ATOM 3491 N N . ILE A 1 428 ? 17.906 1.464 -9.785 1.00 97.00 428 ILE A N 1
ATOM 3492 C CA . ILE A 1 428 ? 18.028 2.730 -10.521 1.00 97.00 428 ILE A CA 1
ATOM 3493 C C . ILE A 1 428 ? 19.504 3.083 -10.729 1.00 97.00 428 ILE A C 1
ATOM 3495 O O . ILE A 1 428 ? 19.892 3.369 -11.858 1.00 97.00 428 ILE A O 1
ATOM 3499 N N . LYS A 1 429 ? 20.342 2.995 -9.686 1.00 96.94 429 LYS A N 1
ATOM 3500 C CA . LYS A 1 429 ? 21.788 3.255 -9.801 1.00 96.94 429 LYS A CA 1
ATOM 3501 C C . LYS A 1 429 ? 22.445 2.356 -10.852 1.00 96.94 429 LYS A C 1
ATOM 3503 O O . LYS A 1 429 ? 23.140 2.860 -11.732 1.00 96.94 429 LYS A O 1
ATOM 3508 N N . ILE A 1 430 ? 22.174 1.051 -10.815 1.00 95.06 430 ILE A N 1
ATOM 3509 C CA . ILE A 1 430 ? 22.726 0.094 -11.786 1.00 95.06 430 ILE A CA 1
ATOM 3510 C C . ILE A 1 430 ? 22.257 0.423 -13.207 1.00 95.06 430 ILE A C 1
ATOM 3512 O O . ILE A 1 430 ? 23.078 0.437 -14.119 1.00 95.06 430 ILE A O 1
ATOM 3516 N N . ARG A 1 431 ? 20.972 0.748 -13.403 1.00 95.69 431 ARG A N 1
ATOM 3517 C CA . ARG A 1 431 ? 20.450 1.169 -14.716 1.00 95.69 431 ARG A CA 1
ATOM 3518 C C . ARG A 1 431 ? 21.153 2.420 -15.231 1.00 95.69 431 ARG A C 1
ATOM 3520 O O . ARG A 1 431 ? 21.645 2.412 -16.349 1.00 95.69 431 ARG A O 1
ATOM 3527 N N . THR A 1 432 ? 21.296 3.449 -14.396 1.00 95.88 432 THR A N 1
ATOM 3528 C CA . THR A 1 432 ? 22.006 4.671 -14.805 1.00 95.88 432 THR A CA 1
ATOM 3529 C C . THR A 1 432 ? 23.466 4.399 -15.164 1.00 95.88 432 THR A C 1
ATOM 3531 O O . THR A 1 432 ? 23.976 4.955 -16.130 1.00 95.88 432 THR A O 1
ATOM 3534 N N . GLN A 1 433 ? 24.142 3.507 -14.436 1.00 96.31 433 GLN A N 1
ATOM 3535 C CA . GLN A 1 433 ? 25.527 3.146 -14.728 1.00 96.31 433 GLN A CA 1
ATOM 3536 C C . GLN A 1 433 ? 25.653 2.309 -16.009 1.00 96.31 433 GLN A C 1
ATOM 3538 O O . GLN A 1 433 ? 26.600 2.497 -16.776 1.00 96.31 433 GLN A O 1
ATOM 3543 N N . HIS A 1 434 ? 24.689 1.424 -16.264 1.00 96.19 434 HIS A N 1
ATOM 3544 C CA . HIS A 1 434 ? 24.572 0.699 -17.525 1.00 96.19 434 HIS A CA 1
ATOM 3545 C C . HIS A 1 434 ? 24.412 1.668 -18.704 1.00 96.19 434 HIS A C 1
ATOM 3547 O O . HIS A 1 434 ? 25.152 1.555 -19.678 1.00 96.19 434 HIS A O 1
ATOM 3553 N N . ASP A 1 435 ? 23.517 2.652 -18.595 1.00 96.06 435 ASP A N 1
ATOM 3554 C CA . ASP A 1 435 ? 23.267 3.629 -19.661 1.00 96.06 435 ASP A CA 1
ATOM 3555 C C . ASP A 1 435 ? 24.508 4.486 -19.950 1.00 96.06 435 ASP A C 1
ATOM 3557 O O . ASP A 1 435 ? 24.886 4.646 -21.110 1.00 96.06 435 ASP A O 1
ATOM 3561 N N . ILE A 1 436 ? 25.219 4.934 -18.907 1.00 97.25 436 ILE A N 1
ATOM 3562 C CA . ILE A 1 436 ? 26.509 5.635 -19.049 1.00 97.25 436 ILE A CA 1
ATOM 3563 C C . ILE A 1 436 ? 27.530 4.761 -19.790 1.00 97.25 436 ILE A C 1
ATOM 3565 O O . ILE A 1 436 ? 28.233 5.234 -20.681 1.00 97.25 436 ILE A O 1
ATOM 3569 N N . THR A 1 437 ? 27.619 3.476 -19.439 1.00 96.00 437 THR A N 1
ATOM 3570 C CA . THR A 1 437 ? 28.556 2.540 -20.083 1.00 96.00 437 THR A CA 1
ATOM 3571 C C . THR A 1 437 ? 28.188 2.316 -21.552 1.00 96.00 437 THR A C 1
ATOM 3573 O O . THR A 1 437 ? 29.063 2.212 -22.412 1.00 96.00 437 THR A O 1
ATOM 3576 N N . LEU A 1 438 ? 26.892 2.270 -21.862 1.00 96.56 438 LEU A N 1
ATOM 3577 C CA . LEU A 1 438 ? 26.392 2.116 -23.223 1.00 96.56 438 LEU A CA 1
ATOM 3578 C C . LEU A 1 438 ? 26.706 3.353 -24.075 1.00 96.56 438 LEU A C 1
ATOM 3580 O O . LEU A 1 438 ? 27.200 3.206 -25.193 1.00 96.56 438 LEU A O 1
ATOM 3584 N N . GLU A 1 439 ? 26.514 4.560 -23.536 1.00 96.00 439 GLU A N 1
ATOM 3585 C CA . GLU A 1 439 ? 26.932 5.802 -24.197 1.00 96.00 439 GLU A CA 1
ATOM 3586 C C . GLU A 1 439 ? 28.440 5.820 -24.471 1.00 96.00 439 GLU A C 1
ATOM 3588 O O . GLU A 1 439 ? 28.851 6.104 -25.598 1.00 96.00 439 GLU A O 1
ATOM 3593 N N . GLN A 1 440 ? 29.262 5.438 -23.486 1.00 96.12 440 GLN A N 1
ATOM 3594 C CA . GLN A 1 440 ? 30.717 5.321 -23.652 1.00 96.12 440 GLN A CA 1
ATOM 3595 C C . GLN A 1 440 ? 31.091 4.326 -24.760 1.00 96.12 440 GLN A C 1
ATOM 3597 O O . GLN A 1 440 ? 31.958 4.592 -25.592 1.00 96.12 440 GLN A O 1
ATOM 3602 N N . MET A 1 441 ? 30.409 3.184 -24.832 1.00 94.19 441 MET A N 1
ATOM 3603 C CA . MET A 1 441 ? 30.637 2.202 -25.892 1.00 94.19 441 MET A CA 1
ATOM 3604 C C . MET A 1 441 ? 30.294 2.771 -27.275 1.00 94.19 441 MET A C 1
ATOM 3606 O O . MET A 1 441 ? 31.033 2.557 -28.239 1.00 94.19 441 MET A O 1
ATOM 3610 N N . CYS A 1 442 ? 29.197 3.525 -27.387 1.00 95.69 442 CYS A N 1
ATOM 3611 C CA . CYS A 1 442 ? 28.821 4.200 -28.625 1.00 95.69 442 CYS A CA 1
ATOM 3612 C C . CYS A 1 442 ? 29.852 5.258 -29.042 1.00 95.69 442 CYS A C 1
ATOM 3614 O O . CYS A 1 442 ? 30.185 5.343 -30.231 1.00 95.69 442 CYS A O 1
ATOM 3616 N N . THR A 1 443 ? 30.390 6.037 -28.096 1.00 96.75 443 THR A N 1
ATOM 3617 C CA . THR A 1 443 ? 31.447 7.015 -28.395 1.00 96.75 443 THR A CA 1
ATOM 3618 C C . THR A 1 443 ? 32.722 6.328 -28.868 1.00 96.75 443 THR A C 1
ATOM 3620 O O . THR A 1 443 ? 33.256 6.708 -29.909 1.00 96.75 443 THR A O 1
ATOM 3623 N N . GLU A 1 444 ? 33.154 5.255 -28.202 1.00 94.81 444 GLU A N 1
ATOM 3624 C CA . GLU A 1 444 ? 34.334 4.487 -28.620 1.00 94.81 444 GLU A CA 1
ATOM 3625 C C . GLU A 1 444 ? 34.142 3.825 -29.989 1.00 94.81 444 GLU A C 1
ATOM 3627 O O . GLU A 1 444 ? 35.038 3.846 -30.835 1.0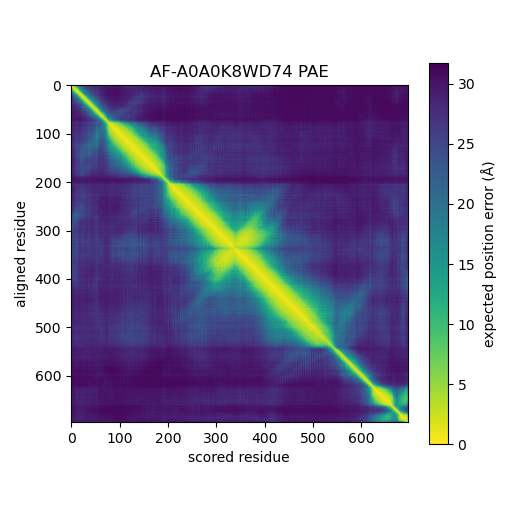0 94.81 444 GLU A O 1
ATOM 3632 N N . GLN A 1 445 ? 32.944 3.313 -30.281 1.00 96.88 445 GLN A N 1
ATOM 3633 C CA . GLN A 1 445 ? 32.629 2.779 -31.605 1.00 96.88 445 GLN A CA 1
ATOM 3634 C C . GLN A 1 445 ? 32.704 3.863 -32.695 1.00 96.88 445 GLN A C 1
ATOM 3636 O O . GLN A 1 445 ? 33.175 3.598 -33.807 1.00 96.88 445 GLN A O 1
ATOM 3641 N N . SER A 1 446 ? 32.233 5.078 -32.405 1.00 95.81 446 SER A N 1
ATOM 3642 C CA . SER A 1 446 ? 32.342 6.219 -33.320 1.00 95.81 446 SER A CA 1
ATOM 3643 C C . SER A 1 446 ? 33.804 6.613 -33.553 1.00 95.81 446 SER A C 1
ATOM 3645 O O . SER A 1 446 ? 34.221 6.768 -34.707 1.00 95.81 446 SER A O 1
ATOM 3647 N N . ASN A 1 447 ? 34.600 6.680 -32.482 1.00 96.56 447 ASN A N 1
ATOM 3648 C CA . ASN A 1 447 ? 36.034 6.967 -32.539 1.00 96.56 447 ASN A CA 1
ATOM 3649 C C . ASN A 1 447 ? 36.766 5.930 -33.395 1.00 96.56 447 ASN A C 1
ATOM 3651 O O . ASN A 1 447 ? 37.484 6.291 -34.328 1.00 96.56 447 ASN A O 1
ATOM 3655 N N . LEU A 1 448 ? 36.499 4.640 -33.175 1.00 96.06 448 LEU A N 1
ATOM 3656 C CA . LEU A 1 448 ? 37.068 3.553 -33.968 1.00 96.06 448 LEU A CA 1
ATOM 3657 C C . LEU A 1 448 ? 36.714 3.678 -35.457 1.00 96.06 448 LEU A C 1
ATOM 3659 O O . LEU A 1 448 ? 37.570 3.476 -36.320 1.00 96.06 448 LEU A O 1
ATOM 3663 N N . LYS A 1 449 ? 35.466 4.042 -35.785 1.00 95.94 449 LYS A N 1
ATOM 3664 C CA . LYS A 1 449 ? 35.065 4.312 -37.177 1.00 95.94 449 LYS A CA 1
ATOM 3665 C C . LYS A 1 449 ? 35.845 5.488 -37.769 1.00 95.94 449 LYS A C 1
ATOM 3667 O O . LYS A 1 449 ? 36.180 5.420 -38.949 1.00 95.94 449 LYS A O 1
ATOM 3672 N N . SER A 1 450 ? 36.130 6.538 -36.994 1.00 97.50 450 SER A N 1
ATOM 3673 C CA . SER A 1 450 ? 36.967 7.660 -37.446 1.00 97.50 450 SER A CA 1
ATOM 3674 C C . SER A 1 450 ? 38.393 7.212 -37.741 1.00 97.50 450 SER A C 1
ATOM 3676 O O . SER A 1 450 ? 38.851 7.366 -38.870 1.00 97.50 450 SER A O 1
ATOM 3678 N N . VAL A 1 451 ? 39.040 6.548 -36.780 1.00 96.69 451 VAL A N 1
ATOM 3679 C CA . VAL A 1 451 ? 40.414 6.042 -36.922 1.00 96.69 451 VAL A CA 1
ATOM 3680 C C . VAL A 1 451 ? 40.527 5.087 -38.109 1.00 96.69 451 VAL A C 1
ATOM 3682 O O . VAL A 1 451 ? 41.474 5.162 -38.885 1.00 96.69 451 VAL A O 1
ATOM 3685 N N . LYS A 1 452 ? 39.527 4.223 -38.328 1.00 95.81 452 LYS A N 1
ATOM 3686 C CA . LYS A 1 452 ? 39.492 3.347 -39.506 1.00 95.81 452 LYS A CA 1
ATOM 3687 C C . LYS A 1 452 ? 39.468 4.140 -40.818 1.00 95.81 452 LYS A C 1
ATOM 3689 O O . LYS A 1 452 ? 40.142 3.746 -41.765 1.00 95.81 452 LYS A O 1
ATOM 3694 N N . ARG A 1 453 ? 38.704 5.237 -40.897 1.00 95.50 453 ARG A N 1
ATOM 3695 C CA . ARG A 1 453 ? 38.691 6.108 -42.088 1.00 95.50 453 ARG A CA 1
ATOM 3696 C C . ARG A 1 453 ? 40.033 6.807 -42.281 1.00 95.50 453 ARG A C 1
ATOM 3698 O O . ARG A 1 453 ? 40.516 6.855 -43.406 1.00 95.50 453 ARG A O 1
ATOM 3705 N N . GLU A 1 454 ? 40.637 7.303 -41.205 1.00 96.81 454 GLU A N 1
ATOM 3706 C CA . GLU A 1 454 ? 41.964 7.930 -41.242 1.00 96.81 454 GLU A CA 1
ATOM 3707 C C . GLU A 1 454 ? 43.038 6.948 -41.718 1.00 96.81 454 GLU A C 1
ATOM 3709 O O . GLU A 1 454 ? 43.849 7.294 -42.572 1.00 96.81 454 GLU A O 1
ATOM 3714 N N . LEU A 1 455 ? 42.995 5.698 -41.247 1.00 96.94 455 LEU A N 1
ATOM 3715 C CA . LEU A 1 455 ? 43.903 4.642 -41.689 1.00 96.94 455 LEU A CA 1
ATOM 3716 C C . LEU A 1 455 ? 43.752 4.341 -43.186 1.00 96.94 455 LEU A C 1
ATOM 3718 O O . LEU A 1 455 ? 44.756 4.200 -43.882 1.00 96.94 455 LEU A O 1
ATOM 3722 N N . ILE A 1 456 ? 42.515 4.260 -43.691 1.00 96.00 456 ILE A N 1
ATOM 3723 C CA . ILE A 1 456 ? 42.249 4.064 -45.125 1.00 96.00 456 ILE A CA 1
ATOM 3724 C C . ILE A 1 456 ? 42.808 5.240 -45.931 1.00 96.00 456 ILE A C 1
ATOM 3726 O O . ILE A 1 456 ? 43.551 5.020 -46.884 1.00 96.00 456 ILE A O 1
ATOM 3730 N N . ALA A 1 457 ? 42.525 6.477 -45.516 1.00 95.88 457 ALA A N 1
ATOM 3731 C CA . ALA A 1 457 ? 43.034 7.671 -46.188 1.00 95.88 457 ALA A CA 1
ATOM 3732 C C . ALA A 1 457 ? 44.572 7.710 -46.200 1.00 95.88 457 ALA A C 1
ATOM 3734 O O . ALA A 1 457 ? 45.181 8.044 -47.215 1.00 95.88 457 ALA A O 1
ATOM 3735 N N . LEU A 1 458 ? 45.215 7.325 -45.094 1.00 96.88 458 LEU A N 1
ATOM 3736 C CA . LEU A 1 458 ? 46.671 7.241 -45.010 1.00 96.88 458 LEU A CA 1
ATOM 3737 C C . LEU A 1 458 ? 47.232 6.152 -45.935 1.00 96.88 458 LEU A C 1
ATOM 3739 O O . LEU A 1 458 ? 48.253 6.364 -46.587 1.00 96.88 458 LEU A O 1
ATOM 3743 N N . HIS A 1 459 ? 46.561 5.003 -46.029 1.00 96.00 459 HIS A N 1
ATOM 3744 C CA . HIS A 1 459 ? 46.950 3.930 -46.941 1.00 96.00 459 HIS A CA 1
ATOM 3745 C C . HIS A 1 459 ? 46.842 4.360 -48.412 1.00 96.00 459 HIS A C 1
ATOM 3747 O O . HIS A 1 459 ? 47.757 4.107 -49.194 1.00 96.00 459 HIS A O 1
ATOM 3753 N N . GLU A 1 460 ? 45.776 5.070 -48.785 1.00 95.62 460 GLU A N 1
ATOM 3754 C CA . GLU A 1 460 ? 45.612 5.645 -50.127 1.00 95.62 460 GLU A CA 1
ATOM 3755 C C . GLU A 1 460 ? 46.700 6.683 -50.440 1.00 95.62 460 GLU A C 1
ATOM 3757 O O . GLU A 1 460 ? 47.291 6.661 -51.523 1.00 95.62 460 GLU A O 1
ATOM 3762 N N . GLN A 1 461 ? 47.025 7.556 -49.479 1.00 96.31 461 GLN A N 1
ATOM 3763 C CA . GLN A 1 461 ? 48.130 8.512 -49.611 1.00 96.31 461 GLN A CA 1
ATOM 3764 C C . GLN A 1 461 ? 49.475 7.803 -49.803 1.00 96.31 461 GLN A C 1
ATOM 3766 O O . GLN A 1 461 ? 50.260 8.194 -50.668 1.00 96.31 461 GLN A O 1
ATOM 3771 N N . TYR A 1 462 ? 49.733 6.742 -49.036 1.00 95.81 462 TYR A N 1
ATOM 3772 C CA . TYR A 1 462 ? 50.939 5.934 -49.176 1.00 95.81 462 TYR A CA 1
ATOM 3773 C C . TYR A 1 462 ? 51.015 5.253 -50.550 1.00 95.81 462 TYR A C 1
ATOM 3775 O O . TYR A 1 462 ? 52.040 5.352 -51.222 1.00 95.81 462 TYR A O 1
ATOM 3783 N N . ALA A 1 463 ? 49.924 4.643 -51.022 1.00 95.25 463 ALA A N 1
ATOM 3784 C CA . ALA A 1 463 ? 49.861 4.037 -52.352 1.00 95.25 463 ALA A CA 1
ATOM 3785 C C . ALA A 1 463 ? 50.117 5.069 -53.468 1.00 95.25 463 ALA A C 1
ATOM 3787 O O . ALA A 1 463 ? 50.885 4.809 -54.398 1.00 95.25 463 ALA A O 1
ATOM 3788 N N . SER A 1 464 ? 49.545 6.274 -53.345 1.00 96.00 464 SER A N 1
ATOM 3789 C CA . SER A 1 464 ? 49.817 7.387 -54.263 1.00 96.00 464 SER A CA 1
ATOM 3790 C C . SER A 1 464 ? 51.289 7.810 -54.238 1.00 96.00 464 SER A C 1
ATOM 3792 O O . SER A 1 464 ? 51.859 8.113 -55.288 1.00 96.00 464 SER A O 1
ATOM 3794 N N . MET A 1 465 ? 51.914 7.837 -53.059 1.00 97.19 465 MET A N 1
ATOM 3795 C CA . MET A 1 465 ? 53.343 8.121 -52.914 1.00 97.19 465 MET A CA 1
ATOM 3796 C C . MET A 1 465 ? 54.203 7.049 -53.587 1.00 97.19 465 MET A C 1
ATOM 3798 O O . MET A 1 465 ? 55.112 7.395 -54.340 1.00 97.19 465 MET A O 1
ATOM 3802 N N . CYS A 1 466 ? 53.896 5.763 -53.396 1.00 95.81 466 CYS A N 1
ATOM 3803 C CA . CYS A 1 466 ? 54.590 4.666 -54.073 1.00 95.81 466 CYS A CA 1
ATOM 3804 C C . CYS A 1 466 ? 54.503 4.791 -55.601 1.00 95.81 466 CYS A C 1
ATOM 3806 O O . CYS A 1 466 ? 55.532 4.730 -56.275 1.00 95.81 466 CYS A O 1
ATOM 3808 N N . ALA A 1 467 ? 53.312 5.060 -56.145 1.00 94.19 467 ALA A N 1
ATOM 3809 C CA . ALA A 1 467 ? 53.127 5.271 -57.582 1.00 94.19 467 ALA A CA 1
ATOM 3810 C C . ALA A 1 467 ? 53.937 6.473 -58.106 1.00 94.19 467 ALA A C 1
ATOM 3812 O O . ALA A 1 467 ? 54.519 6.421 -59.193 1.00 94.19 467 ALA A O 1
ATOM 3813 N N . LEU A 1 468 ? 54.025 7.558 -57.327 1.00 96.69 468 LEU A N 1
ATOM 3814 C CA . LEU A 1 468 ? 54.855 8.715 -57.667 1.00 96.69 468 LEU A CA 1
ATOM 3815 C C . LEU A 1 468 ? 56.352 8.369 -57.655 1.00 96.69 468 LEU A C 1
ATOM 3817 O O . LEU A 1 468 ? 57.086 8.793 -58.555 1.00 96.69 468 LEU A O 1
ATOM 3821 N N . CYS A 1 469 ? 56.809 7.592 -56.672 1.00 94.44 469 CYS A N 1
ATOM 3822 C CA . CYS A 1 469 ? 58.183 7.100 -56.609 1.00 94.44 469 CYS A CA 1
ATOM 3823 C C . CYS A 1 469 ? 58.522 6.225 -57.823 1.00 94.44 469 CYS A C 1
ATOM 3825 O O . CYS A 1 469 ? 59.555 6.448 -58.452 1.00 94.44 469 CYS A O 1
ATOM 3827 N N . GLU A 1 470 ? 57.648 5.291 -58.209 1.00 95.44 470 GLU A N 1
ATOM 3828 C CA . GLU A 1 470 ? 57.835 4.460 -59.406 1.00 95.44 470 GLU A CA 1
ATOM 3829 C C . GLU A 1 470 ? 57.878 5.293 -60.686 1.00 95.44 470 GLU A C 1
ATOM 3831 O O . GLU A 1 470 ? 58.789 5.131 -61.499 1.00 95.44 470 GLU A O 1
ATOM 3836 N N . LYS A 1 471 ? 56.947 6.243 -60.847 1.00 95.75 471 LYS A N 1
ATOM 3837 C CA . LYS A 1 471 ? 56.948 7.178 -61.980 1.00 95.75 471 LYS A CA 1
ATOM 3838 C C . LYS A 1 471 ? 58.263 7.951 -62.062 1.00 95.75 471 LYS A C 1
ATOM 3840 O O . LYS A 1 471 ? 58.846 8.069 -63.137 1.00 95.75 471 LYS A O 1
ATOM 3845 N N . THR A 1 472 ? 58.736 8.465 -60.929 1.00 95.00 472 THR A N 1
ATOM 3846 C CA . THR A 1 472 ? 59.997 9.213 -60.853 1.00 95.00 472 THR A CA 1
ATOM 3847 C C . THR A 1 472 ? 61.186 8.314 -61.190 1.00 95.00 472 THR A C 1
ATOM 3849 O O . THR A 1 472 ? 62.064 8.731 -61.941 1.00 95.00 472 THR A O 1
ATOM 3852 N N . ARG A 1 473 ? 61.189 7.060 -60.718 1.00 96.50 473 ARG A N 1
ATOM 3853 C CA . ARG A 1 473 ? 62.201 6.052 -61.063 1.00 96.50 473 ARG A CA 1
ATOM 3854 C C . ARG A 1 473 ? 62.263 5.809 -62.574 1.00 96.50 473 ARG A C 1
ATOM 3856 O O . ARG A 1 473 ? 63.347 5.888 -63.141 1.00 96.50 473 ARG A O 1
ATOM 3863 N N . PHE A 1 474 ? 61.124 5.587 -63.234 1.00 95.62 474 PHE A N 1
ATOM 3864 C CA . PHE A 1 474 ? 61.077 5.415 -64.693 1.00 95.62 474 PHE A CA 1
ATOM 3865 C C . PHE A 1 474 ? 61.536 6.667 -65.447 1.00 95.62 474 PHE A C 1
ATOM 3867 O O . PHE A 1 474 ? 62.242 6.567 -66.448 1.00 95.62 474 PHE A O 1
ATOM 3874 N N . GLN A 1 475 ? 61.168 7.856 -64.963 1.00 95.31 475 GLN A N 1
ATOM 3875 C CA . GLN A 1 475 ? 61.617 9.114 -65.558 1.00 95.31 475 GLN A CA 1
ATOM 3876 C C . GLN A 1 475 ? 63.147 9.246 -65.500 1.00 95.31 475 GLN A C 1
ATOM 3878 O O . GLN A 1 475 ? 63.764 9.660 -66.481 1.00 95.31 475 GLN A O 1
ATOM 3883 N N . LEU A 1 476 ? 63.758 8.876 -64.370 1.00 93.12 476 LEU A N 1
ATOM 3884 C CA . LEU A 1 476 ? 65.213 8.862 -64.208 1.00 93.12 476 LEU A CA 1
ATOM 3885 C C . LEU A 1 476 ? 65.878 7.833 -65.129 1.00 93.12 476 LEU A C 1
ATOM 3887 O O . LEU A 1 476 ? 66.858 8.170 -65.783 1.00 93.12 476 LEU A O 1
ATOM 3891 N N . GLU A 1 477 ? 65.316 6.632 -65.256 1.00 95.25 477 GLU A N 1
ATOM 3892 C CA . GLU A 1 477 ? 65.823 5.583 -66.155 1.00 95.25 477 GLU A CA 1
ATOM 3893 C C . GLU A 1 477 ? 65.816 6.033 -67.631 1.00 95.25 477 GLU A C 1
ATOM 3895 O O . GLU A 1 477 ? 66.792 5.842 -68.359 1.00 95.25 477 GLU A O 1
ATOM 3900 N N . ILE A 1 478 ? 64.757 6.726 -68.071 1.00 94.62 478 ILE A N 1
ATOM 3901 C CA . ILE A 1 478 ? 64.695 7.331 -69.412 1.00 94.62 478 ILE A CA 1
ATOM 3902 C C . ILE A 1 478 ? 65.800 8.380 -69.595 1.00 94.62 478 ILE A C 1
ATOM 3904 O O . ILE A 1 478 ? 66.489 8.372 -70.619 1.00 94.62 478 ILE A O 1
ATOM 3908 N N . LEU A 1 479 ? 65.985 9.267 -68.611 1.00 93.75 479 LEU A N 1
ATOM 3909 C CA . LEU A 1 479 ? 67.026 10.298 -68.652 1.00 93.75 479 LEU A CA 1
ATOM 3910 C C . LEU A 1 479 ? 68.438 9.693 -68.661 1.00 93.75 479 LEU A C 1
ATOM 3912 O O . LEU A 1 479 ? 69.315 10.208 -69.354 1.00 93.75 479 LEU A O 1
ATOM 3916 N N . GLU A 1 480 ? 68.673 8.594 -67.942 1.00 94.06 480 GLU A N 1
ATOM 3917 C CA . GLU A 1 480 ? 69.942 7.857 -67.978 1.00 94.06 480 GLU A CA 1
ATOM 3918 C C . GLU A 1 480 ? 70.218 7.267 -69.365 1.00 94.06 480 GLU A C 1
ATOM 3920 O O . GLU A 1 480 ? 71.327 7.417 -69.888 1.00 94.06 480 GLU A O 1
ATOM 3925 N N . ILE A 1 481 ? 69.211 6.665 -70.005 1.00 93.81 481 ILE A N 1
ATOM 3926 C CA . ILE A 1 481 ? 69.319 6.156 -71.381 1.00 93.81 481 ILE A CA 1
ATOM 3927 C C . ILE A 1 481 ? 69.623 7.299 -72.356 1.00 93.81 481 ILE A C 1
ATOM 3929 O O . ILE A 1 481 ? 70.478 7.158 -73.235 1.00 93.81 481 ILE A O 1
ATOM 3933 N N . GLU A 1 482 ? 68.943 8.437 -72.222 1.00 93.38 482 GLU A N 1
ATOM 3934 C CA . GLU A 1 482 ? 69.164 9.609 -73.070 1.00 93.38 482 GLU A CA 1
ATOM 3935 C C . GLU A 1 482 ? 70.571 10.195 -72.879 1.00 93.38 482 GLU A C 1
ATOM 3937 O O . GLU A 1 482 ? 71.273 10.453 -73.860 1.00 93.38 482 GLU A O 1
ATOM 3942 N N . ASN A 1 483 ? 71.048 10.292 -71.635 1.00 91.75 483 ASN A N 1
ATOM 3943 C CA . ASN A 1 483 ? 72.428 10.676 -71.333 1.00 91.75 483 ASN A CA 1
ATOM 3944 C C . ASN A 1 483 ? 73.430 9.684 -71.948 1.00 91.75 483 ASN A C 1
ATOM 3946 O O . ASN A 1 483 ? 74.420 10.095 -72.556 1.00 91.75 483 ASN A O 1
ATOM 3950 N N . GLY A 1 484 ? 73.150 8.380 -71.868 1.00 92.81 484 GLY A N 1
ATOM 3951 C CA . GLY A 1 484 ? 73.935 7.330 -72.516 1.00 92.81 484 GLY A CA 1
ATOM 3952 C C . GLY A 1 484 ? 74.023 7.503 -74.037 1.00 92.81 484 GLY A C 1
ATOM 3953 O O . GLY A 1 484 ? 75.118 7.422 -74.601 1.00 92.81 484 GLY A O 1
ATOM 3954 N N . LYS A 1 485 ? 72.902 7.819 -74.703 1.00 92.31 485 LYS A N 1
ATOM 3955 C CA . LYS A 1 485 ? 72.860 8.123 -76.146 1.00 92.31 485 LYS A CA 1
ATOM 3956 C C . LYS A 1 485 ? 73.702 9.349 -76.491 1.00 92.31 485 LYS A C 1
ATOM 3958 O O . LYS A 1 485 ? 74.521 9.277 -77.406 1.00 92.31 485 LYS A O 1
ATOM 3963 N N . LEU A 1 486 ? 73.546 10.440 -75.739 1.00 92.06 486 LEU A N 1
ATOM 3964 C CA . LEU A 1 486 ? 74.323 11.669 -75.929 1.00 92.06 486 LEU A CA 1
ATOM 3965 C C . LEU A 1 486 ? 75.824 11.427 -75.729 1.00 92.06 486 LEU A C 1
ATOM 3967 O O . LEU A 1 486 ? 76.637 11.895 -76.523 1.00 92.06 486 LEU A O 1
ATOM 3971 N N . ARG A 1 487 ? 76.215 10.640 -74.718 1.00 91.88 487 ARG A N 1
ATOM 3972 C CA . ARG A 1 487 ? 77.615 10.233 -74.519 1.00 91.88 487 ARG A CA 1
ATOM 3973 C C . ARG A 1 487 ? 78.142 9.393 -75.678 1.00 91.88 487 ARG A C 1
ATOM 3975 O O . ARG A 1 487 ? 79.280 9.595 -76.093 1.00 91.88 487 ARG A O 1
ATOM 3982 N N . PHE A 1 488 ? 77.350 8.460 -76.206 1.00 88.88 488 PHE A N 1
ATOM 3983 C CA . PHE A 1 488 ? 77.756 7.648 -77.355 1.00 88.88 488 PHE A CA 1
ATOM 3984 C C . PHE A 1 488 ? 77.951 8.500 -78.614 1.00 88.88 488 PHE A C 1
ATOM 3986 O O . PHE A 1 488 ? 78.968 8.341 -79.289 1.00 88.88 488 PHE A O 1
ATOM 3993 N N . GLN A 1 489 ? 77.029 9.431 -78.885 1.00 91.31 489 GLN A N 1
ATOM 3994 C CA . GLN A 1 489 ? 77.154 10.410 -79.970 1.00 91.31 489 GLN A CA 1
ATOM 3995 C C . GLN A 1 489 ? 78.400 11.276 -79.786 1.00 91.31 489 GLN A C 1
ATOM 3997 O O . GLN A 1 489 ? 79.257 11.283 -80.659 1.00 91.31 489 GLN A O 1
ATOM 4002 N N . SER A 1 490 ? 78.588 11.876 -78.607 1.00 88.81 490 SER A N 1
ATOM 4003 C CA . SER A 1 490 ? 79.773 12.686 -78.297 1.00 88.81 490 SER A CA 1
ATOM 4004 C C . SER A 1 490 ? 81.086 11.906 -78.462 1.00 88.81 490 SER A C 1
ATOM 4006 O O . SER A 1 490 ? 82.062 12.428 -78.998 1.00 88.81 490 SER A O 1
ATOM 4008 N N . ASN A 1 491 ? 81.124 10.630 -78.063 1.00 89.94 491 ASN A N 1
ATOM 4009 C CA . ASN A 1 491 ? 82.276 9.754 -78.295 1.00 89.94 491 ASN A CA 1
ATOM 4010 C C . ASN A 1 491 ? 82.462 9.388 -79.780 1.00 89.94 491 ASN A C 1
ATOM 4012 O O . ASN A 1 491 ? 83.586 9.117 -80.208 1.00 89.94 491 ASN A O 1
ATOM 4016 N N . GLY A 1 492 ? 81.380 9.317 -80.557 1.00 89.50 492 GLY A N 1
ATOM 4017 C CA . GLY A 1 492 ? 81.405 9.182 -82.014 1.00 89.50 492 GLY A CA 1
ATOM 4018 C C . GLY A 1 492 ? 82.018 10.417 -82.668 1.00 89.50 492 GLY A C 1
ATOM 4019 O O . GLY A 1 492 ? 83.042 10.293 -83.338 1.00 89.50 492 GLY A O 1
ATOM 4020 N N . ASP A 1 493 ? 81.479 11.595 -82.358 1.00 88.62 493 ASP A N 1
ATOM 4021 C CA . ASP A 1 493 ? 81.964 12.890 -82.840 1.00 88.62 493 ASP A CA 1
ATOM 4022 C C . ASP A 1 493 ? 83.434 13.096 -82.472 1.00 88.62 493 ASP A C 1
ATOM 4024 O O . ASP A 1 493 ? 84.240 13.519 -83.295 1.00 88.62 493 ASP A O 1
ATOM 4028 N N . LYS A 1 494 ? 83.833 12.736 -81.246 1.00 92.00 494 LYS A N 1
ATOM 4029 C CA . LYS A 1 494 ? 85.230 12.822 -80.808 1.00 92.00 494 LYS A CA 1
ATOM 4030 C C . LYS A 1 494 ? 86.149 11.931 -81.644 1.00 92.00 494 LYS A C 1
ATOM 4032 O O . LYS A 1 494 ? 87.210 12.388 -82.061 1.00 92.00 494 LYS A O 1
ATOM 4037 N N . ARG A 1 495 ? 85.739 10.689 -81.931 1.00 88.75 495 ARG A N 1
ATOM 4038 C CA . ARG A 1 495 ? 86.493 9.777 -82.810 1.00 88.75 495 ARG A CA 1
ATOM 4039 C C . ARG A 1 495 ? 86.583 10.309 -84.238 1.00 88.75 495 ARG A C 1
ATOM 4041 O O . ARG A 1 495 ? 87.639 10.195 -84.856 1.00 88.75 495 ARG A O 1
ATOM 4048 N N . GLU A 1 496 ? 85.511 10.900 -84.755 1.00 90.06 496 GLU A N 1
ATOM 4049 C CA . GLU A 1 496 ? 85.510 11.533 -86.074 1.00 90.06 496 GLU A CA 1
ATOM 4050 C C . GLU A 1 496 ? 86.435 12.758 -86.114 1.00 90.06 496 GLU A C 1
ATOM 4052 O O . GLU A 1 496 ? 87.267 12.871 -87.015 1.00 90.06 496 GLU A O 1
ATOM 4057 N N . ILE A 1 497 ? 86.368 13.626 -85.101 1.00 89.25 497 ILE A N 1
ATOM 4058 C CA . ILE A 1 497 ? 87.277 14.764 -84.930 1.00 89.25 497 ILE A CA 1
ATOM 4059 C C . ILE A 1 497 ? 88.729 14.285 -84.874 1.00 89.25 497 ILE A C 1
ATOM 4061 O O . ILE A 1 497 ? 89.582 14.865 -85.545 1.00 89.25 497 ILE A O 1
ATOM 4065 N N . ASP A 1 498 ? 89.032 13.231 -84.117 1.00 89.75 498 ASP A N 1
ATOM 4066 C CA . ASP A 1 498 ? 90.387 12.679 -84.030 1.00 89.75 498 ASP A CA 1
ATOM 4067 C C . ASP A 1 498 ? 90.851 12.096 -85.379 1.00 89.75 498 ASP A C 1
ATOM 4069 O O . ASP A 1 498 ? 91.985 12.340 -85.799 1.00 89.75 498 ASP A O 1
ATOM 4073 N N . ALA A 1 499 ? 89.971 11.425 -86.130 1.00 89.31 499 ALA A N 1
ATOM 4074 C CA . ALA A 1 499 ? 90.269 10.951 -87.483 1.00 89.31 499 ALA A CA 1
ATOM 4075 C C . ALA A 1 499 ? 90.516 12.105 -88.474 1.00 89.31 499 ALA A C 1
ATOM 4077 O O . ALA A 1 499 ? 91.425 12.035 -89.307 1.00 89.31 499 ALA A O 1
ATOM 4078 N N . LEU A 1 500 ? 89.738 13.188 -88.382 1.00 90.12 500 LEU A N 1
ATOM 4079 C CA . LEU A 1 500 ? 89.934 14.403 -89.176 1.00 90.12 500 LEU A CA 1
ATOM 4080 C C . LEU A 1 500 ? 91.236 15.116 -88.801 1.00 90.12 500 LEU A C 1
ATOM 4082 O O . LEU A 1 500 ? 91.955 15.570 -89.691 1.00 90.12 500 LEU A O 1
ATOM 4086 N N . ARG A 1 501 ? 91.583 15.168 -87.511 1.00 91.38 501 ARG A N 1
ATOM 4087 C CA . ARG A 1 501 ? 92.868 15.697 -87.029 1.00 91.38 501 ARG A CA 1
ATOM 4088 C C . ARG A 1 501 ? 94.046 14.890 -87.566 1.00 91.38 501 ARG A C 1
ATOM 4090 O O . ARG A 1 501 ? 95.016 15.491 -88.023 1.00 91.38 501 ARG A O 1
ATOM 4097 N N . GLU A 1 502 ? 93.965 13.561 -87.582 1.00 89.12 502 GLU A N 1
ATOM 4098 C CA . GLU A 1 502 ? 95.012 12.719 -88.177 1.00 89.12 502 GLU A CA 1
ATOM 4099 C C . GLU A 1 502 ? 95.092 12.877 -89.704 1.00 89.12 502 GLU A C 1
ATOM 4101 O O . GLU A 1 502 ? 96.193 12.995 -90.246 1.00 89.12 502 GLU A O 1
ATOM 4106 N N . LYS A 1 503 ? 93.962 13.006 -90.417 1.00 88.88 503 LYS A N 1
ATOM 4107 C CA . LYS A 1 503 ? 93.975 13.380 -91.847 1.00 88.88 503 LYS A CA 1
ATOM 4108 C C . LYS A 1 503 ? 94.643 14.735 -92.078 1.00 88.88 503 LYS A C 1
ATOM 4110 O O . LYS A 1 503 ? 95.480 14.855 -92.970 1.00 88.88 503 LYS A O 1
ATOM 4115 N N . LEU A 1 504 ? 94.311 15.745 -91.272 1.00 89.25 504 LEU A N 1
ATOM 4116 C CA . LEU A 1 504 ? 94.910 17.078 -91.356 1.00 89.25 504 LEU A CA 1
ATOM 4117 C C . LEU A 1 504 ? 96.418 17.024 -91.103 1.00 89.25 504 LEU A C 1
ATOM 4119 O O . LEU A 1 504 ? 97.186 17.639 -91.834 1.00 89.25 504 LEU A O 1
ATOM 4123 N N . LYS A 1 505 ? 96.857 16.249 -90.112 1.00 90.94 505 LYS A N 1
ATOM 4124 C CA . LYS A 1 505 ? 98.274 15.999 -89.829 1.00 90.94 505 LYS A CA 1
ATOM 4125 C C . LYS A 1 505 ? 98.974 15.312 -91.004 1.00 90.94 505 LYS A C 1
ATOM 4127 O O . LYS A 1 505 ? 100.093 15.688 -91.346 1.00 90.94 505 LYS A O 1
ATOM 4132 N N . GLY A 1 506 ? 98.299 14.367 -91.661 1.00 88.56 506 GLY A N 1
ATOM 4133 C CA . GLY A 1 506 ? 98.743 13.767 -92.919 1.00 88.56 506 GLY A CA 1
ATOM 4134 C C . GLY A 1 506 ? 98.928 14.805 -94.031 1.00 88.56 506 GLY A C 1
ATOM 4135 O O . GLY A 1 506 ? 99.993 14.858 -94.645 1.00 88.56 506 GLY A O 1
ATOM 4136 N N . TYR A 1 507 ? 97.945 15.686 -94.240 1.00 87.12 507 TYR A N 1
ATOM 4137 C CA . TYR A 1 507 ? 98.054 16.777 -95.214 1.00 87.12 507 TYR A CA 1
ATOM 4138 C C . TYR A 1 507 ? 99.162 17.771 -94.866 1.00 87.12 507 TYR A C 1
ATOM 4140 O O . TYR A 1 507 ? 99.952 18.115 -95.735 1.00 87.12 507 TYR A O 1
ATOM 4148 N N . LEU A 1 508 ? 99.285 18.185 -93.603 1.00 88.75 508 LEU A N 1
ATOM 4149 C CA . LEU A 1 508 ? 100.361 19.066 -93.143 1.00 88.75 508 LEU A CA 1
ATOM 4150 C C . LEU A 1 508 ? 101.741 18.451 -93.393 1.00 88.75 508 LEU A C 1
ATOM 4152 O O . LEU A 1 508 ? 102.656 19.151 -93.825 1.00 88.75 508 LEU A O 1
ATOM 4156 N N . LYS A 1 509 ? 101.888 17.139 -93.173 1.00 88.31 509 LYS A N 1
ATOM 4157 C CA . LYS A 1 509 ? 103.119 16.412 -93.493 1.00 88.31 509 LYS A CA 1
ATOM 4158 C C . LYS A 1 509 ? 103.392 16.412 -94.996 1.00 88.31 509 LYS A C 1
ATOM 4160 O O . LYS A 1 509 ? 104.500 16.757 -95.391 1.00 88.31 509 LYS A O 1
ATOM 4165 N N . HIS A 1 510 ? 102.391 16.126 -95.830 1.00 85.44 510 HIS A N 1
ATOM 4166 C CA . HIS A 1 510 ? 102.532 16.225 -97.285 1.00 85.44 510 HIS A CA 1
ATOM 4167 C C . HIS A 1 510 ? 102.922 17.630 -97.749 1.00 85.44 510 HIS A C 1
ATOM 4169 O O . HIS A 1 510 ? 103.807 17.761 -98.590 1.00 85.44 510 HIS A O 1
ATOM 4175 N N . THR A 1 511 ? 102.327 18.678 -97.181 1.00 84.06 511 THR A N 1
ATOM 4176 C CA . THR A 1 511 ? 102.691 20.067 -97.484 1.00 84.06 511 THR A CA 1
ATOM 4177 C C . THR A 1 511 ? 104.114 20.386 -97.028 1.00 84.06 511 THR A C 1
ATOM 4179 O O . THR A 1 511 ? 104.842 21.062 -97.745 1.00 84.06 511 THR A O 1
ATOM 4182 N N . SER A 1 512 ? 104.551 19.872 -95.873 1.00 83.94 512 SER A N 1
ATOM 4183 C CA . SER A 1 512 ? 105.938 20.010 -95.411 1.00 83.94 512 SER A CA 1
ATOM 4184 C C . SER A 1 512 ? 106.925 19.299 -96.341 1.00 83.94 512 SER A C 1
ATOM 4186 O O . SER A 1 512 ? 107.956 19.872 -96.688 1.00 83.94 512 SER A O 1
ATOM 4188 N N . ASP A 1 513 ? 106.602 18.085 -96.787 1.00 85.38 513 ASP A N 1
ATOM 4189 C CA . ASP A 1 513 ? 107.434 17.311 -97.711 1.00 85.38 513 ASP A CA 1
ATOM 4190 C C . ASP A 1 513 ? 107.488 17.966 -99.101 1.00 85.38 513 ASP A C 1
ATOM 4192 O O . ASP A 1 513 ? 108.561 18.058 -99.696 1.00 85.38 513 ASP A O 1
ATOM 4196 N N . LEU A 1 514 ? 106.368 18.509 -99.588 1.00 82.69 514 LEU A N 1
ATOM 4197 C CA . LEU A 1 514 ? 106.320 19.345 -100.791 1.00 82.69 514 LEU A CA 1
ATOM 4198 C C . LEU A 1 514 ? 107.135 20.627 -100.619 1.00 82.69 514 LEU A C 1
ATOM 4200 O O . LEU A 1 514 ? 107.884 20.979 -101.521 1.00 82.69 514 LEU A O 1
ATOM 4204 N N . GLY A 1 515 ? 107.047 21.290 -99.465 1.00 80.75 515 GLY A N 1
ATOM 4205 C CA . GLY A 1 515 ? 107.854 22.465 -99.141 1.00 80.75 515 GLY A CA 1
ATOM 4206 C C . GLY A 1 515 ? 109.351 22.155 -99.157 1.00 80.75 515 GLY A C 1
ATOM 4207 O O . GLY A 1 515 ? 110.124 22.881 -99.772 1.00 80.75 515 GLY A O 1
ATOM 4208 N N . LYS A 1 516 ? 109.772 21.021 -98.582 1.00 82.75 516 LYS A N 1
ATOM 4209 C CA . LYS A 1 516 ? 111.157 20.535 -98.703 1.00 82.75 516 LYS A CA 1
ATOM 4210 C C . LYS A 1 516 ? 111.534 20.264 -100.156 1.00 82.75 516 LYS A C 1
ATOM 4212 O O . LYS A 1 516 ? 112.633 20.617 -100.565 1.00 82.75 516 LYS A O 1
ATOM 4217 N N . ARG A 1 517 ? 110.628 19.680 -100.945 1.00 83.31 517 ARG A N 1
ATOM 4218 C CA . ARG A 1 517 ? 110.847 19.409 -102.372 1.00 83.31 517 ARG A CA 1
ATOM 4219 C C . ARG A 1 517 ? 110.990 20.689 -103.192 1.00 83.31 517 ARG A C 1
ATOM 4221 O O . ARG A 1 517 ? 111.831 20.738 -104.082 1.00 83.31 517 ARG A O 1
ATOM 4228 N N . ILE A 1 518 ? 110.196 21.711 -102.882 1.00 81.94 518 ILE A N 1
ATOM 4229 C CA . ILE A 1 518 ? 110.301 23.047 -103.471 1.00 81.94 518 ILE A CA 1
ATOM 4230 C C . ILE A 1 518 ? 111.649 23.653 -103.097 1.00 81.94 518 ILE A C 1
ATOM 4232 O O . ILE A 1 518 ? 112.385 24.015 -104.001 1.00 81.94 518 ILE A O 1
ATOM 4236 N N . ASN A 1 519 ? 112.039 23.641 -101.821 1.00 81.94 519 ASN A N 1
ATOM 4237 C CA . ASN A 1 519 ? 113.344 24.150 -101.393 1.00 81.94 519 ASN A CA 1
ATOM 4238 C C . ASN A 1 519 ? 114.513 23.398 -102.063 1.00 81.94 519 ASN A C 1
ATOM 4240 O O . ASN A 1 519 ? 115.502 24.010 -102.456 1.00 81.94 519 ASN A O 1
ATOM 4244 N N . GLU A 1 520 ? 114.412 22.075 -102.240 1.00 81.56 520 GLU A N 1
ATOM 4245 C CA . GLU A 1 520 ? 115.390 21.278 -102.997 1.00 81.56 520 GLU A CA 1
ATOM 4246 C C . GLU A 1 520 ? 115.459 21.696 -104.474 1.00 81.56 520 GLU A C 1
ATOM 4248 O O . GLU A 1 520 ? 116.545 21.744 -105.056 1.00 81.56 520 GLU A O 1
ATOM 4253 N N . LEU A 1 521 ? 114.312 21.971 -105.102 1.00 79.19 521 LEU A N 1
ATOM 4254 C CA . LEU A 1 521 ? 114.236 22.437 -106.487 1.00 79.19 521 LEU A CA 1
ATOM 4255 C C . LEU A 1 521 ? 114.730 23.881 -106.630 1.00 79.19 521 LEU A C 1
ATOM 4257 O O . LEU A 1 521 ? 115.441 24.171 -107.587 1.00 79.19 521 LEU A O 1
ATOM 4261 N N . GLU A 1 522 ? 114.433 24.757 -105.674 1.00 78.81 522 GLU A N 1
ATOM 4262 C CA . GLU A 1 522 ? 114.936 26.131 -105.609 1.00 78.81 522 GLU A CA 1
ATOM 4263 C C . GLU A 1 522 ? 116.452 26.161 -105.394 1.00 78.81 522 GLU A C 1
ATOM 4265 O O . GLU A 1 522 ? 117.144 26.905 -106.084 1.00 78.81 522 GLU A O 1
ATOM 4270 N N . ALA A 1 523 ? 117.004 25.295 -104.539 1.00 77.94 523 ALA A N 1
ATOM 4271 C CA . ALA A 1 523 ? 118.451 25.152 -104.373 1.00 77.94 523 ALA A CA 1
ATOM 4272 C C . ALA A 1 523 ? 119.129 24.627 -105.653 1.00 77.94 523 ALA A C 1
ATOM 4274 O O . ALA A 1 523 ? 120.197 25.104 -106.048 1.00 77.94 523 ALA A O 1
ATOM 4275 N N . LYS A 1 524 ? 118.495 23.672 -106.353 1.00 79.06 524 LYS A N 1
ATOM 4276 C CA . LYS A 1 524 ? 118.953 23.213 -107.677 1.00 79.06 524 LYS A CA 1
ATOM 4277 C C . LYS A 1 524 ? 118.881 24.327 -108.722 1.00 79.06 524 LYS A C 1
ATOM 4279 O O . LYS A 1 524 ? 119.793 24.430 -109.541 1.00 79.06 524 LYS A O 1
ATOM 4284 N N . LEU A 1 525 ? 117.849 25.170 -108.671 1.00 78.56 525 LEU A N 1
ATOM 4285 C CA . LEU A 1 525 ? 117.702 26.336 -109.535 1.00 78.56 525 LEU A CA 1
ATOM 4286 C C . LEU A 1 525 ? 118.793 27.370 -109.239 1.00 78.56 525 LEU A C 1
ATOM 4288 O O . LEU A 1 525 ? 119.497 27.745 -110.162 1.00 78.56 525 LEU A O 1
ATOM 4292 N N . GLN A 1 526 ? 119.021 27.761 -107.982 1.00 75.62 526 GLN A N 1
ATOM 4293 C CA . GLN A 1 526 ? 120.095 28.690 -107.596 1.00 75.62 526 GLN A CA 1
ATOM 4294 C C . GLN A 1 526 ? 121.480 28.191 -108.017 1.00 75.62 526 GLN A C 1
ATOM 4296 O O . GLN A 1 526 ? 122.246 28.952 -108.601 1.00 75.62 526 GLN A O 1
ATOM 4301 N N . SER A 1 527 ? 121.771 26.900 -107.837 1.00 75.62 527 SER A N 1
ATOM 4302 C CA . SER A 1 527 ? 123.026 26.300 -108.310 1.00 75.62 527 SER A CA 1
ATOM 4303 C C . SER A 1 527 ? 123.151 26.296 -109.845 1.00 75.62 527 SER A C 1
ATOM 4305 O O . SER A 1 527 ? 124.260 26.355 -110.387 1.00 75.62 527 SER A O 1
ATOM 4307 N N . ALA A 1 528 ? 122.032 26.224 -110.573 1.00 71.81 528 ALA A N 1
ATOM 4308 C CA . ALA A 1 528 ? 122.005 26.393 -112.024 1.00 71.81 528 ALA A CA 1
ATOM 4309 C C . ALA A 1 528 ? 122.181 27.869 -112.425 1.00 71.81 528 ALA A C 1
ATOM 4311 O O . ALA A 1 528 ? 122.937 28.154 -113.351 1.00 71.81 528 ALA A O 1
ATOM 4312 N N . THR A 1 529 ? 121.568 28.808 -111.700 1.00 74.81 529 THR A N 1
ATOM 4313 C CA . THR A 1 529 ? 121.701 30.255 -111.916 1.00 74.81 529 THR A CA 1
ATOM 4314 C C . THR A 1 529 ? 123.130 30.735 -111.650 1.00 74.81 529 THR A C 1
ATOM 4316 O O . THR A 1 529 ? 123.664 31.495 -112.449 1.00 74.81 529 THR A O 1
ATOM 4319 N N . GLU A 1 530 ? 123.797 30.237 -110.605 1.00 75.00 530 GLU A N 1
ATOM 4320 C CA . GLU A 1 530 ? 125.210 30.530 -110.307 1.00 75.00 530 GLU A CA 1
ATOM 4321 C C . GLU A 1 530 ? 126.177 29.935 -111.341 1.00 75.00 530 GLU A C 1
ATOM 4323 O O . GLU A 1 530 ? 127.173 30.564 -111.700 1.00 75.00 530 GLU A O 1
ATOM 4328 N N . ARG A 1 531 ? 125.877 28.750 -111.892 1.00 71.81 531 ARG A N 1
ATOM 4329 C CA . ARG A 1 531 ? 126.617 28.230 -113.057 1.00 71.81 531 ARG A CA 1
ATOM 4330 C C . ARG A 1 531 ? 126.415 29.108 -114.290 1.00 71.81 531 ARG A C 1
ATOM 4332 O O . ARG A 1 531 ? 127.363 29.320 -115.043 1.00 71.81 531 ARG A O 1
ATOM 4339 N N . ASN A 1 532 ? 125.206 29.627 -114.488 1.00 68.81 532 ASN A N 1
ATOM 4340 C CA . ASN A 1 532 ? 124.876 30.475 -115.628 1.00 68.81 532 ASN A CA 1
ATOM 4341 C C . ASN A 1 532 ? 125.571 31.848 -115.533 1.00 68.81 532 ASN A C 1
ATOM 4343 O O . ASN A 1 532 ? 126.152 32.310 -116.511 1.00 68.81 532 ASN A O 1
ATOM 4347 N N . THR A 1 533 ? 125.642 32.456 -114.343 1.00 71.19 533 THR A N 1
ATOM 4348 C CA . THR A 1 533 ? 126.383 33.714 -114.126 1.00 71.19 533 THR A CA 1
ATOM 4349 C C . THR A 1 533 ? 127.901 33.542 -114.260 1.00 71.19 533 THR A C 1
ATOM 4351 O O . THR A 1 533 ? 128.570 34.421 -114.805 1.00 71.19 533 THR A O 1
ATOM 4354 N N . GLN A 1 534 ? 128.463 32.392 -113.866 1.00 66.44 534 GLN A N 1
ATOM 4355 C CA . GLN A 1 534 ? 129.883 32.071 -114.092 1.00 66.44 534 GLN A CA 1
ATOM 4356 C C . GLN A 1 534 ? 130.227 31.856 -115.577 1.00 66.44 534 GLN A C 1
ATOM 4358 O O . GLN A 1 534 ? 131.329 32.201 -116.010 1.00 66.44 534 GLN A O 1
ATOM 4363 N N . LEU A 1 535 ? 129.294 31.323 -116.373 1.00 61.28 535 LEU A N 1
ATOM 4364 C CA . LEU A 1 535 ? 129.441 31.191 -117.828 1.00 61.28 535 LEU A CA 1
ATOM 4365 C C . LEU A 1 535 ? 129.300 32.543 -118.543 1.00 61.28 535 LEU A C 1
ATOM 4367 O O . LEU A 1 535 ? 130.067 32.831 -119.462 1.00 61.28 535 LEU A O 1
ATOM 4371 N N . GLN A 1 536 ? 128.413 33.417 -118.064 1.00 59.50 536 GLN A N 1
ATOM 4372 C CA . GLN A 1 536 ? 128.246 34.779 -118.580 1.00 59.50 536 GLN A CA 1
ATOM 4373 C C . GLN A 1 536 ? 129.473 35.671 -118.293 1.00 59.50 536 GLN A C 1
ATOM 4375 O O . GLN A 1 536 ? 129.843 36.497 -119.125 1.00 59.50 536 GLN A O 1
ATOM 4380 N N . ALA A 1 537 ? 130.178 35.449 -117.177 1.00 61.34 537 ALA A N 1
ATOM 4381 C CA . ALA A 1 537 ? 131.432 36.136 -116.850 1.00 61.34 537 ALA A CA 1
ATOM 4382 C C . ALA A 1 537 ? 132.638 35.681 -117.705 1.00 61.34 537 ALA A C 1
ATOM 4384 O O . ALA A 1 537 ? 133.567 36.461 -117.916 1.00 61.34 537 ALA A O 1
ATOM 4385 N N . LYS A 1 538 ? 132.626 34.452 -118.247 1.00 58.56 538 LYS A N 1
ATOM 4386 C CA . LYS A 1 538 ? 133.675 33.942 -119.156 1.00 58.56 538 LYS A CA 1
ATOM 4387 C C . LYS A 1 538 ? 133.502 34.375 -120.620 1.00 58.56 538 LYS A C 1
ATOM 4389 O O . LYS A 1 538 ? 134.447 34.258 -121.392 1.00 58.56 538 LYS A O 1
ATOM 4394 N N . LEU A 1 539 ? 132.341 34.920 -120.991 1.00 52.97 539 LEU A N 1
ATOM 4395 C CA . LEU A 1 539 ? 132.011 35.383 -122.350 1.00 52.97 539 LEU A CA 1
ATOM 4396 C C . LEU A 1 539 ? 132.364 36.864 -122.621 1.00 52.97 539 LEU A C 1
ATOM 4398 O O . LEU A 1 539 ? 132.258 37.321 -123.752 1.00 52.97 539 LEU A O 1
ATOM 4402 N N . GLY A 1 540 ? 132.819 37.620 -121.614 1.00 54.69 540 GLY A N 1
ATOM 4403 C CA . GLY A 1 540 ? 133.100 39.061 -121.724 1.00 54.69 540 GLY A CA 1
ATOM 4404 C C . GLY A 1 540 ? 134.529 39.472 -122.122 1.00 54.69 540 GLY A C 1
ATOM 4405 O O . GLY A 1 540 ? 134.805 40.668 -122.135 1.00 54.69 540 GLY A O 1
ATOM 4406 N N . GLN A 1 541 ? 135.449 38.540 -122.412 1.00 49.75 541 GLN A N 1
ATOM 4407 C CA . GLN A 1 541 ? 136.871 38.863 -122.664 1.00 49.75 541 GLN A CA 1
ATOM 4408 C C . GLN A 1 541 ? 137.394 38.620 -124.090 1.00 49.75 541 GLN A C 1
ATOM 4410 O O . GLN A 1 541 ? 138.526 39.006 -124.358 1.00 49.75 541 GLN A O 1
ATOM 4415 N N . TYR A 1 542 ? 136.613 38.077 -125.026 1.00 42.22 542 TYR A N 1
ATOM 4416 C CA . TYR A 1 542 ? 137.061 37.915 -126.417 1.00 42.22 542 TYR A CA 1
ATOM 4417 C C . TYR A 1 542 ? 135.993 38.370 -127.422 1.00 42.22 542 TYR A C 1
ATOM 4419 O O . TYR A 1 542 ? 135.073 37.645 -127.773 1.00 42.22 542 TYR A O 1
ATOM 4427 N N . GLU A 1 543 ? 136.201 39.617 -127.848 1.00 38.72 543 GLU A N 1
ATOM 4428 C CA . GLU A 1 543 ? 135.961 40.183 -129.180 1.00 38.72 543 GLU A CA 1
ATOM 4429 C C . GLU A 1 543 ? 134.541 40.545 -129.660 1.00 38.72 543 GLU A C 1
ATOM 4431 O O . GLU A 1 543 ? 133.676 39.739 -129.986 1.00 38.72 543 GLU A O 1
ATOM 4436 N N . LYS A 1 544 ? 134.405 41.871 -129.823 1.00 35.19 544 LYS A N 1
ATOM 4437 C CA . LYS A 1 544 ? 133.601 42.569 -130.827 1.00 35.19 544 LYS A CA 1
ATOM 4438 C C . LYS A 1 544 ? 133.853 41.994 -132.227 1.00 35.19 544 LYS A C 1
ATOM 4440 O O . LYS A 1 544 ? 134.979 42.055 -132.709 1.00 35.19 544 LYS A O 1
ATOM 4445 N N . GLY A 1 545 ? 132.784 41.613 -132.919 1.00 32.59 545 GLY A N 1
ATOM 4446 C CA . GLY A 1 545 ? 132.808 41.382 -134.364 1.00 32.59 545 GLY A CA 1
ATOM 4447 C C . GLY A 1 545 ? 131.633 40.549 -134.867 1.00 32.59 545 GLY A C 1
ATOM 4448 O O . GLY A 1 545 ? 131.800 39.357 -135.061 1.00 32.59 545 GLY A O 1
ATOM 4449 N N . THR A 1 546 ? 130.476 41.203 -135.074 1.00 30.84 546 THR A N 1
ATOM 4450 C CA . THR A 1 546 ? 129.430 40.902 -136.097 1.00 30.84 546 THR A CA 1
ATOM 4451 C C . THR A 1 546 ? 129.062 39.415 -136.299 1.00 30.84 546 THR A C 1
ATOM 4453 O O . THR A 1 546 ? 129.807 38.687 -136.935 1.00 30.84 546 THR A O 1
ATOM 4456 N N . GLY A 1 547 ? 127.962 38.865 -135.763 1.00 30.80 547 GLY A N 1
ATOM 4457 C CA . GLY A 1 547 ? 126.543 39.144 -136.072 1.00 30.80 547 GLY A CA 1
ATOM 4458 C C . GLY A 1 547 ? 126.128 38.441 -137.384 1.00 30.80 547 GLY A C 1
ATOM 4459 O O . GLY A 1 547 ? 126.746 38.708 -138.402 1.00 30.80 547 GLY A O 1
ATOM 4460 N N . THR A 1 548 ? 125.137 37.546 -137.496 1.00 33.12 548 THR A N 1
ATOM 4461 C CA . THR A 1 548 ? 124.091 37.029 -136.588 1.00 33.12 548 THR A CA 1
ATOM 4462 C C . THR A 1 548 ? 123.408 35.814 -137.249 1.00 33.12 548 THR A C 1
ATOM 4464 O O . THR A 1 548 ? 123.060 35.907 -138.422 1.00 33.12 548 THR A O 1
ATOM 4467 N N . GLY A 1 549 ? 123.099 34.765 -136.469 1.00 31.50 549 GLY A N 1
ATOM 4468 C CA . GLY A 1 549 ? 121.797 34.068 -136.524 1.00 31.50 549 GLY A CA 1
ATOM 4469 C C . GLY A 1 549 ? 121.627 32.772 -137.339 1.00 31.50 549 GLY A C 1
ATOM 4470 O O . GLY A 1 549 ? 120.859 32.774 -138.293 1.00 31.50 549 GLY A O 1
ATOM 4471 N N . ALA A 1 550 ? 122.223 31.663 -136.887 1.00 28.00 550 ALA A N 1
ATOM 4472 C CA . ALA A 1 550 ? 121.759 30.266 -137.045 1.00 28.00 550 ALA A CA 1
ATOM 4473 C C . ALA A 1 550 ? 122.382 29.470 -135.866 1.00 28.00 550 ALA A C 1
ATOM 4475 O O . ALA A 1 550 ? 123.487 29.813 -135.458 1.00 28.00 550 ALA A O 1
ATOM 4476 N N . GLU A 1 551 ? 121.697 28.606 -135.111 1.00 28.22 551 GLU A N 1
ATOM 4477 C CA . GLU A 1 551 ? 121.311 27.201 -135.376 1.00 28.22 551 GLU A CA 1
ATOM 4478 C C . GLU A 1 551 ? 120.434 26.728 -134.167 1.00 28.22 551 GLU A C 1
ATOM 4480 O O . GLU A 1 551 ? 120.505 27.333 -133.098 1.00 28.22 551 GLU A O 1
ATOM 4485 N N . GLN A 1 552 ? 119.447 25.816 -134.270 1.00 27.36 552 GLN A N 1
ATOM 4486 C CA . GLN A 1 552 ? 119.595 24.344 -134.396 1.00 27.36 552 GLN A CA 1
ATOM 4487 C C . GLN A 1 552 ? 120.414 23.763 -133.201 1.00 27.36 552 GLN A C 1
ATOM 4489 O O . GLN A 1 552 ? 121.426 24.333 -132.837 1.00 27.36 552 GLN A O 1
ATOM 4494 N N . GLU A 1 553 ? 120.094 22.700 -132.453 1.00 26.66 553 GLU A N 1
ATOM 4495 C CA . GLU A 1 553 ? 119.276 21.498 -132.614 1.00 26.66 553 GLU A CA 1
ATOM 4496 C C . GLU A 1 553 ? 119.044 20.807 -131.245 1.00 26.66 553 GLU A C 1
ATOM 4498 O O . GLU A 1 553 ? 119.889 20.852 -130.359 1.00 26.66 553 GLU A O 1
ATOM 4503 N N . HIS A 1 554 ? 117.897 20.128 -131.151 1.00 25.92 554 HIS A N 1
ATOM 4504 C CA . HIS A 1 554 ? 117.661 18.747 -130.697 1.00 25.92 554 HIS A CA 1
ATOM 4505 C C . HIS A 1 554 ? 118.161 18.126 -129.367 1.00 25.92 554 HIS A C 1
ATOM 4507 O O . HIS A 1 554 ? 119.276 18.286 -128.889 1.00 25.92 554 HIS A O 1
ATOM 4513 N N . PHE A 1 555 ? 117.287 17.177 -128.983 1.00 26.02 555 PHE A N 1
ATOM 4514 C CA . PHE A 1 555 ? 117.445 15.942 -128.203 1.00 26.02 555 PHE A CA 1
ATOM 4515 C C . PHE A 1 555 ? 117.238 16.068 -126.685 1.00 26.02 555 PHE A C 1
ATOM 4517 O O . PHE A 1 555 ? 117.725 16.996 -126.063 1.00 26.02 555 PHE A O 1
ATOM 4524 N N . SER A 1 556 ? 116.598 15.146 -125.960 1.00 26.55 556 SER A N 1
ATOM 4525 C CA . SER A 1 556 ? 115.716 13.983 -126.198 1.00 26.55 556 SER A CA 1
ATOM 4526 C C . SER A 1 556 ? 115.784 13.155 -124.907 1.00 26.55 556 SER A C 1
ATOM 4528 O O . SER A 1 556 ? 116.839 13.134 -124.281 1.00 26.55 556 SER A O 1
ATOM 4530 N N . ASN A 1 557 ? 114.705 12.417 -124.600 1.00 27.92 557 ASN A N 1
ATOM 4531 C CA . ASN A 1 557 ? 114.727 11.141 -123.857 1.00 27.92 557 ASN A CA 1
ATOM 4532 C C . ASN A 1 557 ? 115.113 11.205 -122.359 1.00 27.92 557 ASN A C 1
ATOM 4534 O O . ASN A 1 557 ? 115.795 12.105 -121.904 1.00 27.92 557 ASN A O 1
ATOM 4538 N N . GLU A 1 558 ? 114.725 10.301 -121.463 1.00 26.31 558 GLU A N 1
ATOM 4539 C CA . GLU A 1 558 ? 113.864 9.117 -121.450 1.00 26.31 558 GLU A CA 1
ATOM 4540 C C . GLU A 1 558 ? 113.717 8.676 -119.977 1.00 26.31 558 GLU A C 1
ATOM 4542 O O . GLU A 1 558 ? 114.492 9.093 -119.123 1.00 26.31 558 GLU A O 1
ATOM 4547 N N . ASN A 1 559 ? 112.748 7.786 -119.733 1.00 26.64 559 ASN A N 1
ATOM 4548 C CA . ASN A 1 559 ? 112.769 6.636 -118.808 1.00 26.64 559 ASN A CA 1
ATOM 4549 C C . ASN A 1 559 ? 113.354 6.791 -117.388 1.00 26.64 559 ASN A C 1
ATOM 4551 O O . ASN A 1 559 ? 114.530 7.042 -117.179 1.00 26.64 559 ASN A O 1
ATOM 4555 N N . LYS A 1 560 ? 112.528 6.654 -116.342 1.00 32.66 560 LYS A N 1
ATOM 4556 C CA . LYS A 1 560 ? 111.948 5.408 -115.776 1.00 32.66 560 LYS A CA 1
ATOM 4557 C C . LYS A 1 560 ? 112.944 4.556 -114.971 1.00 32.66 560 LYS A C 1
ATOM 4559 O O . LYS A 1 560 ? 114.037 4.260 -115.433 1.00 32.66 560 LYS A O 1
ATOM 4564 N N . GLN A 1 561 ? 112.353 3.965 -113.916 1.00 31.84 561 GLN A N 1
ATOM 4565 C CA . GLN A 1 561 ? 112.571 2.589 -113.427 1.00 31.84 561 GLN A 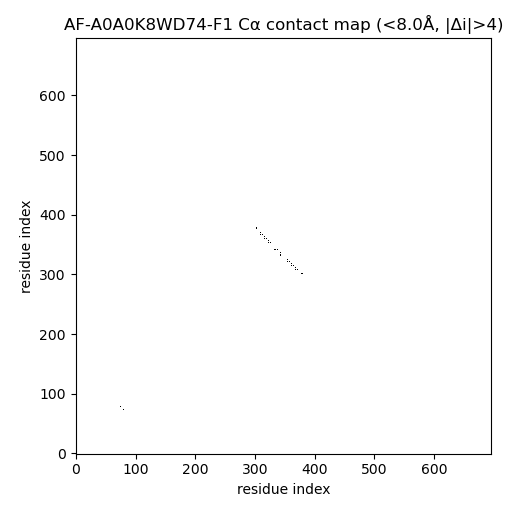CA 1
ATOM 4566 C C . GLN A 1 561 ? 113.759 2.415 -112.437 1.00 31.84 561 GLN A C 1
ATOM 4568 O O . GLN A 1 561 ? 114.758 3.098 -112.579 1.00 31.84 561 GLN A O 1
ATOM 4573 N N . ILE A 1 562 ? 113.768 1.587 -111.374 1.00 34.47 562 ILE A N 1
ATOM 4574 C CA . ILE A 1 562 ? 112.976 0.453 -110.813 1.00 34.47 562 ILE A CA 1
ATOM 4575 C C . ILE A 1 562 ? 113.364 0.377 -109.282 1.00 34.47 562 ILE A C 1
ATOM 4577 O O . ILE A 1 562 ? 114.352 1.008 -108.918 1.00 34.47 562 ILE A O 1
ATOM 4581 N N . ILE A 1 563 ? 112.682 -0.221 -108.280 1.00 36.09 563 ILE A N 1
ATOM 4582 C CA . ILE A 1 563 ? 112.536 -1.649 -107.836 1.00 36.09 563 ILE A CA 1
ATOM 4583 C C . ILE A 1 563 ? 111.796 -1.582 -106.467 1.00 36.09 563 ILE A C 1
ATOM 4585 O O . ILE A 1 563 ? 112.190 -0.766 -105.641 1.00 36.09 563 ILE A O 1
ATOM 4589 N N . GLN A 1 564 ? 110.589 -2.161 -106.281 1.00 37.28 564 GLN A N 1
ATOM 4590 C CA . GLN A 1 564 ? 110.249 -3.548 -105.831 1.00 37.28 564 GLN A CA 1
ATOM 4591 C C . GLN A 1 564 ? 110.659 -3.809 -104.358 1.00 37.28 564 GLN A C 1
ATOM 4593 O O . GLN A 1 564 ? 111.738 -3.402 -103.967 1.00 37.28 564 GLN A O 1
ATOM 4598 N N . GLU A 1 565 ? 109.877 -4.377 -103.431 1.00 34.78 565 GLU A N 1
ATOM 4599 C CA . GLU A 1 565 ? 109.030 -5.590 -103.376 1.00 34.78 565 GLU A CA 1
ATOM 4600 C C . GLU A 1 565 ? 108.176 -5.474 -102.070 1.00 34.78 565 GLU A C 1
ATOM 4602 O O . GLU A 1 565 ? 108.635 -4.867 -101.109 1.00 34.78 565 GLU A O 1
ATOM 4607 N N . ASN A 1 566 ? 106.929 -5.938 -101.910 1.00 29.05 566 ASN A N 1
ATOM 4608 C CA . ASN A 1 566 ? 106.518 -7.342 -101.871 1.00 29.05 566 ASN A CA 1
ATOM 4609 C C . ASN A 1 566 ? 104.980 -7.502 -101.891 1.00 29.05 566 ASN A C 1
ATOM 4611 O O . ASN A 1 566 ? 104.226 -6.646 -101.434 1.00 29.05 566 ASN A O 1
ATOM 4615 N N . ARG A 1 567 ? 104.549 -8.645 -102.438 1.00 31.78 567 ARG A N 1
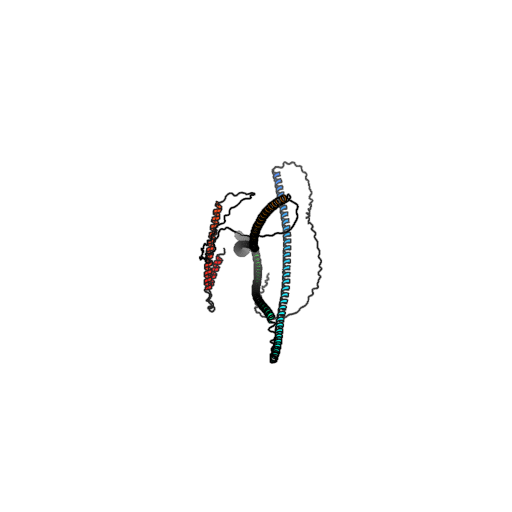ATOM 4616 C CA . ARG A 1 567 ? 103.171 -9.113 -102.685 1.00 31.78 567 ARG A CA 1
ATOM 4617 C C . ARG A 1 567 ? 102.698 -10.143 -101.640 1.00 31.78 567 ARG A C 1
ATOM 4619 O O . ARG A 1 567 ? 103.528 -10.759 -100.983 1.00 31.78 567 ARG A O 1
ATOM 4626 N N . LYS A 1 568 ? 101.392 -10.463 -101.751 1.00 29.67 568 LYS A N 1
ATOM 4627 C CA . LYS A 1 568 ? 100.596 -11.647 -101.311 1.00 29.67 568 LYS A CA 1
ATOM 4628 C C . LYS A 1 568 ? 99.747 -11.387 -100.055 1.00 29.67 568 LYS A C 1
ATOM 4630 O O . LYS A 1 568 ? 100.249 -10.822 -99.104 1.00 29.67 568 LYS A O 1
ATOM 4635 N N . LYS A 1 569 ? 98.476 -11.799 -99.964 1.00 28.48 569 LYS A N 1
ATOM 4636 C CA . LYS A 1 569 ? 97.613 -12.625 -100.832 1.00 28.48 569 LYS A CA 1
ATOM 4637 C C . LYS A 1 569 ? 96.147 -12.388 -100.433 1.00 28.48 569 LYS A C 1
ATOM 4639 O O . LYS A 1 569 ? 95.860 -12.138 -99.269 1.00 28.48 569 LYS A O 1
ATOM 4644 N N . GLU A 1 570 ? 95.255 -12.516 -101.405 1.00 29.73 570 GLU A N 1
ATOM 4645 C CA . GLU A 1 570 ? 93.807 -12.650 -101.247 1.00 29.73 570 GLU A CA 1
ATOM 4646 C C . GLU A 1 570 ? 93.381 -13.977 -100.589 1.00 29.73 570 GLU A C 1
ATOM 4648 O O . GLU A 1 570 ? 93.943 -15.023 -100.912 1.00 29.73 570 GLU A O 1
ATOM 4653 N N . ARG A 1 571 ? 92.292 -13.858 -99.810 1.00 32.00 571 ARG A N 1
ATOM 4654 C CA . ARG A 1 571 ? 91.053 -14.668 -99.764 1.00 32.00 571 ARG A CA 1
ATOM 4655 C C . ARG A 1 571 ? 91.018 -16.111 -99.211 1.00 32.00 571 ARG A C 1
ATOM 4657 O O . ARG A 1 571 ? 91.804 -16.965 -99.599 1.00 32.00 571 ARG A O 1
ATOM 4664 N N . LEU A 1 572 ? 89.896 -16.298 -98.488 1.00 31.03 572 LEU A N 1
ATOM 4665 C CA . LEU A 1 572 ? 89.085 -17.485 -98.149 1.00 31.03 572 LEU A CA 1
ATOM 4666 C C . LEU A 1 572 ? 89.490 -18.296 -96.908 1.00 31.03 572 LEU A C 1
ATOM 4668 O O . LEU A 1 572 ? 90.587 -18.830 -96.846 1.00 31.03 572 LEU A O 1
ATOM 4672 N N . ASP A 1 573 ? 88.577 -18.351 -95.926 1.00 27.95 573 ASP A N 1
ATOM 4673 C CA . ASP A 1 573 ? 87.763 -19.554 -95.696 1.00 27.95 573 ASP A CA 1
ATOM 4674 C C . ASP A 1 573 ? 86.467 -19.224 -94.921 1.00 27.95 573 ASP A C 1
ATOM 4676 O O . ASP A 1 573 ? 86.482 -18.659 -93.827 1.00 27.95 573 ASP A O 1
ATOM 4680 N N . GLU A 1 574 ? 85.336 -19.573 -95.540 1.00 36.69 574 GLU A N 1
ATOM 4681 C CA . GLU A 1 574 ? 84.066 -19.905 -94.893 1.00 36.69 574 GLU A CA 1
ATOM 4682 C C . GLU A 1 574 ? 84.137 -21.378 -94.458 1.00 36.69 574 GLU A C 1
ATOM 4684 O O . GLU A 1 574 ? 84.512 -22.214 -95.274 1.00 36.69 574 GLU A O 1
ATOM 4689 N N . HIS A 1 575 ? 83.744 -21.709 -93.221 1.00 30.92 575 HIS A N 1
ATOM 4690 C CA . HIS A 1 575 ? 82.915 -22.886 -92.908 1.00 30.92 575 HIS A CA 1
ATOM 4691 C C . HIS A 1 575 ? 82.552 -22.976 -91.411 1.00 30.92 575 HIS A C 1
ATOM 4693 O O . HIS A 1 575 ? 83.416 -23.010 -90.543 1.00 30.92 575 HIS A O 1
ATOM 4699 N N . ASN A 1 576 ? 81.236 -23.054 -91.175 1.00 32.06 576 ASN A N 1
ATOM 4700 C CA . ASN A 1 576 ? 80.487 -23.916 -90.247 1.00 32.06 576 ASN A CA 1
ATOM 4701 C C . ASN A 1 576 ? 81.043 -24.267 -88.853 1.00 32.06 576 ASN A C 1
ATOM 4703 O O . ASN A 1 576 ? 82.002 -25.018 -88.729 1.00 32.06 576 ASN A O 1
ATOM 4707 N N . ASN A 1 577 ? 80.275 -23.880 -87.823 1.00 32.75 577 ASN A N 1
ATOM 4708 C CA . ASN A 1 577 ? 79.602 -24.751 -86.832 1.00 32.75 577 ASN A CA 1
ATOM 4709 C C . ASN A 1 577 ? 78.673 -23.838 -85.990 1.00 32.75 577 ASN A C 1
ATOM 4711 O O . ASN A 1 577 ? 79.132 -22.824 -85.481 1.00 32.75 577 ASN A O 1
ATOM 4715 N N . SER A 1 578 ? 77.339 -23.953 -86.043 1.00 30.05 578 SER A N 1
ATOM 4716 C CA . SER A 1 578 ? 76.462 -25.015 -85.508 1.00 30.05 578 SER A CA 1
ATOM 4717 C C . SER A 1 578 ? 76.261 -24.931 -83.988 1.00 30.05 578 SER A C 1
ATOM 4719 O O . SER A 1 578 ? 77.198 -25.228 -83.259 1.00 30.05 578 SER A O 1
ATOM 4721 N N . PHE A 1 579 ? 74.998 -24.685 -83.589 1.00 28.27 579 PHE A N 1
ATOM 4722 C CA . PHE A 1 579 ? 74.372 -24.939 -82.273 1.00 28.27 579 PHE A CA 1
ATOM 4723 C C . PHE A 1 579 ? 74.907 -24.090 -81.092 1.00 28.27 579 PHE A C 1
ATOM 4725 O O . PHE A 1 579 ? 76.098 -23.862 -80.970 1.00 28.27 579 PHE A O 1
ATOM 4732 N N . GLU A 1 580 ? 74.093 -23.524 -80.200 1.00 30.77 580 GLU A N 1
ATOM 4733 C CA . GLU A 1 580 ? 72.905 -24.111 -79.583 1.00 30.77 580 GLU A CA 1
ATOM 4734 C C . GLU A 1 580 ? 71.928 -23.026 -79.097 1.00 30.77 580 GLU A C 1
ATOM 4736 O O . GLU A 1 580 ? 72.308 -21.974 -78.579 1.00 30.77 580 GLU A O 1
ATOM 4741 N N . ASP A 1 581 ? 70.657 -23.323 -79.332 1.00 32.06 581 ASP A N 1
ATOM 4742 C CA . ASP A 1 581 ? 69.455 -22.651 -78.861 1.00 32.06 581 ASP A CA 1
ATOM 4743 C C . ASP A 1 581 ? 69.321 -22.821 -77.338 1.00 32.06 581 ASP A C 1
ATOM 4745 O O . ASP A 1 581 ? 69.673 -23.869 -76.802 1.00 32.06 581 ASP A O 1
ATOM 4749 N N . CYS A 1 582 ? 68.800 -21.817 -76.637 1.00 31.36 582 CYS A N 1
ATOM 4750 C CA . CYS A 1 582 ? 68.339 -21.963 -75.254 1.00 31.36 582 CYS A CA 1
ATOM 4751 C C . CYS A 1 582 ? 67.204 -20.972 -74.998 1.00 31.36 582 CYS A C 1
ATOM 4753 O O . CYS A 1 582 ? 67.346 -19.939 -74.340 1.00 31.36 582 CYS A O 1
ATOM 4755 N N . ARG A 1 583 ? 66.039 -21.326 -75.531 1.00 33.53 583 ARG A N 1
ATOM 4756 C CA . ARG A 1 583 ? 64.753 -21.022 -74.915 1.00 33.53 583 ARG A CA 1
ATOM 4757 C C . ARG A 1 583 ? 64.208 -22.330 -74.325 1.00 33.53 583 ARG A C 1
ATOM 4759 O O . ARG A 1 583 ? 64.340 -23.367 -74.965 1.00 33.53 583 ARG A O 1
ATOM 4766 N N . VAL A 1 584 ? 63.518 -22.199 -73.186 1.00 34.50 584 VAL A N 1
ATOM 4767 C CA . VAL A 1 584 ? 62.456 -23.075 -72.638 1.00 34.50 584 VAL A CA 1
ATOM 4768 C C . VAL A 1 584 ? 62.764 -23.833 -71.318 1.00 34.50 584 VAL A C 1
ATOM 4770 O O . VAL A 1 584 ? 63.620 -24.704 -71.242 1.00 34.50 584 VAL A O 1
ATOM 4773 N N . ASP A 1 585 ? 61.940 -23.452 -70.329 1.00 31.70 585 ASP A N 1
ATOM 4774 C CA . ASP A 1 585 ? 61.258 -24.174 -69.236 1.00 31.70 585 ASP A CA 1
ATOM 4775 C C . ASP A 1 585 ? 61.881 -24.605 -67.892 1.00 31.70 585 ASP A C 1
ATOM 4777 O O . ASP A 1 585 ? 62.791 -25.417 -67.782 1.00 31.70 585 ASP A O 1
ATOM 4781 N N . GLN A 1 586 ? 61.205 -24.072 -66.858 1.00 40.47 586 GLN A N 1
ATOM 4782 C CA . GLN A 1 586 ? 60.587 -24.726 -65.693 1.00 40.47 586 GLN A CA 1
ATOM 4783 C C . GLN A 1 586 ? 61.318 -25.887 -65.004 1.00 40.47 586 GLN A C 1
ATOM 4785 O O . GLN A 1 586 ? 61.435 -26.987 -65.537 1.00 40.47 586 GLN A O 1
ATOM 4790 N N . LYS A 1 587 ? 61.583 -25.682 -63.707 1.00 31.42 587 LYS A N 1
ATOM 4791 C CA . LYS A 1 587 ? 61.067 -26.508 -62.596 1.00 31.42 587 LYS A CA 1
ATOM 4792 C C . LYS A 1 587 ? 61.294 -25.762 -61.279 1.00 31.42 587 LYS A C 1
ATOM 4794 O O . LYS A 1 587 ? 62.371 -25.232 -61.039 1.00 31.42 587 LYS A O 1
ATOM 4799 N N . ASP A 1 588 ? 60.210 -25.471 -60.572 1.00 31.72 588 ASP A N 1
ATOM 4800 C CA . ASP A 1 588 ? 59.802 -26.194 -59.361 1.00 31.72 588 ASP A CA 1
ATOM 4801 C C . ASP A 1 588 ? 60.852 -26.180 -58.249 1.00 31.72 588 ASP A C 1
ATOM 4803 O O . ASP A 1 588 ? 61.742 -27.024 -58.196 1.00 31.72 588 ASP A O 1
ATOM 4807 N N . THR A 1 589 ? 60.628 -25.289 -57.285 1.00 33.84 589 THR A N 1
ATOM 4808 C CA . THR A 1 589 ? 60.738 -25.634 -55.865 1.00 33.84 589 THR A CA 1
ATOM 4809 C C . THR A 1 589 ? 59.556 -25.004 -55.136 1.00 33.84 589 THR A C 1
ATOM 4811 O O . THR A 1 589 ? 59.637 -23.884 -54.634 1.00 33.84 589 THR A O 1
ATOM 4814 N N . GLY A 1 590 ? 58.436 -25.722 -55.128 1.00 31.86 590 GLY A N 1
ATOM 4815 C CA . GLY A 1 590 ? 57.483 -25.655 -54.030 1.00 31.86 590 GLY A CA 1
ATOM 4816 C C . GLY A 1 590 ? 57.935 -26.602 -52.916 1.00 31.86 590 GLY A C 1
ATOM 4817 O O . GLY A 1 590 ? 58.317 -27.736 -53.193 1.00 31.86 590 GLY A O 1
ATOM 4818 N N . SER A 1 591 ? 57.922 -26.103 -51.684 1.00 33.94 591 SER A N 1
ATOM 4819 C CA . SER A 1 591 ? 57.705 -26.835 -50.426 1.00 33.94 591 SER A CA 1
ATOM 4820 C C . SER A 1 591 ? 57.562 -25.741 -49.365 1.00 33.94 591 SER A C 1
ATOM 4822 O O . SER A 1 591 ? 58.514 -25.015 -49.100 1.00 33.94 591 SER A O 1
ATOM 4824 N N . GLU A 1 592 ? 56.334 -25.342 -49.041 1.00 41.19 592 GLU A N 1
ATOM 4825 C CA . GLU A 1 592 ? 55.598 -25.813 -47.855 1.00 41.19 592 GLU A CA 1
ATOM 4826 C C . GLU A 1 592 ? 56.371 -25.624 -46.546 1.00 41.19 592 GLU A C 1
ATOM 4828 O O . GLU A 1 592 ? 57.442 -26.192 -46.340 1.00 41.19 592 GLU A O 1
ATOM 4833 N N . GLY A 1 593 ? 55.772 -24.820 -45.670 1.00 32.97 593 GLY A N 1
ATOM 4834 C CA . GLY A 1 593 ? 56.251 -24.515 -44.331 1.00 32.97 593 GLY A CA 1
ATOM 4835 C C . GLY A 1 593 ? 55.346 -23.483 -43.669 1.00 32.97 593 GLY A C 1
ATOM 4836 O O . GLY A 1 593 ? 55.789 -22.381 -43.363 1.00 32.97 593 GLY A O 1
ATOM 4837 N N . ASP A 1 594 ? 54.067 -23.837 -43.535 1.00 45.12 594 ASP A N 1
ATOM 4838 C CA . ASP A 1 594 ? 53.201 -23.343 -42.463 1.00 45.12 594 ASP A CA 1
ATOM 4839 C C . ASP A 1 594 ? 53.959 -23.517 -41.136 1.00 45.12 594 ASP A C 1
ATOM 4841 O O . ASP A 1 594 ? 54.406 -24.627 -40.846 1.00 45.12 594 ASP A O 1
ATOM 4845 N N . ASP A 1 595 ? 54.104 -22.459 -40.336 1.00 36.28 595 ASP A N 1
ATOM 4846 C CA . ASP A 1 595 ? 54.173 -22.648 -38.888 1.00 36.28 595 ASP A CA 1
ATOM 4847 C C . ASP A 1 595 ? 53.671 -21.409 -38.140 1.00 36.28 595 ASP A C 1
ATOM 4849 O O . ASP A 1 595 ? 54.279 -20.336 -38.085 1.00 36.28 595 ASP A O 1
ATOM 4853 N N . SER A 1 596 ? 52.490 -21.595 -37.572 1.00 51.25 596 SER A N 1
ATOM 4854 C CA . SER A 1 596 ? 51.918 -20.849 -36.468 1.00 51.25 596 SER A CA 1
ATOM 4855 C C . SER A 1 596 ? 52.878 -20.803 -35.274 1.00 51.25 596 SER A C 1
ATOM 4857 O O . SER A 1 596 ? 53.081 -21.804 -34.596 1.00 51.25 596 SER A O 1
ATOM 4859 N N . GLY A 1 597 ? 53.407 -19.616 -34.967 1.00 33.38 597 GLY A N 1
ATOM 4860 C CA . GLY A 1 597 ? 54.267 -19.369 -33.808 1.00 33.38 597 GLY A CA 1
ATOM 4861 C C . GLY A 1 597 ? 53.768 -18.204 -32.960 1.00 33.38 597 GLY A C 1
ATOM 4862 O O . GLY A 1 597 ? 54.132 -17.054 -33.178 1.00 33.38 597 GLY A O 1
ATOM 4863 N N . PHE A 1 598 ? 52.905 -18.537 -32.007 1.00 36.88 598 PHE A N 1
ATOM 4864 C CA . PHE A 1 598 ? 52.538 -17.753 -30.828 1.00 36.88 598 PHE A CA 1
ATOM 4865 C C . PHE A 1 598 ? 53.770 -17.510 -29.924 1.00 36.88 598 PHE A C 1
ATOM 4867 O O . PHE A 1 598 ? 54.749 -18.244 -30.042 1.00 36.88 598 PHE A O 1
ATOM 4874 N N . LEU A 1 599 ? 53.641 -16.571 -28.968 1.00 35.25 599 LEU A N 1
ATOM 4875 C CA . LEU A 1 599 ? 54.594 -16.108 -27.927 1.00 35.25 599 LEU A CA 1
ATOM 4876 C C . LEU A 1 599 ? 55.401 -14.857 -28.315 1.00 35.25 599 LEU A C 1
ATOM 4878 O O . LEU A 1 599 ? 55.903 -14.744 -29.421 1.00 35.25 599 LEU A O 1
ATOM 4882 N N . GLU A 1 600 ? 55.658 -13.874 -27.459 1.00 32.94 600 GLU A N 1
ATOM 4883 C CA . GLU A 1 600 ? 55.183 -13.473 -26.132 1.00 32.94 600 GLU A CA 1
ATOM 4884 C C . GLU A 1 600 ? 55.861 -12.110 -25.914 1.00 32.94 600 GLU A C 1
ATOM 4886 O O . GLU A 1 600 ? 57.042 -11.934 -26.224 1.00 32.94 600 GLU A O 1
ATOM 4891 N N . ALA A 1 601 ? 55.106 -11.107 -25.475 1.00 32.59 601 ALA A N 1
ATOM 4892 C CA . ALA A 1 601 ? 55.614 -9.752 -25.321 1.00 32.59 601 ALA A CA 1
ATOM 4893 C C . ALA A 1 601 ? 56.603 -9.672 -24.145 1.00 32.59 601 ALA A C 1
ATOM 4895 O O . ALA A 1 601 ? 56.215 -9.777 -22.983 1.00 32.59 601 ALA A O 1
ATOM 4896 N N . THR A 1 602 ? 57.882 -9.433 -24.438 1.00 32.81 602 THR A N 1
ATOM 4897 C CA . THR A 1 602 ? 58.880 -9.022 -23.445 1.00 32.81 602 THR A CA 1
ATOM 4898 C C . THR A 1 602 ? 58.740 -7.526 -23.173 1.00 32.81 602 THR A C 1
ATOM 4900 O O . THR A 1 602 ? 59.145 -6.682 -23.968 1.00 32.81 602 THR A O 1
ATOM 4903 N N . ASN A 1 603 ? 58.149 -7.199 -22.024 1.00 32.31 603 ASN A N 1
ATOM 4904 C CA . ASN A 1 603 ? 58.052 -5.835 -21.516 1.00 32.31 603 ASN A CA 1
ATOM 4905 C C . ASN A 1 603 ? 59.278 -5.549 -20.631 1.00 32.31 603 ASN A C 1
ATOM 4907 O O . ASN A 1 603 ? 59.375 -6.044 -19.508 1.00 32.31 603 ASN A O 1
ATOM 4911 N N . VAL A 1 604 ? 60.231 -4.773 -21.153 1.00 34.88 604 VAL A N 1
ATOM 4912 C CA . VAL A 1 604 ? 61.355 -4.204 -20.395 1.00 34.88 604 VAL A CA 1
ATOM 4913 C C . VAL A 1 604 ? 61.005 -2.756 -20.073 1.00 34.88 604 VAL A C 1
ATOM 4915 O O . VAL A 1 604 ? 60.715 -1.967 -20.970 1.00 34.88 604 VAL A O 1
ATOM 4918 N N . GLY A 1 605 ? 60.982 -2.439 -18.780 1.00 33.75 605 GLY A N 1
ATOM 4919 C CA . GLY A 1 605 ? 60.557 -1.148 -18.253 1.00 33.75 605 GLY A CA 1
ATOM 4920 C C . GLY A 1 605 ? 61.626 -0.059 -18.234 1.00 33.75 605 GLY A C 1
ATOM 4921 O O . GLY A 1 605 ? 62.789 -0.313 -18.520 1.00 33.75 605 GLY A O 1
ATOM 4922 N N . LEU A 1 606 ? 61.182 1.134 -17.829 1.00 32.69 606 LEU A N 1
ATOM 4923 C CA . LEU A 1 606 ? 61.911 2.277 -17.253 1.00 32.69 606 LEU A CA 1
ATOM 4924 C C . LEU A 1 606 ? 60.821 3.129 -16.552 1.00 32.69 606 LEU A C 1
ATOM 4926 O O . LEU A 1 606 ? 59.817 3.453 -17.176 1.00 32.69 606 LEU A O 1
ATOM 4930 N N . SER A 1 607 ? 60.797 3.234 -15.220 1.00 33.53 607 SER A N 1
ATOM 4931 C CA . SER A 1 607 ? 61.613 4.105 -14.347 1.00 33.53 607 SER A CA 1
ATOM 4932 C C . SER A 1 607 ? 60.973 5.489 -14.114 1.00 33.53 607 SER A C 1
ATOM 4934 O O . SER A 1 607 ? 60.929 6.332 -15.000 1.00 33.53 607 SER A O 1
ATOM 4936 N N . GLU A 1 608 ? 60.475 5.626 -12.877 1.00 35.97 608 GLU A N 1
ATOM 4937 C CA . GLU A 1 608 ? 60.486 6.775 -11.952 1.00 35.97 608 GLU A CA 1
ATOM 4938 C C . GLU A 1 608 ? 59.981 8.168 -12.371 1.00 35.97 608 GLU A C 1
ATOM 4940 O O . GLU A 1 608 ? 60.574 8.863 -13.185 1.00 35.97 608 GLU A O 1
ATOM 4945 N N . CYS A 1 609 ? 59.004 8.654 -11.593 1.00 31.75 609 CYS A N 1
ATOM 4946 C CA . CYS A 1 609 ? 59.151 9.905 -10.841 1.00 31.75 609 CYS A CA 1
ATOM 4947 C C . CYS A 1 609 ? 58.353 9.822 -9.524 1.00 31.75 609 CYS A C 1
ATOM 4949 O O . CYS A 1 609 ? 57.143 9.599 -9.525 1.00 31.75 609 CYS A O 1
ATOM 4951 N N . GLU A 1 610 ? 59.063 9.985 -8.406 1.00 37.62 610 GLU A N 1
ATOM 4952 C CA . GLU A 1 610 ? 58.538 10.202 -7.053 1.00 37.62 610 GLU A CA 1
ATOM 4953 C C . GLU A 1 610 ? 57.712 11.505 -6.969 1.00 37.62 610 GLU A C 1
ATOM 4955 O O . GLU A 1 610 ? 58.013 12.460 -7.681 1.00 37.62 610 GLU A O 1
ATOM 4960 N N . ASP A 1 611 ? 56.722 11.597 -6.065 1.00 33.31 611 ASP A N 1
ATOM 4961 C CA . ASP A 1 611 ? 56.911 12.300 -4.780 1.00 33.31 611 ASP A CA 1
ATOM 4962 C C . ASP A 1 611 ? 55.662 12.243 -3.852 1.00 33.31 611 ASP A C 1
ATOM 4964 O O . ASP A 1 611 ? 54.513 12.328 -4.280 1.00 33.31 611 ASP A O 1
ATOM 4968 N N . ARG A 1 612 ? 55.960 12.206 -2.543 1.00 31.58 612 ARG A N 1
ATOM 4969 C CA . ARG A 1 612 ? 55.150 12.553 -1.344 1.00 31.58 612 ARG A CA 1
ATOM 4970 C C . ARG A 1 612 ? 54.176 11.562 -0.686 1.00 31.58 612 ARG A C 1
ATOM 4972 O O . ARG A 1 612 ? 52.957 11.631 -0.775 1.00 31.58 612 ARG A O 1
ATOM 4979 N N . ARG A 1 613 ? 54.809 10.800 0.211 1.00 36.75 613 ARG A N 1
ATOM 4980 C CA . ARG A 1 613 ? 54.409 10.343 1.561 1.00 36.75 613 ARG A CA 1
ATOM 4981 C C . ARG A 1 613 ? 53.243 11.086 2.247 1.00 36.75 613 ARG A C 1
ATOM 4983 O O . ARG A 1 613 ? 53.324 12.295 2.466 1.00 36.75 613 ARG A O 1
ATOM 4990 N N . LYS A 1 614 ? 52.329 10.297 2.828 1.00 32.81 614 LYS A N 1
ATOM 4991 C CA . LYS A 1 614 ? 52.084 10.185 4.287 1.00 32.81 614 LYS A CA 1
ATOM 4992 C C . LYS A 1 614 ? 51.201 8.957 4.577 1.00 32.81 614 LYS A C 1
ATOM 4994 O O . LYS A 1 614 ? 50.042 8.935 4.185 1.00 32.81 614 LYS A O 1
ATOM 4999 N N . SER A 1 615 ? 51.760 7.966 5.271 1.00 34.66 615 SER A N 1
ATOM 5000 C CA . SER A 1 615 ? 51.014 6.863 5.905 1.00 34.66 615 SER A CA 1
ATOM 5001 C C . SER A 1 615 ? 50.377 7.327 7.224 1.00 34.66 615 SER A C 1
ATOM 5003 O O . SER A 1 615 ? 50.792 8.359 7.767 1.00 34.66 615 SER A O 1
ATOM 5005 N N . PRO A 1 616 ? 49.437 6.543 7.778 1.00 44.94 616 PRO A N 1
ATOM 5006 C CA . PRO A 1 616 ? 49.805 5.828 9.002 1.00 44.94 616 PRO A CA 1
ATOM 5007 C C . PRO A 1 616 ? 49.309 4.370 9.084 1.00 44.94 616 PRO A C 1
ATOM 5009 O O . PRO A 1 616 ? 48.212 4.037 8.655 1.00 44.94 616 PRO A O 1
ATOM 5012 N N . ASP A 1 617 ? 50.190 3.554 9.667 1.00 35.59 617 ASP A N 1
ATOM 5013 C CA . ASP A 1 617 ? 49.987 2.422 10.581 1.00 35.59 617 ASP A CA 1
ATOM 5014 C C . ASP A 1 617 ? 48.972 1.310 10.262 1.00 35.59 617 ASP A C 1
ATOM 5016 O O . ASP A 1 617 ? 47.772 1.421 10.496 1.00 35.59 617 ASP A O 1
ATOM 5020 N N . LEU A 1 618 ? 49.523 0.146 9.891 1.00 35.38 618 LEU A N 1
ATOM 5021 C CA . LEU A 1 618 ? 48.899 -1.170 10.039 1.00 35.38 618 LEU A CA 1
ATOM 5022 C C . LEU A 1 618 ? 49.763 -2.024 10.977 1.00 35.38 618 LEU A C 1
ATOM 5024 O O . LEU A 1 618 ? 50.889 -2.390 10.639 1.00 35.38 618 LEU A O 1
ATOM 5028 N N . GLN A 1 619 ? 49.214 -2.365 12.144 1.00 43.09 619 GLN A N 1
ATOM 5029 C CA . GLN A 1 619 ? 49.683 -3.463 12.987 1.00 43.09 619 GLN A CA 1
ATOM 5030 C C . GLN A 1 619 ? 48.576 -4.518 13.121 1.00 43.09 619 GLN A C 1
ATOM 5032 O O . GLN A 1 619 ? 47.473 -4.217 13.558 1.00 43.09 619 GLN A O 1
ATOM 5037 N N . HIS A 1 620 ? 48.949 -5.747 12.755 1.00 44.75 620 HIS A N 1
ATOM 5038 C CA . HIS A 1 620 ? 48.504 -7.051 13.262 1.00 44.75 620 HIS A CA 1
ATOM 5039 C C . HIS A 1 620 ? 47.006 -7.350 13.443 1.00 44.75 620 HIS A C 1
ATOM 5041 O O . HIS A 1 620 ? 46.433 -7.009 14.466 1.00 44.75 620 HIS A O 1
ATOM 5047 N N . THR A 1 621 ? 46.460 -8.186 12.548 1.00 44.50 621 THR A N 1
ATOM 5048 C CA . THR A 1 621 ? 45.551 -9.322 12.852 1.00 44.50 621 THR A CA 1
ATOM 5049 C C . THR A 1 621 ? 45.435 -10.229 11.607 1.00 44.50 621 THR A C 1
ATOM 5051 O O . THR A 1 621 ? 44.599 -9.994 10.754 1.00 44.50 621 THR A O 1
ATOM 5054 N N . SER A 1 622 ? 46.294 -11.245 11.419 1.00 56.22 622 SER A N 1
ATOM 5055 C CA . SER A 1 622 ? 46.224 -12.110 10.211 1.00 56.22 622 SER A CA 1
ATOM 5056 C C . SER A 1 622 ? 45.548 -13.464 10.420 1.00 56.22 622 SER A C 1
ATOM 5058 O O . SER A 1 622 ? 45.135 -14.090 9.448 1.00 56.22 622 SER A O 1
ATOM 5060 N N . ASP A 1 623 ? 45.397 -13.921 11.664 1.00 48.00 623 ASP A N 1
ATOM 5061 C CA . ASP A 1 623 ? 45.005 -15.317 11.904 1.00 48.00 623 ASP A CA 1
ATOM 5062 C C . ASP A 1 623 ? 43.523 -15.457 12.297 1.00 48.00 623 ASP A C 1
ATOM 5064 O O . ASP A 1 623 ? 42.883 -16.453 11.962 1.00 48.00 623 ASP A O 1
ATOM 5068 N N . ALA A 1 624 ? 42.934 -14.428 12.920 1.00 54.34 624 ALA A N 1
ATOM 5069 C CA . ALA A 1 624 ? 41.500 -14.384 13.224 1.00 54.34 624 ALA A CA 1
ATOM 5070 C C . ALA A 1 624 ? 40.648 -14.117 11.968 1.00 54.34 624 ALA A C 1
ATOM 5072 O O . ALA A 1 624 ? 39.582 -14.713 11.795 1.00 54.34 624 ALA A O 1
ATOM 5073 N N . ASP A 1 625 ? 41.153 -13.294 11.048 1.00 49.41 625 ASP A N 1
ATOM 5074 C CA . ASP A 1 625 ? 40.457 -12.959 9.804 1.00 49.41 625 ASP A CA 1
ATOM 5075 C C . ASP A 1 625 ? 40.433 -14.149 8.840 1.00 49.41 625 ASP A C 1
ATOM 5077 O O . ASP A 1 625 ? 39.416 -14.411 8.202 1.00 49.41 625 ASP A O 1
ATOM 5081 N N . CYS A 1 626 ? 41.496 -14.958 8.803 1.00 53.81 626 CYS A N 1
ATOM 5082 C CA . CYS A 1 626 ? 41.552 -16.150 7.956 1.00 53.81 626 CYS A CA 1
ATOM 5083 C C . CYS A 1 626 ? 40.597 -17.260 8.448 1.00 53.81 626 CYS A C 1
ATOM 5085 O O . CYS A 1 626 ? 39.923 -17.911 7.644 1.00 53.81 626 CYS A O 1
ATOM 5087 N N . ALA A 1 627 ? 40.457 -17.432 9.769 1.00 56.78 627 ALA A N 1
ATOM 5088 C CA . ALA A 1 627 ? 39.480 -18.353 10.357 1.00 56.78 627 ALA A CA 1
ATOM 5089 C C . ALA A 1 627 ? 38.030 -17.894 10.109 1.00 56.78 627 ALA A C 1
ATOM 5091 O O . ALA A 1 627 ? 37.168 -18.707 9.772 1.00 56.78 627 ALA A O 1
ATOM 5092 N N . THR A 1 628 ? 37.779 -16.584 10.196 1.00 66.25 628 THR A N 1
ATOM 5093 C CA . THR A 1 628 ? 36.457 -15.991 9.942 1.00 66.25 628 THR A CA 1
ATOM 5094 C C . THR A 1 628 ? 36.077 -16.093 8.463 1.00 66.25 628 THR A C 1
ATOM 5096 O O . THR A 1 628 ? 34.966 -16.504 8.143 1.00 66.25 628 THR A O 1
ATOM 5099 N N . ILE A 1 629 ? 37.015 -15.836 7.545 1.00 67.62 629 ILE A N 1
ATOM 5100 C CA . ILE A 1 629 ? 36.809 -15.998 6.097 1.00 67.62 629 ILE A CA 1
ATOM 5101 C C . ILE A 1 629 ? 36.581 -17.470 5.731 1.00 67.62 629 ILE A C 1
ATOM 5103 O O . ILE A 1 629 ? 35.732 -17.768 4.895 1.00 67.62 629 ILE A O 1
ATOM 5107 N N . THR A 1 630 ? 37.274 -18.409 6.380 1.00 70.38 630 THR A N 1
ATOM 5108 C CA . THR A 1 630 ? 37.070 -19.848 6.140 1.00 70.38 630 THR A CA 1
ATOM 5109 C C . THR A 1 630 ? 35.687 -20.309 6.612 1.00 70.38 630 THR A C 1
ATOM 5111 O O . THR A 1 630 ? 35.023 -21.063 5.903 1.00 70.38 630 THR A O 1
ATOM 5114 N N . ALA A 1 631 ? 35.206 -19.814 7.758 1.00 70.38 631 ALA A N 1
ATOM 5115 C CA . ALA A 1 631 ? 33.856 -20.099 8.252 1.00 70.38 631 ALA A CA 1
ATOM 5116 C C . ALA A 1 631 ? 32.761 -19.476 7.365 1.00 70.38 631 ALA A C 1
ATOM 5118 O O . ALA A 1 631 ? 31.764 -20.130 7.051 1.00 70.38 631 ALA A O 1
ATOM 5119 N N . VAL A 1 632 ? 32.968 -18.240 6.899 1.00 74.75 632 VAL A N 1
ATOM 5120 C CA . VAL A 1 632 ? 32.058 -17.560 5.962 1.00 74.75 632 VAL A CA 1
ATOM 5121 C C . VAL A 1 632 ? 32.015 -18.289 4.618 1.00 74.75 632 VAL A C 1
ATOM 5123 O O . VAL A 1 632 ? 30.930 -18.536 4.099 1.00 74.75 632 VAL A O 1
ATOM 5126 N N . ASN A 1 633 ? 33.164 -18.720 4.091 1.00 74.19 633 ASN A N 1
ATOM 5127 C CA . ASN A 1 633 ? 33.231 -19.502 2.855 1.00 74.19 633 ASN A CA 1
ATOM 5128 C C . ASN A 1 633 ? 32.594 -20.890 3.004 1.00 74.19 633 ASN A C 1
ATOM 5130 O O . ASN A 1 633 ? 31.938 -21.349 2.073 1.00 74.19 633 ASN A O 1
ATOM 5134 N N . GLY A 1 634 ? 32.732 -21.542 4.164 1.00 81.06 634 GLY A N 1
ATOM 5135 C CA . GLY A 1 634 ? 32.034 -22.797 4.464 1.00 81.06 634 GLY A CA 1
ATOM 5136 C C . GLY A 1 634 ? 30.513 -22.627 4.477 1.00 81.06 634 GLY A C 1
ATOM 5137 O O . GLY A 1 634 ? 29.802 -23.401 3.841 1.00 81.06 634 GLY A O 1
ATOM 5138 N N . THR A 1 635 ? 30.029 -21.554 5.106 1.00 78.56 635 THR A N 1
ATOM 5139 C CA . THR A 1 635 ? 28.594 -21.225 5.166 1.00 78.56 635 THR A CA 1
ATOM 5140 C C . THR A 1 635 ? 28.038 -20.884 3.778 1.00 78.56 635 THR A C 1
ATOM 5142 O O . THR A 1 635 ? 26.959 -21.340 3.405 1.00 78.56 635 THR A O 1
ATOM 5145 N N . LEU A 1 636 ? 28.793 -20.130 2.973 1.00 75.69 636 LEU A N 1
ATOM 5146 C CA . LEU A 1 636 ? 28.444 -19.830 1.581 1.00 75.69 636 LEU A CA 1
ATOM 5147 C C . LEU A 1 636 ? 28.397 -21.095 0.720 1.00 75.69 636 LEU A C 1
ATOM 5149 O O . LEU A 1 636 ? 27.496 -21.230 -0.102 1.00 75.69 636 LEU A O 1
ATOM 5153 N N . LEU A 1 637 ? 29.326 -22.033 0.914 1.00 81.75 637 LEU A N 1
ATOM 5154 C CA . LEU A 1 637 ? 29.353 -23.291 0.170 1.00 81.75 637 LEU A CA 1
ATOM 5155 C C . LEU A 1 637 ? 28.164 -24.197 0.532 1.00 81.75 637 LEU A C 1
ATOM 5157 O O . LEU A 1 637 ? 27.582 -24.815 -0.358 1.00 81.75 637 LEU A O 1
ATOM 5161 N N . GLU A 1 638 ? 27.759 -24.236 1.804 1.00 79.88 638 GLU A N 1
ATOM 5162 C CA . GLU A 1 638 ? 26.533 -24.923 2.237 1.00 79.88 638 GLU A CA 1
ATOM 5163 C C . GLU A 1 638 ? 25.275 -24.281 1.643 1.00 79.88 638 GLU A C 1
ATOM 5165 O O . GLU A 1 638 ? 24.420 -24.991 1.114 1.00 79.88 638 GLU A O 1
ATOM 5170 N N . GLN A 1 639 ? 25.182 -22.947 1.640 1.00 76.44 639 GLN A N 1
ATOM 5171 C CA . GLN A 1 639 ? 24.065 -22.234 1.012 1.00 76.44 639 GLN A CA 1
ATOM 5172 C C . GLN A 1 639 ? 23.993 -22.488 -0.498 1.00 76.44 639 GLN A C 1
ATOM 5174 O O . GLN A 1 639 ? 22.906 -22.676 -1.047 1.00 76.44 639 GLN A O 1
ATOM 5179 N N . LEU A 1 640 ? 25.141 -22.541 -1.173 1.00 77.94 640 LEU A N 1
ATOM 5180 C CA . LEU A 1 640 ? 25.220 -22.772 -2.614 1.00 77.94 640 LEU A CA 1
ATOM 5181 C C . LEU A 1 640 ? 24.886 -24.229 -2.974 1.00 77.94 640 LEU A C 1
ATOM 5183 O O . LEU A 1 640 ? 24.202 -24.477 -3.968 1.00 77.94 640 LEU A O 1
ATOM 5187 N N . ASN A 1 641 ? 25.278 -25.191 -2.131 1.00 76.88 641 ASN A N 1
ATOM 5188 C CA . ASN A 1 641 ? 24.847 -26.585 -2.254 1.00 76.88 641 ASN A CA 1
ATOM 5189 C C . ASN A 1 641 ? 23.340 -26.741 -2.021 1.00 76.88 641 ASN A C 1
ATOM 5191 O O . ASN A 1 641 ? 22.679 -27.412 -2.810 1.00 76.88 641 ASN A O 1
ATOM 5195 N N . HIS A 1 642 ? 22.781 -26.071 -1.012 1.00 77.06 642 HIS A N 1
ATOM 5196 C CA . HIS A 1 642 ? 21.343 -26.103 -0.751 1.00 77.06 642 HIS A CA 1
ATOM 5197 C C . HIS A 1 642 ? 20.537 -25.499 -1.915 1.00 77.06 642 HIS A C 1
ATOM 5199 O O . HIS A 1 642 ? 19.554 -26.083 -2.370 1.00 77.06 642 HIS A O 1
ATOM 5205 N N . GLN A 1 643 ? 20.996 -24.381 -2.488 1.00 76.00 643 GLN A N 1
ATOM 5206 C CA . GLN A 1 643 ? 20.383 -23.810 -3.694 1.00 76.00 643 GLN A CA 1
ATOM 5207 C C . GLN A 1 643 ? 20.513 -24.729 -4.919 1.00 76.00 643 GLN A C 1
ATOM 5209 O O . GLN A 1 643 ? 19.584 -24.815 -5.721 1.00 76.00 643 GLN A O 1
ATOM 5214 N N . SER A 1 644 ? 21.631 -25.445 -5.059 1.00 77.69 644 SER A N 1
ATOM 5215 C CA . SER A 1 644 ? 21.832 -26.438 -6.123 1.00 77.69 644 SER A CA 1
ATOM 5216 C C . SER A 1 644 ? 20.855 -27.617 -6.011 1.00 77.69 644 SER A C 1
ATOM 5218 O O . SER A 1 644 ? 20.317 -28.070 -7.023 1.00 77.69 644 SER A O 1
ATOM 5220 N N . GLU A 1 645 ? 20.558 -28.085 -4.795 1.00 75.81 645 GLU A N 1
ATOM 5221 C CA . GLU A 1 645 ? 19.542 -29.121 -4.554 1.00 75.81 645 GLU A CA 1
ATOM 5222 C C . GLU A 1 645 ? 18.129 -28.631 -4.888 1.00 75.81 645 GLU A C 1
ATOM 5224 O O . GLU A 1 645 ? 17.406 -29.313 -5.616 1.00 75.81 645 GLU A O 1
ATOM 5229 N N . ILE A 1 646 ? 17.772 -27.409 -4.481 1.00 74.44 646 ILE A N 1
ATOM 5230 C CA . ILE A 1 646 ? 16.478 -26.793 -4.824 1.00 74.44 646 ILE A CA 1
ATOM 5231 C C . ILE A 1 646 ? 16.313 -26.665 -6.344 1.00 74.44 646 ILE A C 1
ATOM 5233 O O . ILE A 1 646 ? 15.237 -26.924 -6.889 1.00 74.44 646 ILE A O 1
ATOM 5237 N N . LEU A 1 647 ? 17.371 -26.275 -7.059 1.00 70.81 647 LEU A N 1
ATOM 5238 C CA . LEU A 1 647 ? 17.333 -26.171 -8.518 1.00 70.81 647 LEU A CA 1
ATOM 5239 C C . LEU A 1 647 ? 17.154 -27.540 -9.187 1.00 70.81 647 LEU A C 1
ATOM 5241 O O . LEU A 1 647 ? 16.397 -27.635 -10.153 1.00 70.81 647 LEU A O 1
ATOM 5245 N N . LYS A 1 648 ? 17.767 -28.603 -8.651 1.00 73.44 648 LYS A N 1
ATOM 5246 C CA . LYS A 1 648 ? 17.539 -29.977 -9.128 1.00 73.44 648 LYS A CA 1
ATOM 5247 C C . LYS A 1 648 ? 16.099 -30.430 -8.895 1.00 73.44 648 LYS A C 1
ATOM 5249 O O . LYS A 1 648 ? 15.497 -30.990 -9.807 1.00 73.44 648 LYS A O 1
ATOM 5254 N N . GLU A 1 649 ? 15.521 -30.151 -7.727 1.00 71.75 649 GLU A N 1
ATOM 5255 C CA . GLU A 1 649 ? 14.116 -30.477 -7.438 1.00 71.75 649 GLU A CA 1
ATOM 5256 C C . GLU A 1 649 ? 13.151 -29.723 -8.363 1.00 71.75 649 GLU A C 1
ATOM 5258 O O . GLU A 1 649 ? 12.229 -30.321 -8.923 1.00 71.75 649 GLU A O 1
ATOM 5263 N N . ARG A 1 650 ? 13.406 -28.433 -8.618 1.00 74.69 650 ARG A N 1
ATOM 5264 C CA . ARG A 1 650 ? 12.642 -27.646 -9.600 1.00 74.69 650 ARG A CA 1
ATOM 5265 C C . ARG A 1 650 ? 12.766 -28.211 -11.009 1.00 74.69 650 ARG A C 1
ATOM 5267 O O . ARG A 1 650 ? 11.769 -28.271 -11.718 1.00 74.69 650 ARG A O 1
ATOM 5274 N N . GLN A 1 651 ? 13.957 -28.643 -11.413 1.00 71.12 651 GLN A N 1
ATOM 5275 C CA . GLN A 1 651 ? 14.178 -29.214 -12.738 1.00 71.12 651 GLN A CA 1
ATOM 5276 C C . GLN A 1 651 ? 13.446 -30.553 -12.920 1.00 71.12 651 GLN A C 1
ATOM 5278 O O . GLN A 1 651 ? 12.886 -30.792 -13.986 1.00 71.12 651 GLN A O 1
ATOM 5283 N N . ILE A 1 652 ? 13.367 -31.381 -11.871 1.00 73.00 652 ILE A N 1
ATOM 5284 C CA . ILE A 1 652 ? 12.563 -32.616 -11.867 1.00 73.00 652 ILE A CA 1
ATOM 5285 C C . ILE A 1 652 ? 11.066 -32.294 -11.980 1.00 73.00 652 ILE A C 1
ATOM 5287 O O . ILE A 1 652 ? 10.360 -32.928 -12.761 1.00 73.00 652 ILE A O 1
ATOM 5291 N N . LEU A 1 653 ? 10.578 -31.292 -11.241 1.00 68.31 653 LEU A N 1
ATOM 5292 C CA . LEU A 1 653 ? 9.174 -30.867 -11.298 1.00 68.31 653 LEU A CA 1
ATOM 5293 C C . LEU A 1 653 ? 8.794 -30.276 -12.660 1.00 68.31 653 LEU A C 1
ATOM 5295 O O . LEU A 1 653 ? 7.713 -30.562 -13.169 1.00 68.31 653 LEU A O 1
ATOM 5299 N N . ILE A 1 654 ? 9.681 -29.483 -13.265 1.00 69.12 654 ILE A N 1
ATOM 5300 C CA . ILE A 1 654 ? 9.482 -28.929 -14.609 1.00 69.12 654 ILE A CA 1
ATOM 5301 C C . ILE A 1 654 ? 9.462 -30.056 -15.645 1.00 69.12 654 ILE A C 1
ATOM 5303 O O . ILE A 1 654 ? 8.539 -30.096 -16.449 1.00 69.12 654 ILE A O 1
ATOM 5307 N N . ALA A 1 655 ? 10.390 -31.015 -15.576 1.00 65.94 655 ALA A N 1
ATOM 5308 C CA . ALA A 1 655 ? 10.396 -32.168 -16.477 1.00 65.94 655 ALA A CA 1
ATOM 5309 C C . ALA A 1 655 ? 9.117 -33.020 -16.345 1.00 65.94 655 ALA A C 1
ATOM 5311 O O . ALA A 1 655 ? 8.551 -33.444 -17.350 1.00 65.94 655 ALA A O 1
ATOM 5312 N N . ALA A 1 656 ? 8.612 -33.215 -15.122 1.00 66.56 656 ALA A N 1
ATOM 5313 C CA . ALA A 1 656 ? 7.350 -33.919 -14.886 1.00 66.56 656 ALA A CA 1
ATOM 5314 C C . ALA A 1 656 ? 6.131 -33.150 -15.435 1.00 66.56 656 ALA A C 1
ATOM 5316 O O . ALA A 1 656 ? 5.196 -33.761 -15.951 1.00 66.56 656 ALA A O 1
ATOM 5317 N N . LEU A 1 657 ? 6.139 -31.814 -15.358 1.00 61.53 657 LEU A N 1
ATOM 5318 C CA . LEU A 1 657 ? 5.107 -30.961 -15.956 1.00 61.53 657 LEU A CA 1
ATOM 5319 C C . LEU A 1 657 ? 5.180 -30.962 -17.487 1.00 61.53 657 LEU A C 1
ATOM 5321 O O . LEU A 1 657 ? 4.142 -31.027 -18.139 1.00 61.53 657 LEU A O 1
ATOM 5325 N N . GLU A 1 658 ? 6.379 -30.934 -18.066 1.00 61.94 658 GLU A N 1
ATOM 5326 C CA . GLU A 1 658 ? 6.590 -31.044 -19.513 1.00 61.94 658 GLU A CA 1
ATOM 5327 C C . GLU A 1 658 ? 6.113 -32.401 -20.048 1.00 61.94 658 GLU A C 1
ATOM 5329 O O . GLU A 1 658 ? 5.459 -32.450 -21.090 1.00 61.94 658 GLU A O 1
ATOM 5334 N N . GLU A 1 659 ? 6.350 -33.491 -19.314 1.00 63.78 659 GLU A N 1
ATOM 5335 C CA . GLU A 1 659 ? 5.847 -34.828 -19.651 1.00 63.78 659 GLU A CA 1
ATOM 5336 C C . GLU A 1 659 ? 4.311 -34.904 -19.565 1.00 63.78 659 GLU A C 1
ATOM 5338 O O . GLU A 1 659 ? 3.668 -35.544 -20.400 1.00 63.78 659 GLU A O 1
ATOM 5343 N N . LEU A 1 660 ? 3.697 -34.196 -18.610 1.00 57.88 660 LEU A N 1
ATOM 5344 C CA . LEU A 1 660 ? 2.240 -34.104 -18.487 1.00 57.88 660 LEU A CA 1
ATOM 5345 C C . LEU A 1 660 ? 1.617 -33.292 -19.635 1.00 57.88 660 LEU A C 1
ATOM 5347 O O . LEU A 1 660 ? 0.636 -33.720 -20.238 1.00 57.88 660 LEU A O 1
ATOM 5351 N N . ILE A 1 661 ? 2.224 -32.151 -19.976 1.00 54.12 661 ILE A N 1
ATOM 5352 C CA . ILE A 1 661 ? 1.773 -31.256 -21.052 1.00 54.12 661 ILE A CA 1
ATOM 5353 C C . ILE A 1 661 ? 1.956 -31.917 -22.429 1.00 54.12 661 ILE A C 1
ATOM 5355 O O . ILE A 1 661 ? 1.109 -31.762 -23.308 1.00 54.12 661 ILE A O 1
ATOM 5359 N N . CYS A 1 662 ? 3.019 -32.704 -22.627 1.00 48.84 662 CYS A N 1
ATOM 5360 C CA . CYS A 1 662 ? 3.251 -33.417 -23.887 1.00 48.84 662 CYS A CA 1
ATOM 5361 C C . CYS A 1 662 ? 2.315 -34.626 -24.082 1.00 48.84 662 CYS A C 1
ATOM 5363 O O . CYS A 1 662 ? 1.974 -34.961 -25.221 1.00 48.84 662 CYS A O 1
ATOM 5365 N N . ASN A 1 663 ? 1.846 -35.253 -22.998 1.00 49.94 663 ASN A N 1
ATOM 5366 C CA . ASN A 1 663 ? 0.887 -36.364 -23.058 1.00 49.94 663 ASN A CA 1
ATOM 5367 C C . ASN A 1 663 ? -0.580 -35.910 -23.259 1.00 49.94 663 ASN A C 1
ATOM 5369 O O . ASN A 1 663 ? -1.441 -36.731 -23.589 1.00 49.94 663 ASN A O 1
ATOM 5373 N N . ASP A 1 664 ? -0.859 -34.604 -23.171 1.00 45.06 664 ASP A N 1
ATOM 5374 C CA . ASP A 1 664 ? -2.194 -33.997 -23.321 1.00 45.06 664 ASP A CA 1
ATOM 5375 C C . 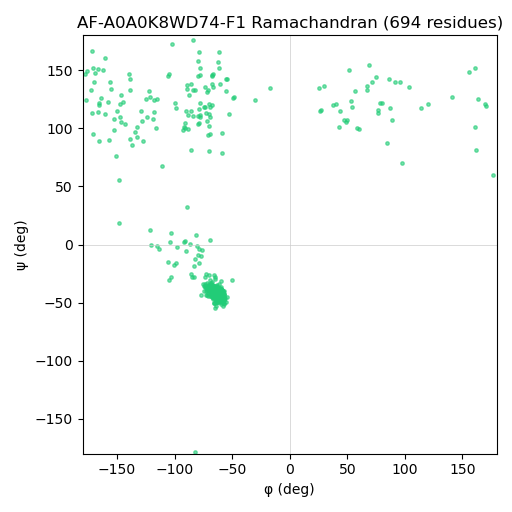ASP A 1 664 ? -2.647 -33.770 -24.780 1.00 45.06 664 ASP A C 1
ATOM 5377 O O . ASP A 1 664 ? -3.724 -33.230 -25.048 1.00 45.06 664 ASP A O 1
ATOM 5381 N N . SER A 1 665 ? -1.901 -34.286 -25.761 1.00 43.53 665 SER A N 1
ATOM 5382 C CA . SER A 1 665 ? -2.291 -34.284 -27.184 1.00 43.53 665 SER A CA 1
ATOM 5383 C C . SER A 1 665 ? -3.480 -35.207 -27.528 1.00 43.53 665 SER A C 1
ATOM 5385 O O . SER A 1 665 ? -3.892 -35.289 -28.684 1.00 43.53 665 SER A O 1
ATOM 5387 N N . SER A 1 666 ? -4.095 -35.860 -26.534 1.00 45.25 666 SER A N 1
ATOM 5388 C CA . SER A 1 666 ? -5.276 -36.725 -26.704 1.00 45.25 666 SER A CA 1
ATOM 5389 C C . SER A 1 666 ? -6.615 -36.104 -26.241 1.00 45.25 666 SER A C 1
ATOM 5391 O O . SER A 1 666 ? -7.673 -36.726 -26.405 1.00 45.25 666 SER A O 1
ATOM 5393 N N . ILE A 1 667 ? -6.630 -34.842 -25.776 1.00 46.53 667 ILE A N 1
ATOM 5394 C CA . ILE A 1 667 ? -7.842 -34.134 -25.290 1.00 46.53 667 ILE A CA 1
ATOM 5395 C C . ILE A 1 667 ? -8.605 -33.381 -26.405 1.00 46.53 667 ILE A C 1
ATOM 5397 O O . ILE A 1 667 ? -9.279 -32.385 -26.180 1.00 46.53 667 ILE A O 1
ATOM 5401 N N . THR A 1 668 ? -8.590 -33.878 -27.640 1.00 40.75 668 THR A N 1
ATOM 5402 C CA . THR A 1 668 ? -9.638 -33.519 -28.622 1.00 40.75 668 THR A CA 1
ATOM 5403 C C . THR A 1 668 ? -10.739 -34.577 -28.728 1.00 40.75 668 THR A C 1
ATOM 5405 O O . THR A 1 668 ? -11.731 -34.347 -29.410 1.00 40.75 668 THR A O 1
ATOM 5408 N N . SER A 1 669 ? -10.640 -35.699 -27.996 1.00 43.47 669 SER A N 1
ATOM 5409 C CA . SER A 1 669 ? -11.627 -36.798 -28.058 1.00 43.47 669 SER A CA 1
ATOM 5410 C C . SER A 1 669 ? -12.425 -37.064 -26.771 1.00 43.47 669 SER A C 1
ATOM 5412 O O . SER A 1 669 ? -13.273 -37.952 -26.760 1.00 43.47 669 SER A O 1
ATOM 5414 N N . ARG A 1 670 ? -12.189 -36.326 -25.673 1.00 42.66 670 ARG A N 1
ATOM 5415 C CA . ARG A 1 670 ? -12.739 -36.668 -24.340 1.00 42.66 670 ARG A CA 1
ATOM 5416 C C . ARG A 1 670 ? -13.631 -35.620 -23.668 1.00 42.66 670 ARG A C 1
ATOM 5418 O O . ARG A 1 670 ? -13.978 -35.783 -22.504 1.00 42.66 670 ARG A O 1
ATOM 5425 N N . VAL A 1 671 ? -14.069 -34.597 -24.401 1.00 41.56 671 VAL A N 1
ATOM 5426 C CA . VAL A 1 671 ? -14.987 -33.557 -23.887 1.00 41.56 671 VAL A CA 1
ATOM 5427 C C . VAL A 1 671 ? -16.450 -34.046 -23.774 1.00 41.56 671 VAL A C 1
ATOM 5429 O O . VAL A 1 671 ? -17.284 -33.361 -23.197 1.00 41.56 671 VAL A O 1
ATOM 5432 N N . GLU A 1 672 ? -16.777 -35.266 -24.220 1.00 41.34 672 GLU A N 1
ATOM 5433 C CA . GLU A 1 672 ? -18.142 -35.823 -24.110 1.00 41.34 672 GLU A CA 1
ATOM 5434 C C . GLU A 1 672 ? -18.426 -36.649 -22.840 1.00 41.34 672 GLU A C 1
ATOM 5436 O O . GLU A 1 672 ? -19.541 -37.138 -22.663 1.00 41.34 672 GLU A O 1
ATOM 5441 N N . ALA A 1 673 ? -17.480 -36.788 -21.907 1.00 42.62 673 ALA A N 1
ATOM 5442 C CA . ALA A 1 673 ? -17.728 -37.506 -20.656 1.00 42.62 673 ALA A CA 1
ATOM 5443 C C . ALA A 1 673 ? -17.430 -36.620 -19.441 1.00 42.62 673 ALA A C 1
ATOM 5445 O O . ALA A 1 673 ? -16.275 -36.340 -19.135 1.00 42.62 673 ALA A O 1
ATOM 5446 N N . ASN A 1 674 ? -18.486 -36.224 -18.723 1.00 45.62 674 ASN A N 1
ATOM 5447 C CA . ASN A 1 674 ? -18.440 -35.578 -17.407 1.00 45.62 674 ASN A CA 1
ATOM 5448 C C . ASN A 1 674 ? -17.721 -36.468 -16.368 1.00 45.62 674 ASN A C 1
ATOM 5450 O O . ASN A 1 674 ? -18.366 -37.123 -15.548 1.00 45.62 674 ASN A O 1
ATOM 5454 N N . GLN A 1 675 ? -16.390 -36.496 -16.382 1.00 43.41 675 GLN A N 1
ATOM 5455 C CA . GLN A 1 675 ? -15.570 -37.009 -15.286 1.00 43.41 675 GLN A CA 1
ATOM 5456 C C . GLN A 1 675 ? -14.617 -35.913 -14.792 1.00 43.41 675 GLN A C 1
ATOM 5458 O O . GLN A 1 675 ? -13.964 -35.260 -15.607 1.00 43.41 675 GLN A O 1
ATOM 5463 N N . PRO A 1 676 ? -14.527 -35.685 -13.469 1.00 40.97 676 PRO A N 1
ATOM 5464 C CA . PRO A 1 676 ? -13.667 -34.653 -12.913 1.00 40.97 676 PRO A CA 1
ATOM 5465 C C . PRO A 1 676 ? -12.194 -35.057 -13.041 1.00 40.97 676 PRO A C 1
ATOM 5467 O O . PRO A 1 676 ? -11.794 -36.159 -12.662 1.00 40.97 676 PRO A O 1
ATOM 5470 N N . VAL A 1 677 ? -11.381 -34.132 -13.553 1.00 50.03 677 VAL A N 1
ATOM 5471 C CA . VAL A 1 677 ? -9.920 -34.236 -13.669 1.00 50.03 677 VAL A CA 1
ATOM 5472 C C . VAL A 1 677 ? -9.297 -34.155 -12.265 1.00 50.03 677 VAL A C 1
ATOM 5474 O O . VAL A 1 677 ? -8.868 -33.099 -11.810 1.00 50.03 677 VAL A O 1
ATOM 5477 N N . GLY A 1 678 ? -9.304 -35.276 -11.538 1.00 45.06 678 GLY A N 1
ATOM 5478 C CA . GLY A 1 678 ? -8.812 -35.359 -10.154 1.00 45.06 678 GLY A CA 1
ATOM 5479 C C . GLY A 1 678 ? -7.286 -35.442 -10.004 1.00 45.06 678 GLY A C 1
ATOM 5480 O O . GLY A 1 678 ? -6.769 -35.214 -8.917 1.00 45.06 678 GLY A O 1
ATOM 5481 N N . GLY A 1 679 ? -6.551 -35.756 -11.077 1.00 52.91 679 GLY A N 1
ATOM 5482 C CA . GLY A 1 679 ? -5.088 -35.899 -11.028 1.00 52.91 679 GLY A CA 1
ATOM 5483 C C . GLY A 1 679 ? -4.341 -34.562 -10.995 1.00 52.91 679 GLY A C 1
ATOM 5484 O O . GLY A 1 679 ? -3.438 -34.379 -10.182 1.00 52.91 679 GLY A O 1
ATOM 5485 N N . LEU A 1 680 ? -4.764 -33.603 -11.830 1.00 52.12 680 LEU A N 1
ATOM 5486 C CA . LEU A 1 680 ? -4.109 -32.293 -11.952 1.00 52.12 680 LEU A CA 1
ATOM 5487 C C . LEU A 1 680 ? -4.226 -31.475 -10.659 1.00 52.12 680 LEU A C 1
ATOM 5489 O O . LEU A 1 680 ? -3.277 -30.829 -10.229 1.00 52.12 680 LEU A O 1
ATOM 5493 N N . THR A 1 681 ? -5.387 -31.537 -10.007 1.00 61.41 681 THR A N 1
ATOM 5494 C CA . THR A 1 681 ? -5.688 -30.756 -8.802 1.00 61.41 681 THR A CA 1
ATOM 5495 C C . THR A 1 681 ? -4.880 -31.217 -7.591 1.00 61.41 681 THR A C 1
ATOM 5497 O O . THR A 1 681 ? -4.455 -30.378 -6.800 1.00 61.41 681 THR A O 1
ATOM 5500 N N . ALA A 1 682 ? -4.604 -32.518 -7.462 1.00 55.78 682 ALA A N 1
ATOM 5501 C CA . ALA A 1 682 ? -3.827 -33.059 -6.348 1.00 55.78 682 ALA A CA 1
ATOM 5502 C C . ALA A 1 682 ? -2.337 -32.678 -6.432 1.00 55.78 682 ALA A C 1
ATOM 5504 O O . ALA A 1 682 ? -1.761 -32.231 -5.441 1.00 55.78 682 ALA A O 1
ATOM 5505 N N . GLN A 1 683 ? -1.718 -32.777 -7.615 1.00 56.78 683 GLN A N 1
ATOM 5506 C CA . GLN A 1 683 ? -0.318 -32.365 -7.800 1.00 56.78 683 GLN A CA 1
ATOM 5507 C C . GLN A 1 683 ? -0.145 -30.843 -7.759 1.00 56.78 683 GLN A C 1
ATOM 5509 O O . GLN A 1 683 ? 0.847 -30.356 -7.223 1.00 56.78 683 GLN A O 1
ATOM 5514 N N . GLN A 1 684 ? -1.130 -30.075 -8.230 1.00 57.69 684 GLN A N 1
ATOM 5515 C CA . GLN A 1 684 ? -1.119 -28.615 -8.126 1.00 57.69 684 GLN A CA 1
ATOM 5516 C C . GLN A 1 684 ? -1.293 -28.140 -6.672 1.00 57.69 684 GLN A C 1
ATOM 5518 O O . GLN A 1 684 ? -0.656 -27.172 -6.257 1.00 57.69 684 GLN A O 1
ATOM 5523 N N . GLN A 1 685 ? -2.079 -28.859 -5.861 1.00 62.19 685 GLN A N 1
ATOM 5524 C CA . GLN A 1 685 ? -2.155 -28.642 -4.411 1.00 62.19 685 GLN A CA 1
ATOM 5525 C C . GLN A 1 685 ? -0.861 -29.037 -3.695 1.00 62.19 685 GLN A C 1
ATOM 5527 O O . GLN A 1 685 ? -0.449 -28.338 -2.773 1.00 62.19 685 GLN A O 1
ATOM 5532 N N . GLN A 1 686 ? -0.187 -30.102 -4.134 1.00 62.66 686 GLN A N 1
ATOM 5533 C CA . GLN A 1 686 ? 1.107 -30.511 -3.584 1.00 62.66 686 GLN A CA 1
ATOM 5534 C C . GLN A 1 686 ? 2.216 -29.502 -3.924 1.00 62.66 686 GLN A C 1
ATOM 5536 O O . GLN A 1 686 ? 3.030 -29.179 -3.062 1.00 62.66 686 GLN A O 1
ATOM 5541 N N . LEU A 1 687 ? 2.193 -28.929 -5.133 1.00 58.97 687 LEU A N 1
ATOM 5542 C CA . LEU A 1 687 ? 3.087 -27.846 -5.549 1.00 58.97 687 LEU A CA 1
ATOM 5543 C C . LEU A 1 687 ? 2.809 -26.552 -4.771 1.00 58.97 687 LEU A C 1
ATOM 5545 O O . LEU A 1 687 ? 3.742 -25.913 -4.299 1.00 58.97 687 LEU A O 1
ATOM 5549 N N . MET A 1 688 ? 1.538 -26.189 -4.575 1.00 56.66 688 MET A N 1
ATOM 5550 C CA . MET A 1 688 ? 1.148 -25.052 -3.730 1.00 56.66 688 MET A CA 1
ATOM 5551 C C . MET A 1 688 ? 1.560 -25.252 -2.268 1.00 56.66 688 MET A C 1
ATOM 5553 O O . MET A 1 688 ? 2.046 -24.318 -1.641 1.00 56.66 688 MET A O 1
ATOM 5557 N N . ALA A 1 689 ? 1.411 -26.462 -1.723 1.00 62.66 689 ALA A N 1
ATOM 5558 C CA . ALA A 1 689 ? 1.851 -26.783 -0.368 1.00 62.66 689 ALA A CA 1
ATOM 5559 C C . ALA A 1 689 ? 3.381 -26.704 -0.233 1.00 62.66 689 ALA A C 1
ATOM 5561 O O . ALA A 1 689 ? 3.877 -26.130 0.733 1.00 62.66 689 ALA A O 1
ATOM 5562 N N . TYR A 1 690 ? 4.122 -27.210 -1.223 1.00 62.78 690 TYR A N 1
ATOM 5563 C CA . TYR A 1 690 ? 5.581 -27.128 -1.262 1.00 62.78 690 TYR A CA 1
ATOM 5564 C C . TYR A 1 690 ? 6.067 -25.673 -1.394 1.00 62.78 690 TYR A C 1
ATOM 5566 O O . TYR A 1 690 ? 6.902 -25.236 -0.606 1.00 62.78 690 TYR A O 1
ATOM 5574 N N . LEU A 1 691 ? 5.482 -24.878 -2.298 1.00 57.44 691 LEU A N 1
ATOM 5575 C CA . LEU A 1 691 ? 5.814 -23.456 -2.466 1.00 57.44 691 LEU A CA 1
ATOM 5576 C C . LEU A 1 691 ? 5.471 -22.622 -1.222 1.00 57.44 691 LEU A C 1
ATOM 5578 O O . LEU A 1 691 ? 6.261 -21.769 -0.823 1.00 57.44 691 LEU A O 1
ATOM 5582 N N . ASN A 1 692 ? 4.344 -22.905 -0.563 1.00 53.09 692 ASN A N 1
ATOM 5583 C CA . ASN A 1 692 ? 3.966 -22.229 0.680 1.00 53.09 692 ASN A CA 1
ATOM 5584 C C . ASN A 1 692 ? 4.857 -22.627 1.867 1.00 53.09 692 ASN A C 1
ATOM 5586 O O . ASN A 1 692 ? 5.032 -21.830 2.784 1.00 53.09 692 ASN A O 1
ATOM 5590 N N . SER A 1 693 ? 5.452 -23.825 1.851 1.00 54.12 693 SER A N 1
ATOM 5591 C CA . SER A 1 693 ? 6.388 -24.268 2.895 1.00 54.12 693 SER A CA 1
ATOM 5592 C C . SER A 1 693 ? 7.793 -23.656 2.789 1.00 54.12 693 SER A C 1
ATOM 5594 O O . SER A 1 693 ? 8.573 -23.789 3.726 1.00 54.12 693 SER A O 1
ATOM 5596 N N . GLN A 1 694 ? 8.108 -22.959 1.688 1.00 56.03 694 GLN A N 1
ATOM 5597 C CA . GLN A 1 694 ? 9.409 -22.307 1.455 1.00 56.03 694 GLN A CA 1
ATOM 5598 C C . GLN A 1 694 ? 9.393 -20.782 1.670 1.00 56.03 694 GLN A C 1
ATOM 5600 O O . GLN A 1 694 ? 10.367 -20.103 1.356 1.00 56.03 694 GLN A O 1
ATOM 5605 N N . SER A 1 695 ? 8.306 -20.232 2.218 1.00 38.69 695 SER A N 1
ATOM 5606 C CA . SER A 1 695 ? 8.245 -18.846 2.695 1.00 38.69 695 SER A CA 1
ATOM 5607 C C . SER A 1 695 ? 8.754 -18.765 4.141 1.00 38.69 695 SER A C 1
ATOM 5609 O O . SER A 1 695 ? 7.950 -18.720 5.077 1.00 38.69 695 SER A O 1
ATOM 5611 N N . LEU A 1 696 ? 10.077 -18.732 4.316 1.00 35.06 696 LEU A N 1
ATOM 5612 C CA . LEU A 1 696 ? 10.745 -18.255 5.533 1.00 35.06 696 LEU A CA 1
ATOM 5613 C C . LEU A 1 696 ? 12.037 -17.525 5.171 1.00 35.06 696 LEU A C 1
ATOM 5615 O O . LEU A 1 696 ? 12.929 -18.174 4.582 1.00 35.06 696 LEU A O 1
#

Foldseek 3Di:
DDDDDDDDDDDDDDDDDDDDDDDDDDDDDDDDDDDDDDDDDDDDDDDDDDDDDDDDDDDDDDDDDDDDDDDPDPPDPVNVVVVVVVVVVVVVVVVVVVVVVVVVVVVVVVVVVVVVVVVVVVVVVVVVVVVVVVVVVVVVVVVVVVVVVVVVVVVVVVVVVVVVVVVVVVVVVVVVVVVVVVVVVVVVVVPDDDDDDPDDPPCPVVVVVVVVVVVVVVVVVVVVVVVVVVVVVVVVVVVVVVVVVVVVVVVVVVVVVVVVVVVVVVVVVVVVVVVVVVVVVVVVVVVVVVVVVVVVVLVVVLVVLVVVLVVLVVVLVVLVVVLVVLVVVLVVCCVPDDDPVVNVVSNVVSVVVSVVSVVVSVVSVVVSVVSVVVSVVSVVVVVVVVVVVVVVVVVVVVVVVVVVVVVVVVVVVVVVVVVVVVVVVVVVVVVVVVVVVVVVVVVVVVVVVVVVVVVVVVVVVVVVVVVVVVVVVVVVVVVVVVVVVVVVVVVVVVVVVVVVVVVVVVVVVVVVVVVVVVVVVVVVVVVVVVVVVVVVVVPPPDDDDDDDDDDDDDDDDDDDDDDDDDDDDDDDDDDDDDDDDDDDDDDDDDDDDDDDDDDDDDDDDDDDDDDDDDDDDDDDDDPVVVVVVVVVVVVVVVVVVVVVVVVVVVVVVVVVVVVVVVVCPPVVPPPPDPDDPPPVVVVVVVVVVVVVVPPD

Solvent-accessible surface area (backbone atoms only — not comparable to full-atom values): 42202 Å² total; per-residue (Å²): 138,89,82,89,79,85,86,82,84,81,88,82,89,81,90,83,83,91,84,92,85,83,92,77,89,78,84,89,84,88,81,91,79,87,87,83,84,90,82,89,81,90,84,92,83,87,83,90,81,86,86,80,84,81,82,83,82,80,85,79,91,76,85,86,80,84,79,88,73,95,70,95,66,89,72,52,74,66,56,56,52,50,50,52,49,53,51,50,51,52,50,53,52,50,51,50,52,52,51,51,53,51,52,55,51,49,53,53,49,51,52,52,50,50,52,52,48,51,52,49,51,53,48,52,55,50,49,53,51,50,54,52,48,55,50,50,53,51,48,53,52,48,54,56,48,50,52,50,50,50,54,49,48,54,51,49,51,54,50,50,52,54,48,52,54,53,50,52,54,50,49,52,52,51,45,56,50,46,54,55,48,50,58,50,44,65,65,56,67,78,75,72,88,79,88,87,93,84,67,73,76,87,43,43,66,63,47,50,52,50,50,51,52,47,51,51,50,50,51,50,51,51,51,54,51,50,53,51,49,52,52,52,50,52,51,50,51,53,49,51,52,51,52,52,50,50,51,53,53,50,52,53,48,52,52,52,52,51,52,50,53,51,52,51,52,48,51,53,48,52,52,50,53,50,50,53,51,50,54,48,50,53,53,48,52,53,51,51,54,52,51,54,52,50,48,56,50,50,57,52,48,50,53,51,48,52,52,50,45,50,52,49,50,54,51,46,55,52,53,55,48,52,49,53,52,50,56,48,51,49,54,54,48,66,74,70,57,88,51,69,71,56,46,52,53,51,48,54,53,50,49,53,53,50,51,55,50,52,50,51,51,54,51,50,53,53,53,44,53,52,48,51,51,53,47,50,55,53,50,53,51,50,55,54,49,54,54,51,49,55,50,50,54,53,51,50,53,54,51,52,52,50,51,53,52,50,51,51,51,53,50,52,51,52,53,51,52,50,52,51,53,52,50,51,51,50,51,49,52,51,51,53,52,50,51,54,52,50,53,52,50,53,51,52,53,51,50,52,53,49,52,53,51,52,51,51,53,51,50,52,52,49,54,53,48,51,54,51,50,52,53,50,51,53,53,50,52,52,50,51,53,51,49,48,51,52,51,50,50,52,54,47,54,49,52,51,51,50,52,51,50,52,51,47,52,51,50,52,49,52,51,50,54,50,50,52,50,48,52,54,49,50,51,53,45,50,57,48,51,54,52,50,54,56,53,57,65,69,64,75,81,74,78,91,75,83,88,84,92,87,79,89,81,88,89,77,89,78,82,83,89,90,83,92,87,89,84,88,81,84,86,87,84,90,80,90,83,83,89,82,88,87,83,88,83,88,79,86,86,84,77,89,77,90,76,95,74,84,87,76,90,83,85,80,88,81,84,88,82,88,88,82,89,82,84,83,89,89,80,89,77,74,67,67,55,51,54,50,51,51,53,51,52,51,51,50,50,52,52,52,50,52,51,52,50,53,51,50,54,49,51,52,53,50,51,54,49,50,54,52,62,66,65,54,82,62,72,87,76,55,89,87,57,102,65,83,76,64,66,64,55,53,54,51,49,50,50,50,51,54,58,62,69,66,75,122

pLDDT: mean 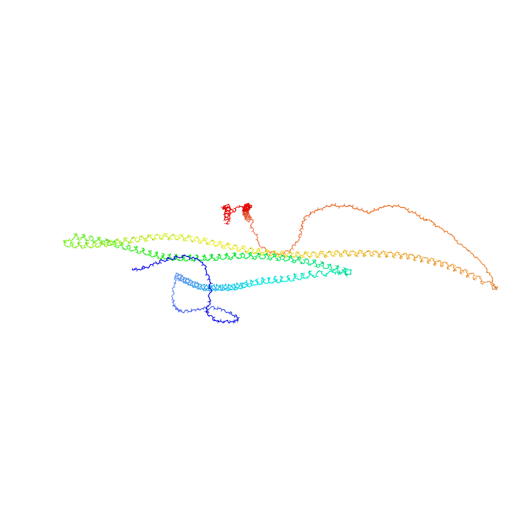73.41, std 25.35, range [25.92, 97.81]